Protein AF-0000000069712578 (afdb_homodimer)

Sequence (392 aa):
MFSSSALSYINGFCFSTAGYSPEFCHAVRFVLIEEGALNQDGTPKPNLGYVNDPKDKGGETKGGISKRAFPNIDIAALTLDGIVALYHRYFWKPAYCQDWPASVALYTFDAAVQHGVTNALLMLQEIAGTKADGKVGPATRNAVNSADKEYLCARYGLRRARFYARIIKKDTSQTRFIEGWHNRLVNLTNAAWELQMFSSSALSYINGFCFSTAGYSPEFCHAVRFVLIEEGALNQDGTPKPNLGYVNDPKDKGGETKGGISKRAFPNIDIAALTLDGIVALYHRYFWKPAYCQDWPASVALYTFDAAVQHGVTNALLMLQEIAGTKADGKVGPATRNAVNSADKEYLCARYGLRRARFYARIIKKDTSQTRFIEGWHNRLVNLTNAAWELQ

pLDDT: mean 93.03, std 14.81, range [24.59, 98.94]

Secondary structure (DSSP, 8-state):
---------BTTBSS--TT--HHHHHHHHHHHHHTTSB-TTSPBPGGGG-B--TTSTT-SEETTEETTT-TTS-GGG--HHHHHHHHIIIIITTTTGGGS-HHHHHHHHHHHHHH-HHHHHHHHHHHHTS--SS---HHHHHHHHHS-HHHHHHHHHHHHHHHHHHHHHH-GGGGGGHHHHHHHHHHHHHHHHHT-/---------BTTBSS--TT--HHHHHHHHHHHHHTTSB-TTSPBPGGGG-B--TTSTT-SEETTEETTT-TTS-GGG--HHHHHHHHIIIIITTTTGGGS-HHHHHHHHHHHHHH-HHHHHHHHHHHHTS--SS---HHHHHHHHHS-HHHHHHHHHHHHHHHHHHHHHH-GGGGGGHHHHHHHHHHHHHHHHHT-

Radius of gyration: 24.11 Å; Cα contacts (8 Å, |Δi|>4): 568; chains: 2; bounding box: 42×66×89 Å

Nearest PDB structures (foldseek):
  7dnp-assembly1_A  TM=8.538E-01  e=5.925E-08  Brucella abortus bv. 1 str. 9-941
  2ikb-assembly1_A  TM=7.799E-01  e=3.711E-07  Neisseria meningitidis MC58
  2ikb-assembly2_D  TM=7.852E-01  e=4.077E-07  Neisseria meningitidis MC58
  2ikb-assembly2_B  TM=8.093E-01  e=8.653E-07  Neisseria meningitidis MC58
  2is5-assembly1_B  TM=7.813E-01  e=3.720E-06  Neisseria meningitidis serogroup B

InterPro domains:
  IPR008565 TtsA-like, Glycoside hydrolase family 108 domain [PF05838] (49-116)
  IPR018537 Peptidoglycan binding domain [PF09374] (119-186)
  IPR023346 Lysozyme-like domain superfamily [SSF53955] (24-189)

Organism: Shewanella oneidensis (strain ATCC 700550 / JCM 31522 / CIP 106686 / LMG 19005 / NCIMB 14063 / MR-1) (NCBI:txid211586)

Structure (mmCIF, N/CA/C/O backbone):
data_AF-0000000069712578-model_v1
#
loop_
_entity.id
_entity.type
_entity.pdbx_description
1 polymer 'Mu phage endolysin Lys'
#
loop_
_atom_site.group_PDB
_atom_site.id
_atom_site.type_symbol
_atom_site.label_atom_id
_atom_site.label_alt_id
_atom_site.label_comp_id
_atom_site.label_asym_id
_atom_site.label_entity_id
_atom_site.label_seq_id
_atom_site.pdbx_PDB_ins_code
_atom_site.Cartn_x
_atom_site.Cartn_y
_atom_site.Cartn_z
_atom_site.occupancy
_atom_site.B_iso_or_equiv
_atom_site.auth_seq_id
_atom_site.auth_comp_id
_atom_site.auth_asym_id
_atom_site.auth_atom_id
_atom_site.pdbx_PDB_model_num
ATOM 1 N N . MET A 1 1 ? -0.636 16.641 45.438 1 25.08 1 MET A N 1
ATOM 2 C CA . MET A 1 1 ? -1.835 16.156 44.75 1 25.08 1 MET A CA 1
ATOM 3 C C . MET A 1 1 ? -2.088 16.969 43.469 1 25.08 1 MET A C 1
ATOM 5 O O . MET A 1 1 ? -2.576 18.094 43.531 1 25.08 1 MET A O 1
ATOM 9 N N . PHE A 1 2 ? -1.183 17.031 42.531 1 30.31 2 PHE A N 1
ATOM 10 C CA . PHE A 1 2 ? -1.208 17.875 41.344 1 30.31 2 PHE A CA 1
ATOM 11 C C . PHE A 1 2 ? -2.484 17.656 40.531 1 30.31 2 PHE A C 1
ATOM 13 O O . PHE A 1 2 ? -2.875 16.516 40.312 1 30.31 2 PHE A O 1
ATOM 20 N N . SER A 1 3 ? -3.551 18.484 40.844 1 30.05 3 SER A N 1
ATOM 21 C CA . SER A 1 3 ? -4.801 18.469 40.094 1 30.05 3 SER A CA 1
ATOM 22 C C . SER A 1 3 ? -4.547 18.328 38.594 1 30.05 3 SER A C 1
ATOM 24 O O . SER A 1 3 ? -3.82 19.125 38 1 30.05 3 SER A O 1
ATOM 26 N N . SER A 1 4 ? -4.371 17.141 38.125 1 31.73 4 SER A N 1
ATOM 27 C CA . SER A 1 4 ? -4.246 16.859 36.688 1 31.73 4 SER A CA 1
ATOM 28 C C . SER A 1 4 ? -5.293 17.625 35.875 1 31.73 4 SER A C 1
ATOM 30 O O . SER A 1 4 ? -6.496 17.422 36.062 1 31.73 4 SER A O 1
ATOM 32 N N . SER A 1 5 ? -5.195 19.016 35.812 1 29.34 5 SER A N 1
ATOM 33 C CA . SER A 1 5 ? -6.109 19.812 34.969 1 29.34 5 SER A CA 1
ATOM 34 C C . SER A 1 5 ? -6.605 19.031 33.781 1 29.34 5 SER A C 1
ATOM 36 O O . SER A 1 5 ? -5.805 18.531 32.969 1 29.34 5 SER A O 1
ATOM 38 N N . ALA A 1 6 ? -7.648 18.297 33.938 1 39.5 6 ALA A N 1
ATOM 39 C CA . ALA A 1 6 ? -8.477 17.672 32.906 1 39.5 6 ALA A CA 1
ATOM 40 C C . ALA A 1 6 ? -8.508 18.531 31.656 1 39.5 6 ALA A C 1
ATOM 42 O O . ALA A 1 6 ? -8.977 19.672 31.672 1 39.5 6 ALA A O 1
ATOM 43 N N . LEU A 1 7 ? -7.363 18.562 30.875 1 39.19 7 LEU A N 1
ATOM 44 C CA . LEU A 1 7 ? -7.477 19.188 29.562 1 39.19 7 LEU A CA 1
ATOM 45 C C . LEU A 1 7 ? -8.914 19.109 29.047 1 39.19 7 LEU A C 1
ATOM 47 O O . LEU A 1 7 ? -9.523 18.047 29.047 1 39.19 7 LEU A O 1
ATOM 51 N N . SER A 1 8 ? -9.625 20 29.234 1 39.81 8 SER A N 1
ATOM 52 C CA . SER A 1 8 ? -10.984 20.156 28.75 1 39.81 8 SER A CA 1
ATOM 53 C C . SER A 1 8 ? -11.102 19.781 27.266 1 39.81 8 SER A C 1
ATOM 55 O O . SER A 1 8 ? -10.445 20.375 26.422 1 39.81 8 SER A O 1
ATOM 57 N N . TYR A 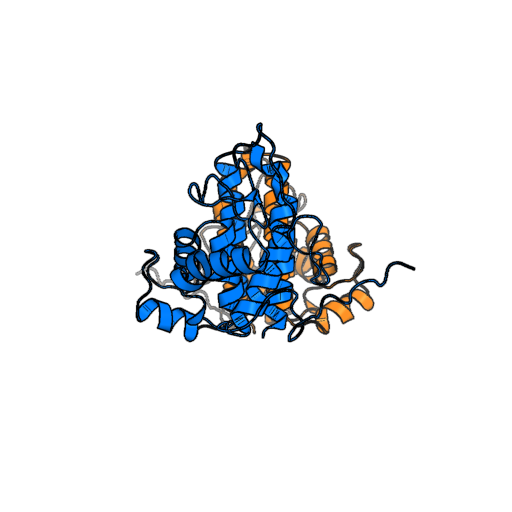1 9 ? -11.047 18.391 26.953 1 49.84 9 TYR A N 1
ATOM 58 C CA . TYR A 1 9 ? -11.391 17.906 25.625 1 49.84 9 TYR A CA 1
ATOM 59 C C . TYR A 1 9 ? -12.672 18.547 25.125 1 49.84 9 TYR A C 1
ATOM 61 O O . TYR A 1 9 ? -13.633 18.719 25.891 1 49.84 9 TYR A O 1
ATOM 69 N N . ILE A 1 10 ? -12.648 19.562 24.328 1 46.06 10 ILE A N 1
ATOM 70 C CA . ILE A 1 10 ? -13.82 20.094 23.641 1 46.06 10 ILE A CA 1
ATOM 71 C C . ILE A 1 10 ? -14.219 19.141 22.5 1 46.06 10 ILE A C 1
ATOM 73 O O . ILE A 1 10 ? -13.484 19.016 21.516 1 46.06 10 ILE A O 1
ATOM 77 N N . ASN A 1 11 ? -15.289 18.484 22.5 1 58.72 11 ASN A N 1
ATOM 78 C CA . ASN A 1 11 ? -15.812 17.516 21.531 1 58.72 11 ASN A CA 1
ATOM 79 C C . ASN A 1 11 ? -14.82 16.391 21.281 1 58.72 11 ASN A C 1
ATOM 81 O O . ASN A 1 11 ? -14.648 15.945 20.141 1 58.72 11 ASN A O 1
ATOM 85 N N . GLY A 1 12 ? -13.938 16.188 22.312 1 77.31 12 GLY A N 1
ATOM 86 C CA . GLY A 1 12 ? -13.039 15.039 22.25 1 77.31 12 GLY A CA 1
ATOM 87 C C . GLY A 1 12 ? -11.672 15.391 21.688 1 77.31 12 GLY A C 1
ATOM 88 O O . GLY A 1 12 ? -10.852 14.5 21.453 1 77.31 12 GLY A O 1
ATOM 89 N N . PHE A 1 13 ? -11.508 16.766 21.469 1 91.44 13 PHE A N 1
ATOM 90 C CA . PHE A 1 13 ? -10.227 17.219 20.938 1 91.44 13 PHE A CA 1
ATOM 91 C C . PHE A 1 13 ? -9.531 18.141 21.922 1 91.44 13 PHE A C 1
ATOM 93 O O . PHE A 1 13 ? -10.188 18.828 22.703 1 91.44 13 PHE A O 1
ATOM 100 N N . CYS A 1 14 ? -8.211 18.234 21.906 1 93.81 14 CYS A N 1
ATOM 101 C CA . CYS A 1 14 ? -7.426 19.078 22.812 1 93.81 14 CYS A CA 1
ATOM 102 C C . CYS A 1 14 ? -7.129 20.422 22.172 1 93.81 14 CYS A C 1
ATOM 104 O O . CYS A 1 14 ? -6.223 21.141 22.625 1 93.81 14 CYS A O 1
ATOM 106 N N . PHE A 1 15 ? -7.777 20.719 21.078 1 96.25 15 PHE A N 1
ATOM 107 C CA . PHE A 1 15 ? -7.688 22 20.375 1 96.25 15 PHE A CA 1
ATOM 108 C C . PHE A 1 15 ? -9.07 22.531 20.047 1 96.25 15 PHE A C 1
ATOM 110 O O . PHE A 1 15 ? -10.062 21.797 20.109 1 96.25 15 PHE A O 1
ATOM 117 N N . SER A 1 16 ? -9.102 23.891 19.734 1 94.88 16 SER A N 1
ATOM 118 C CA . SER A 1 16 ? -10.383 24.484 19.359 1 94.88 16 SER A CA 1
ATOM 119 C C . SER A 1 16 ? -10.891 23.906 18.031 1 94.88 16 SER A C 1
ATOM 121 O O . SER A 1 16 ? -10.148 23.797 17.062 1 94.88 16 SER A O 1
ATOM 123 N N . THR A 1 17 ? -12.141 23.516 17.953 1 95.56 17 THR A N 1
ATOM 124 C CA . THR A 1 17 ? -12.727 22.953 16.75 1 95.56 17 THR A CA 1
ATOM 125 C C . THR A 1 17 ? -13.602 23.984 16.031 1 95.56 17 THR A C 1
ATOM 127 O O . THR A 1 17 ? -14.227 23.672 15.016 1 95.56 17 THR A O 1
ATOM 130 N N . ALA A 1 18 ? -13.664 25.188 16.609 1 93.25 18 ALA A N 1
ATOM 131 C CA . ALA A 1 18 ? -14.523 26.234 16.047 1 93.25 18 ALA A CA 1
ATOM 132 C C . ALA A 1 18 ? -14.125 26.562 14.609 1 93.25 18 ALA A C 1
ATOM 134 O O . ALA A 1 18 ? -12.961 26.844 14.336 1 93.25 18 ALA A O 1
ATOM 135 N N . GLY A 1 19 ? -15.086 26.453 13.648 1 95.31 19 GLY A N 1
ATOM 136 C CA . GLY A 1 19 ? -14.844 26.828 12.258 1 95.31 19 GLY A CA 1
ATOM 137 C C . GLY A 1 19 ? -14.305 25.672 11.43 1 95.31 19 GLY A C 1
ATOM 138 O O . GLY A 1 19 ? -14.07 25.828 10.227 1 95.31 19 GLY A O 1
ATOM 139 N N . TYR A 1 20 ? -14.102 24.547 12.094 1 97.25 20 TYR A N 1
ATOM 140 C CA . TYR A 1 20 ? -13.539 23.406 11.375 1 97.25 20 TYR A CA 1
ATOM 141 C C . TYR A 1 20 ? -14.57 22.297 11.211 1 97.25 20 TYR A C 1
ATOM 143 O O . TYR A 1 20 ? -15.438 22.109 12.07 1 97.25 20 TYR A O 1
ATOM 151 N N . SER A 1 21 ? -14.555 21.609 10.062 1 96.88 21 SER A N 1
ATOM 152 C CA . SER A 1 21 ? -15.398 20.438 9.875 1 96.88 21 SER A CA 1
ATOM 153 C C . SER A 1 21 ? -14.938 19.281 10.766 1 96.88 21 SER A C 1
ATOM 155 O O . SER A 1 21 ? -13.773 19.219 11.148 1 96.88 21 SER A O 1
ATOM 157 N N . PRO A 1 22 ? -15.828 18.391 11.094 1 94.81 22 PRO A N 1
ATOM 158 C CA . PRO A 1 22 ? -15.414 17.203 11.844 1 94.81 22 PRO A CA 1
ATOM 159 C C . PRO A 1 22 ? -14.344 16.391 11.125 1 94.81 22 PRO A C 1
ATOM 161 O O . PRO A 1 22 ? -13.461 15.812 11.766 1 94.81 22 PRO A O 1
ATOM 164 N N . GLU A 1 23 ? -14.438 16.344 9.781 1 96.44 23 GLU A N 1
ATOM 165 C CA . GLU A 1 23 ? -13.445 15.617 8.992 1 96.44 23 GLU A CA 1
ATOM 166 C C . GLU A 1 23 ? -12.047 16.188 9.195 1 96.44 23 GLU A C 1
ATOM 168 O O . GLU A 1 23 ? -11.086 15.438 9.367 1 96.44 23 GLU A O 1
ATOM 173 N N . PHE A 1 24 ? -11.984 17.531 9.203 1 98.38 24 PHE A N 1
ATOM 174 C CA . PHE A 1 24 ? -10.68 18.141 9.438 1 98.38 24 PHE A CA 1
ATOM 175 C C . PHE A 1 24 ? -10.195 17.859 10.852 1 98.38 24 PHE A C 1
ATOM 177 O O . PHE A 1 24 ? -9.016 17.547 11.055 1 98.38 24 PHE A O 1
ATOM 184 N N . CYS A 1 25 ? -11.047 17.969 11.805 1 97.25 25 CYS A N 1
ATOM 185 C CA . CYS A 1 25 ? -10.656 17.766 13.195 1 97.25 25 CYS A CA 1
ATOM 186 C C . CYS A 1 25 ? -10.078 16.375 13.414 1 97.25 25 CYS A C 1
ATOM 188 O O . CYS A 1 25 ? -9.047 16.219 14.07 1 97.25 25 CYS A O 1
ATOM 190 N N . HIS A 1 26 ? -10.688 15.414 12.805 1 96.44 26 HIS A N 1
ATOM 191 C CA . HIS A 1 26 ? -10.188 14.047 12.914 1 96.44 26 HIS A CA 1
ATOM 192 C C . HIS A 1 26 ? -8.859 13.883 12.18 1 96.44 26 HIS A C 1
ATOM 194 O O . HIS A 1 26 ? -7.941 13.242 12.68 1 96.44 26 HIS A O 1
ATOM 200 N N . ALA A 1 27 ? -8.805 14.469 11.023 1 98.5 27 ALA A N 1
ATOM 201 C CA . ALA A 1 27 ? -7.605 14.328 10.203 1 98.5 27 ALA A CA 1
ATOM 202 C C . ALA A 1 27 ? -6.406 15.008 10.859 1 98.5 27 ALA A C 1
ATOM 204 O O . ALA A 1 27 ? -5.305 14.453 10.875 1 98.5 27 ALA A O 1
ATOM 205 N N . VAL A 1 28 ? -6.641 16.188 11.406 1 98.62 28 VAL A N 1
ATOM 206 C CA . VAL A 1 28 ? -5.5 16.906 11.969 1 98.62 28 VAL A CA 1
ATOM 207 C C . VAL A 1 28 ? -5.062 16.25 13.273 1 98.62 28 VAL A C 1
ATOM 209 O O . VAL A 1 28 ? -3.873 16.219 13.602 1 98.62 28 VAL A O 1
ATOM 212 N N . ARG A 1 29 ? -5.992 15.711 14.023 1 97.75 29 ARG A N 1
ATOM 213 C CA . ARG A 1 29 ? -5.602 14.938 15.195 1 97.75 29 ARG A CA 1
ATOM 214 C C . ARG A 1 29 ? -4.656 13.805 14.812 1 97.75 29 ARG A C 1
ATOM 216 O O . ARG A 1 29 ? -3.641 13.578 15.477 1 97.75 29 ARG A O 1
ATOM 223 N N . PHE A 1 30 ? -4.988 13.086 13.742 1 98.31 30 PHE A N 1
ATOM 224 C CA . PHE A 1 30 ? -4.137 12.008 13.258 1 98.31 30 PHE A CA 1
ATOM 225 C C . PHE A 1 30 ? -2.744 12.523 12.922 1 98.31 30 PHE A C 1
ATOM 227 O O . PHE A 1 30 ? -1.739 11.961 13.352 1 98.31 30 PHE A O 1
ATOM 234 N N . VAL A 1 31 ? -2.684 13.625 12.172 1 98.81 31 VAL A N 1
ATOM 235 C CA . VAL A 1 31 ? -1.413 14.18 11.703 1 98.81 31 VAL A CA 1
ATOM 236 C C . VAL A 1 31 ? -0.589 14.648 12.906 1 98.81 31 VAL A C 1
ATOM 238 O O . VAL A 1 31 ? 0.625 14.438 12.945 1 98.81 31 VAL A O 1
ATOM 241 N N . LEU A 1 32 ? -1.257 15.25 13.859 1 98.62 32 LEU A N 1
ATOM 242 C CA . LEU A 1 32 ? -0.558 15.75 15.039 1 98.62 32 LEU A CA 1
ATOM 243 C C . LEU A 1 32 ? 0.043 14.602 15.844 1 98.62 32 LEU A C 1
ATOM 245 O O . LEU A 1 32 ? 1.107 14.75 16.453 1 98.62 32 LEU A O 1
ATOM 249 N N . ILE A 1 33 ? -0.643 13.484 15.859 1 98.25 33 ILE A N 1
ATOM 250 C CA . ILE A 1 33 ? -0.098 12.305 16.516 1 98.25 33 ILE A CA 1
ATOM 251 C C . ILE A 1 33 ? 1.114 11.797 15.734 1 98.25 33 ILE A C 1
ATOM 253 O O . ILE A 1 33 ? 2.176 11.555 16.312 1 98.25 33 ILE A O 1
ATOM 257 N N . GLU A 1 34 ? 0.984 11.68 14.391 1 98.5 34 GLU A N 1
ATOM 258 C CA . GLU A 1 34 ? 2.064 11.18 13.547 1 98.5 34 GLU A CA 1
ATOM 259 C C . GLU A 1 34 ? 3.264 12.125 13.562 1 98.5 34 GLU A C 1
ATOM 261 O O . GLU A 1 34 ? 4.41 11.68 13.469 1 98.5 34 GLU A O 1
ATOM 266 N N . GLU A 1 35 ? 3.018 13.469 13.766 1 97.81 35 GLU A N 1
ATOM 267 C CA . GLU A 1 35 ? 4.09 14.453 13.758 1 97.81 35 GLU A CA 1
ATOM 268 C C . GLU A 1 35 ? 4.699 14.617 15.148 1 97.81 35 GLU A C 1
ATOM 270 O O . GLU A 1 35 ? 5.633 15.398 15.336 1 97.81 35 GLU A O 1
ATOM 275 N N . GLY A 1 36 ? 4.121 13.992 16.125 1 97 36 GLY A N 1
ATOM 276 C CA . GLY A 1 36 ? 4.73 13.922 17.438 1 97 36 GLY A CA 1
ATOM 277 C C . GLY A 1 36 ? 4.293 15.047 18.359 1 97 36 GLY A C 1
ATOM 278 O O . GLY A 1 36 ? 4.922 15.289 19.391 1 97 36 GLY A O 1
ATOM 279 N N . ALA A 1 37 ? 3.271 15.766 18.016 1 98.19 37 ALA A N 1
ATOM 280 C CA . ALA A 1 37 ? 2.74 16.828 18.875 1 98.19 37 ALA A CA 1
ATOM 281 C C . ALA A 1 37 ? 1.803 16.25 19.938 1 98.19 37 ALA A C 1
ATOM 283 O O . ALA A 1 37 ? 1.694 16.812 21.031 1 98.19 37 ALA A O 1
ATOM 284 N N . LEU A 1 38 ? 1.103 15.195 19.562 1 98.06 38 LEU A N 1
ATOM 285 C CA . LEU A 1 38 ? 0.148 14.555 20.469 1 98.06 38 LEU A CA 1
ATOM 286 C C . LEU A 1 38 ? 0.553 13.117 20.75 1 98.06 38 LEU A C 1
ATOM 288 O O . LEU A 1 38 ? 1.229 12.484 19.938 1 98.06 38 LEU A O 1
ATOM 292 N N . ASN A 1 39 ? 0.107 12.656 21.953 1 97 39 ASN A N 1
ATOM 293 C CA . ASN A 1 39 ? 0.164 11.227 22.25 1 97 39 ASN A CA 1
ATOM 294 C C . ASN A 1 39 ? -0.905 10.453 21.5 1 97 39 ASN A C 1
ATOM 296 O O . ASN A 1 39 ? -1.832 11.039 20.938 1 97 39 ASN A O 1
ATOM 300 N N . GLN A 1 40 ? -0.821 9.148 21.516 1 94.94 40 GLN A N 1
ATOM 301 C CA . GLN A 1 40 ? -1.781 8.305 20.812 1 94.94 40 GLN A CA 1
ATOM 302 C C . GLN A 1 40 ? -3.197 8.523 21.344 1 94.94 40 GLN A C 1
ATOM 304 O O . GLN A 1 40 ? -4.168 8.422 20.594 1 94.94 40 GLN A O 1
ATOM 309 N N . ASP A 1 41 ? -3.348 8.953 22.578 1 93.38 41 ASP A N 1
ATOM 310 C CA . ASP A 1 41 ? -4.672 9.141 23.172 1 93.38 41 ASP A CA 1
ATOM 311 C C . ASP A 1 41 ? -5.199 10.547 22.891 1 93.38 41 ASP A C 1
ATOM 313 O O . ASP A 1 41 ? -6.273 10.914 23.359 1 93.38 41 ASP A O 1
ATOM 317 N N . GLY A 1 42 ? -4.391 11.305 22.203 1 94.12 42 GLY A N 1
ATOM 318 C CA . GLY A 1 42 ? -4.859 12.609 21.766 1 94.12 42 GLY A CA 1
ATOM 319 C C . GLY A 1 42 ? -4.422 13.734 22.688 1 94.12 42 GLY A C 1
ATOM 320 O O . GLY A 1 42 ? -4.703 14.906 22.422 1 94.12 42 GLY A O 1
ATOM 321 N N . THR A 1 43 ? -3.619 13.422 23.688 1 95.44 43 THR A N 1
ATOM 322 C CA . THR A 1 43 ? -3.15 14.461 24.594 1 95.44 43 THR A CA 1
ATOM 323 C C . THR A 1 43 ? -1.831 15.055 24.109 1 95.44 43 THR A C 1
ATOM 325 O O . THR A 1 43 ? -1.032 14.359 23.469 1 95.44 43 THR A O 1
ATOM 328 N N . PRO A 1 44 ? -1.582 16.297 24.438 1 96.75 44 PRO A N 1
ATOM 329 C CA . PRO A 1 44 ? -0.369 16.953 23.938 1 96.75 44 PRO A CA 1
ATOM 330 C C . PRO A 1 44 ? 0.903 16.406 24.578 1 96.75 44 PRO A C 1
ATOM 332 O O . PRO A 1 44 ? 0.914 16.078 25.766 1 96.75 44 PRO A O 1
ATOM 335 N N . LYS A 1 45 ? 1.845 16.266 23.781 1 97.31 45 LYS A N 1
ATOM 336 C CA . LYS A 1 45 ? 3.189 16 24.297 1 97.31 45 LYS A CA 1
ATOM 337 C C . LYS A 1 45 ? 3.828 17.281 24.828 1 97.31 45 LYS A C 1
ATOM 339 O O . LYS A 1 45 ? 3.395 18.391 24.5 1 97.31 45 LYS A O 1
ATOM 344 N N . PRO A 1 46 ? 4.891 17.078 25.688 1 96.25 46 PRO A N 1
ATOM 345 C CA . PRO A 1 46 ? 5.582 18.281 26.172 1 96.25 46 PRO A CA 1
ATOM 346 C C . PRO A 1 46 ? 6.059 19.188 25.047 1 96.25 46 PRO A C 1
ATOM 348 O O . PRO A 1 46 ? 6.664 18.719 24.078 1 96.25 46 PRO A O 1
ATOM 351 N N . ASN A 1 47 ? 5.68 20.422 25.125 1 97.06 47 ASN A N 1
ATOM 352 C CA . ASN A 1 47 ? 6.047 21.453 24.172 1 97.06 47 ASN A CA 1
ATOM 353 C C . ASN A 1 47 ? 5.676 21.062 22.734 1 97.06 47 ASN A C 1
ATOM 355 O O . ASN A 1 47 ? 6.355 21.438 21.781 1 97.06 47 ASN A O 1
ATOM 359 N N . LEU A 1 48 ? 4.766 20.141 22.531 1 98.06 48 LEU A N 1
ATOM 360 C CA . LEU A 1 48 ? 4.199 19.734 21.25 1 98.06 48 LEU A CA 1
ATOM 361 C C . LEU A 1 48 ? 5.277 19.141 20.344 1 98.06 48 LEU A C 1
ATOM 363 O O . LEU A 1 48 ? 5.254 19.359 19.141 1 98.06 48 LEU A O 1
ATOM 367 N N . GLY A 1 49 ? 6.289 18.594 20.953 1 96.44 49 GLY A N 1
ATOM 368 C CA . GLY A 1 49 ? 7.344 17.906 20.203 1 96.44 49 GLY A CA 1
ATOM 369 C C . GLY A 1 49 ? 8.367 18.859 19.625 1 96.44 49 GLY A C 1
ATOM 370 O O . GLY A 1 49 ? 9.031 18.547 18.641 1 96.44 49 GLY A O 1
ATOM 371 N N . TYR A 1 50 ? 8.516 20 20.219 1 96.38 50 TYR A N 1
ATOM 372 C CA . TYR A 1 50 ? 9.469 21.016 19.766 1 96.38 50 TYR A CA 1
ATOM 373 C C . TYR A 1 50 ? 10.891 20.453 19.781 1 96.38 50 TYR A C 1
ATOM 375 O O . TYR A 1 50 ? 11.32 19.828 20.75 1 96.38 50 TYR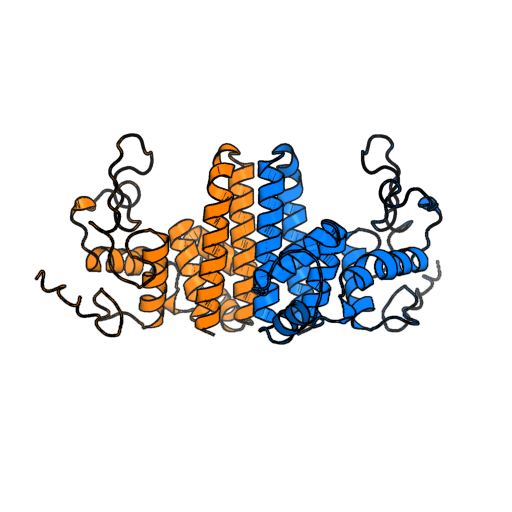 A O 1
ATOM 383 N N . VAL A 1 51 ? 11.523 20.625 18.609 1 93.19 51 VAL A N 1
ATOM 384 C CA . VAL A 1 51 ? 12.938 20.266 18.484 1 93.19 51 VAL A CA 1
ATOM 385 C C . VAL A 1 51 ? 13.703 21.406 17.812 1 93.19 51 VAL A C 1
ATOM 387 O O . VAL A 1 51 ? 13.172 22.062 16.906 1 93.19 51 VAL A O 1
ATOM 390 N N . ASN A 1 52 ? 14.852 21.766 18.328 1 91.06 52 ASN A N 1
ATOM 391 C CA . ASN A 1 52 ? 15.727 22.766 17.734 1 91.06 52 ASN A CA 1
ATOM 392 C C . ASN A 1 52 ? 17.172 22.281 17.688 1 91.06 52 ASN A C 1
ATOM 394 O O . ASN A 1 52 ? 17.984 22.641 18.547 1 91.06 52 ASN A O 1
ATOM 398 N N . ASP A 1 53 ? 17.344 21.281 16.828 1 76.75 53 ASP A N 1
ATOM 399 C CA . ASP A 1 53 ? 18.703 20.797 16.672 1 76.75 53 ASP A CA 1
ATOM 400 C C . ASP A 1 53 ? 19.422 21.516 15.531 1 76.75 53 ASP A C 1
ATOM 402 O O . ASP A 1 53 ? 19.031 21.391 14.367 1 76.75 53 ASP A O 1
ATOM 406 N N . PRO A 1 54 ? 20.375 22.297 15.914 1 67.25 54 PRO A N 1
ATOM 407 C CA . PRO A 1 54 ? 21.062 23.062 14.875 1 67.25 54 PRO A CA 1
ATOM 408 C C . PRO A 1 54 ? 21.656 22.172 13.781 1 67.25 54 PRO A C 1
ATOM 410 O O . PRO A 1 54 ? 21.953 22.656 12.688 1 67.25 54 PRO A O 1
ATOM 413 N N . LYS A 1 55 ? 21.875 20.953 13.969 1 67.69 55 LYS A N 1
ATOM 414 C CA . LYS A 1 55 ? 22.531 20.078 13 1 67.69 55 LYS A CA 1
ATOM 415 C C . LYS A 1 55 ? 21.516 19.469 12.039 1 67.69 55 LYS A C 1
ATOM 417 O O . LYS A 1 55 ? 21.891 18.859 11.031 1 67.69 55 LYS A O 1
ATOM 422 N N . ASP A 1 56 ? 20.266 19.75 12.273 1 68.69 56 ASP A N 1
ATOM 423 C CA . ASP A 1 56 ? 19.203 19.172 11.477 1 68.69 56 ASP A CA 1
ATOM 424 C C . ASP A 1 56 ? 18.766 20.094 10.352 1 68.69 56 ASP A C 1
ATOM 426 O O . ASP A 1 56 ? 18.516 21.281 10.586 1 68.69 56 ASP A O 1
ATOM 430 N N . LYS A 1 57 ? 18.938 19.594 9.32 1 62.56 57 LYS A N 1
ATOM 431 C CA . LYS A 1 57 ? 18.625 20.328 8.102 1 62.56 57 LYS A CA 1
ATOM 432 C C . LYS A 1 57 ? 17.25 20.984 8.188 1 62.56 57 LYS A C 1
ATOM 434 O O . LYS A 1 57 ? 17 22.016 7.559 1 62.56 57 LYS A O 1
ATOM 439 N N . GLY A 1 58 ? 16.281 20.391 8.914 1 63.94 58 GLY A N 1
ATOM 440 C CA . GLY A 1 58 ? 14.945 20.953 8.984 1 63.94 58 GLY A CA 1
ATOM 441 C C . GLY A 1 58 ? 14.852 22.172 9.875 1 63.94 58 GLY A C 1
ATOM 442 O O . GLY A 1 58 ? 13.906 22.953 9.766 1 63.94 58 GLY A O 1
ATOM 443 N N . GLY A 1 59 ? 15.844 22.328 10.625 1 80.12 59 GLY A N 1
ATOM 444 C CA . GLY A 1 59 ? 15.875 23.438 11.555 1 80.12 59 GLY A CA 1
ATOM 445 C C . GLY A 1 59 ? 14.852 23.312 12.664 1 80.12 59 GLY A C 1
ATOM 446 O O . GLY A 1 59 ? 14.445 22.219 13.023 1 80.12 59 GLY A O 1
ATOM 447 N N . GLU A 1 60 ? 14.516 24.359 13.258 1 93 60 GLU A N 1
ATOM 448 C CA . GLU A 1 60 ? 13.531 24.484 14.328 1 93 60 GLU A CA 1
ATOM 449 C C . GLU A 1 60 ? 12.164 23.984 13.891 1 93 60 GLU A C 1
ATOM 451 O O . GLU A 1 60 ? 11.672 24.359 12.828 1 93 60 GLU A O 1
ATOM 456 N N . THR A 1 61 ? 11.531 22.906 14.625 1 96.31 61 THR A N 1
ATOM 457 C CA . THR A 1 61 ? 10.266 22.281 14.266 1 96.31 61 THR A CA 1
ATOM 458 C C . THR A 1 61 ? 9.383 22.109 15.5 1 96.31 61 THR A C 1
ATOM 460 O O . THR A 1 61 ? 9.883 21.766 16.578 1 96.31 61 THR A O 1
ATOM 463 N N . LYS A 1 62 ? 8.109 22.438 15.422 1 97.38 62 LYS A N 1
ATOM 464 C CA . LYS A 1 62 ? 7.125 22.219 16.469 1 97.38 62 LYS A CA 1
ATOM 465 C C . LYS A 1 62 ? 5.805 21.719 15.883 1 97.38 62 LYS A C 1
ATOM 467 O O . LYS A 1 62 ? 5.223 22.375 15.016 1 97.38 62 LYS A O 1
ATOM 472 N N . GLY A 1 63 ? 5.363 20.516 16.359 1 97.44 63 GLY A N 1
ATOM 473 C CA . GLY A 1 63 ? 4.125 19.953 15.852 1 97.44 63 GLY A CA 1
ATOM 474 C C . GLY A 1 63 ? 4.145 19.719 14.352 1 97.44 63 GLY A C 1
ATOM 475 O O . GLY A 1 63 ? 3.125 19.891 13.68 1 97.44 63 GLY A O 1
ATOM 476 N N . GLY A 1 64 ? 5.281 19.516 13.789 1 96.25 64 GLY A N 1
ATOM 477 C CA . GLY A 1 64 ? 5.398 19.234 12.367 1 96.25 64 GLY A CA 1
ATOM 478 C C . GLY A 1 64 ? 5.559 20.5 11.531 1 96.25 64 GLY A C 1
ATOM 479 O O . GLY A 1 64 ? 5.715 20.422 10.305 1 96.25 64 GLY A O 1
ATOM 480 N N . ILE A 1 65 ? 5.5 21.625 12.156 1 97.38 65 ILE A N 1
ATOM 481 C CA . ILE A 1 65 ? 5.711 22.891 11.469 1 97.38 65 ILE A CA 1
ATOM 482 C C . ILE A 1 65 ? 7.172 23.312 11.602 1 97.38 65 ILE A C 1
ATOM 484 O O . ILE A 1 65 ? 7.66 23.547 12.719 1 97.38 65 ILE A O 1
ATOM 488 N N . SER A 1 66 ? 7.871 23.422 10.477 1 95.38 66 SER A N 1
ATOM 489 C CA . SER A 1 66 ? 9.297 23.719 10.539 1 95.38 66 SER A CA 1
ATOM 490 C C . SER A 1 66 ? 9.586 25.156 10.117 1 95.38 66 SER A C 1
ATOM 492 O O . SER A 1 66 ? 8.852 25.734 9.32 1 95.38 66 SER A O 1
ATOM 494 N N . LYS A 1 67 ? 10.703 25.672 10.633 1 94.12 67 LYS A N 1
ATOM 495 C CA . LYS A 1 67 ? 11.164 27 10.281 1 94.12 67 LYS A CA 1
ATOM 496 C C . LYS A 1 67 ? 11.5 27.094 8.797 1 94.12 67 LYS A C 1
ATOM 498 O O . LYS A 1 67 ? 11.273 28.141 8.164 1 94.12 67 LYS A O 1
ATOM 503 N N . ARG A 1 68 ? 11.977 26.125 8.242 1 92.19 68 ARG A N 1
ATOM 504 C CA . ARG A 1 68 ? 12.328 26.094 6.824 1 92.19 68 ARG A CA 1
ATOM 505 C C . ARG A 1 68 ? 11.094 26.281 5.953 1 92.19 68 ARG A C 1
ATOM 507 O O . ARG A 1 68 ? 11.117 27.062 4.996 1 92.19 68 ARG A O 1
ATOM 514 N N . ALA A 1 69 ? 10 25.641 6.32 1 93.5 69 ALA A N 1
ATOM 515 C CA . ALA A 1 69 ? 8.758 25.734 5.551 1 93.5 69 ALA A CA 1
ATOM 516 C C . ALA A 1 69 ? 8.031 27.047 5.832 1 93.5 69 ALA A C 1
ATOM 518 O O . ALA A 1 69 ? 7.367 27.594 4.953 1 93.5 69 ALA A O 1
ATOM 519 N N . PHE A 1 70 ? 8.203 27.469 7.094 1 95.88 70 PHE A N 1
ATOM 520 C CA . PHE A 1 70 ? 7.551 28.703 7.508 1 95.88 70 PHE A CA 1
ATOM 521 C C . PHE A 1 70 ? 8.547 29.672 8.133 1 95.88 70 PHE A C 1
ATOM 523 O O . PHE A 1 70 ? 8.523 29.891 9.344 1 95.88 70 PHE A O 1
ATOM 530 N N . PRO A 1 71 ? 9.273 30.297 7.293 1 94.31 71 PRO A N 1
ATOM 531 C CA . PRO A 1 71 ? 10.391 31.109 7.797 1 94.31 71 PRO A CA 1
ATOM 532 C C . PRO A 1 71 ? 9.922 32.344 8.578 1 94.31 71 PRO A C 1
ATOM 534 O O . PRO A 1 71 ? 10.664 32.844 9.414 1 94.31 71 PRO A O 1
ATOM 537 N N . ASN A 1 72 ? 8.711 32.781 8.398 1 95.81 72 ASN A N 1
ATOM 538 C CA . ASN A 1 72 ? 8.266 34 9.023 1 95.81 72 ASN A CA 1
ATOM 539 C C . ASN A 1 72 ? 7.484 33.719 10.305 1 95.81 72 ASN A C 1
ATOM 541 O O . ASN A 1 72 ? 6.988 34.656 10.945 1 95.81 72 ASN A O 1
ATOM 545 N N . ILE A 1 73 ? 7.414 32.531 10.641 1 96.19 73 ILE A N 1
ATOM 546 C CA . ILE A 1 73 ? 6.66 32.156 11.828 1 96.19 73 ILE A CA 1
ATOM 547 C C . ILE A 1 73 ? 7.617 31.906 12.992 1 96.19 73 ILE A C 1
ATOM 549 O O . ILE A 1 73 ? 8.68 31.297 12.812 1 96.19 73 ILE A O 1
ATOM 553 N N . ASP A 1 74 ? 7.285 32.438 14.172 1 96.62 74 ASP A N 1
ATOM 554 C CA . ASP A 1 74 ? 8 32.062 15.391 1 96.62 74 ASP A CA 1
ATOM 555 C C . ASP A 1 74 ? 7.617 30.672 15.859 1 96.62 74 ASP A C 1
ATOM 557 O O . ASP A 1 74 ? 6.641 30.5 16.594 1 96.62 74 ASP A O 1
ATOM 561 N N . ILE A 1 75 ? 8.375 29.688 15.484 1 97.12 75 ILE A N 1
ATOM 562 C CA . ILE A 1 75 ? 8.062 28.281 15.688 1 97.12 75 ILE A CA 1
ATOM 563 C C . ILE A 1 75 ? 7.953 27.984 17.172 1 97.12 75 ILE A C 1
ATOM 565 O O . ILE A 1 75 ? 7.027 27.297 17.609 1 97.12 75 ILE A O 1
ATOM 569 N N . ALA A 1 76 ? 8.836 28.484 17.953 1 95.81 76 ALA A N 1
ATOM 570 C CA . ALA A 1 76 ? 8.883 28.219 19.375 1 95.81 76 ALA A CA 1
ATOM 571 C C . ALA A 1 76 ? 7.617 28.703 20.078 1 95.81 76 ALA A C 1
ATOM 573 O O . ALA A 1 76 ? 7.16 28.109 21.047 1 95.81 76 ALA A O 1
ATOM 574 N N . ALA A 1 77 ? 7.02 29.688 19.562 1 97.12 77 ALA A N 1
ATOM 575 C CA . ALA A 1 77 ? 5.883 30.328 20.203 1 97.12 77 ALA A CA 1
ATOM 576 C C . ALA A 1 77 ? 4.566 29.719 19.734 1 97.12 77 ALA A C 1
ATOM 578 O O . ALA A 1 77 ? 3.498 30.062 20.25 1 97.12 77 ALA A O 1
ATOM 579 N N . LEU A 1 78 ? 4.59 28.797 18.797 1 97.88 78 LEU A N 1
ATOM 580 C CA . LEU A 1 78 ? 3.365 28.219 18.25 1 97.88 78 LEU A CA 1
ATOM 581 C C . LEU A 1 78 ? 2.566 27.531 19.344 1 97.88 78 LEU A C 1
ATOM 583 O O . LEU A 1 78 ? 3.133 26.797 20.172 1 97.88 78 LEU A O 1
ATOM 587 N N . THR A 1 79 ? 1.3 27.875 19.359 1 97.81 79 THR A N 1
ATOM 588 C CA . THR A 1 79 ? 0.349 27.125 20.172 1 97.81 79 THR A CA 1
ATOM 589 C C . THR A 1 79 ? -0.263 25.969 19.375 1 97.81 79 THR A C 1
ATOM 591 O O . THR A 1 79 ? -0.129 25.922 18.156 1 97.81 79 THR A O 1
ATOM 594 N N . LEU A 1 80 ? -0.862 25.078 20.109 1 97.88 80 LEU A N 1
ATOM 595 C CA . LEU A 1 80 ? -1.537 23.969 19.438 1 97.88 80 LEU A CA 1
ATOM 596 C C . LEU A 1 80 ? -2.596 24.5 18.469 1 97.88 80 LEU A C 1
ATOM 598 O O . LEU A 1 80 ? -2.672 24.047 17.328 1 97.88 80 LEU A O 1
ATOM 602 N N . ASP A 1 81 ? -3.391 25.453 18.922 1 98 81 ASP A N 1
ATOM 603 C CA . ASP A 1 81 ? -4.402 26.031 18.047 1 98 81 ASP A CA 1
ATOM 604 C C . ASP A 1 81 ? -3.758 26.703 16.828 1 98 81 ASP A C 1
ATOM 606 O O . ASP A 1 81 ? -4.301 26.656 15.727 1 98 81 ASP A O 1
ATOM 610 N N . GLY A 1 82 ? -2.627 27.375 17.047 1 98.06 82 GLY A N 1
ATOM 611 C CA . GLY A 1 82 ? -1.891 27.953 15.938 1 98.06 82 GLY A CA 1
ATOM 612 C C . GLY A 1 82 ? -1.414 26.938 14.922 1 98.06 82 GLY A C 1
ATOM 613 O O . GLY A 1 82 ? -1.517 27.156 13.711 1 98.06 82 GLY A O 1
ATOM 614 N N . ILE A 1 83 ? -0.912 25.812 15.398 1 98.62 83 ILE A N 1
ATOM 615 C CA . ILE A 1 83 ? -0.446 24.719 14.539 1 98.62 83 ILE A CA 1
ATOM 616 C C . ILE A 1 83 ? -1.617 24.172 13.734 1 98.62 83 ILE A C 1
ATOM 618 O O . ILE A 1 83 ? -1.512 23.984 12.523 1 98.62 83 ILE A O 1
ATOM 622 N N . VAL A 1 84 ? -2.727 23.969 14.375 1 98.62 84 VAL A N 1
ATOM 623 C CA . VAL A 1 84 ? -3.928 23.453 13.727 1 98.62 84 VAL A CA 1
ATOM 624 C C . VAL A 1 84 ? -4.371 24.406 12.625 1 98.62 84 VAL A C 1
ATOM 626 O O . VAL A 1 84 ? -4.723 23.984 11.523 1 98.62 84 VAL A O 1
ATOM 629 N N . ALA A 1 85 ? -4.316 25.688 12.953 1 98.62 85 ALA A N 1
ATOM 630 C CA . ALA A 1 85 ? -4.703 26.688 11.969 1 98.62 85 ALA A CA 1
ATOM 631 C C . ALA A 1 85 ? -3.785 26.641 10.75 1 98.62 85 ALA A C 1
ATOM 633 O O . ALA A 1 85 ? -4.242 26.797 9.617 1 98.62 85 ALA A O 1
ATOM 634 N N . LEU A 1 86 ? -2.498 26.453 10.969 1 98.69 86 LEU A N 1
ATOM 635 C CA . LEU A 1 86 ? -1.542 26.359 9.867 1 98.69 86 LEU A CA 1
ATOM 636 C C . LEU A 1 86 ? -1.819 25.141 9 1 98.69 86 LEU A C 1
ATOM 638 O O . LEU A 1 86 ? -1.794 25.234 7.77 1 98.69 86 LEU A O 1
ATOM 642 N N . TYR A 1 87 ? -2.098 23.984 9.617 1 98.88 87 TYR A N 1
ATOM 643 C CA . TYR A 1 87 ? -2.418 22.781 8.867 1 98.88 87 TYR A CA 1
ATOM 644 C C . TYR A 1 87 ? -3.668 22.984 8.023 1 98.88 87 TYR A C 1
ATOM 646 O O . TYR A 1 87 ? -3.732 22.516 6.879 1 98.88 87 TYR A O 1
ATOM 654 N N . HIS A 1 88 ? -4.664 23.688 8.586 1 98.88 88 HIS A N 1
ATOM 655 C CA . HIS A 1 88 ? -5.898 23.922 7.852 1 98.88 88 HIS A CA 1
ATOM 656 C C . HIS A 1 88 ? -5.66 24.828 6.641 1 98.88 88 HIS A C 1
ATOM 658 O O . HIS A 1 88 ? -6.082 24.5 5.527 1 98.88 88 HIS A O 1
ATOM 664 N N . ARG A 1 89 ? -4.945 25.875 6.855 1 98.62 89 ARG A N 1
ATOM 665 C CA . ARG A 1 89 ? -4.793 26.938 5.871 1 98.62 89 ARG A CA 1
ATOM 666 C C . ARG A 1 89 ? -3.832 26.531 4.762 1 98.62 89 ARG A C 1
ATOM 668 O O . ARG A 1 89 ? -4.059 26.828 3.59 1 98.62 89 ARG A O 1
ATOM 675 N N . TYR A 1 90 ? -2.803 25.781 5.098 1 98.69 90 TYR A N 1
ATOM 676 C CA . TYR A 1 90 ? -1.721 25.641 4.133 1 98.69 90 TYR A CA 1
ATOM 677 C C . TYR A 1 90 ? -1.659 24.219 3.59 1 98.69 90 TYR A C 1
ATOM 679 O O . TYR A 1 90 ? -0.936 23.938 2.629 1 98.69 90 TYR A O 1
ATOM 687 N N . PHE A 1 91 ? -2.482 23.281 4.152 1 98.88 91 PHE A N 1
ATOM 688 C CA . PHE A 1 91 ? -2.441 21.906 3.674 1 98.88 91 PHE A CA 1
ATOM 689 C C . PHE A 1 91 ? -3.848 21.391 3.379 1 98.88 91 PHE A C 1
ATOM 691 O O . PHE A 1 91 ? -4.137 20.969 2.258 1 98.88 91 PHE A O 1
ATOM 698 N N . TRP A 1 92 ? -4.785 21.531 4.305 1 98.94 92 TRP A N 1
ATOM 699 C CA . TRP A 1 92 ? -6.137 21.016 4.145 1 98.94 92 TRP A CA 1
ATOM 700 C C . TRP A 1 92 ? -6.863 21.719 3.008 1 98.94 92 TRP A C 1
ATOM 702 O O . TRP A 1 92 ? -7.359 21.078 2.08 1 98.94 92 TRP A O 1
ATOM 712 N N . LYS A 1 93 ? -6.859 23.016 3.066 1 98.88 93 LYS A N 1
ATOM 713 C CA . LYS A 1 93 ? -7.613 23.812 2.092 1 98.88 93 LYS A CA 1
ATOM 714 C C . LYS A 1 93 ? -6.965 23.734 0.711 1 98.88 93 LYS A C 1
ATOM 716 O O . LYS A 1 93 ? -7.633 23.422 -0.276 1 98.88 93 LYS A O 1
ATOM 721 N N . PRO A 1 94 ? -5.645 23.922 0.613 1 98.81 94 PRO A N 1
ATOM 722 C CA . PRO A 1 94 ? -5.07 23.906 -0.733 1 98.81 94 PRO A CA 1
ATOM 723 C C . PRO A 1 94 ? -5.031 22.516 -1.342 1 98.81 94 PRO A C 1
ATOM 725 O O . PRO A 1 94 ? -4.902 22.359 -2.561 1 98.81 94 PRO A O 1
ATOM 728 N N . ALA A 1 95 ? -5.141 21.469 -0.552 1 98.88 95 ALA A N 1
ATOM 729 C CA . ALA A 1 95 ? -5.215 20.109 -1.09 1 98.88 95 ALA A CA 1
ATOM 730 C C . ALA A 1 95 ? -6.66 19.703 -1.367 1 98.88 95 ALA A C 1
ATOM 732 O O . ALA A 1 95 ? -6.938 18.562 -1.702 1 98.88 95 ALA A O 1
ATOM 733 N N . TYR A 1 96 ? -7.605 20.609 -1.133 1 98.88 96 TYR A N 1
ATOM 734 C CA . TYR A 1 96 ? -9.023 20.453 -1.44 1 98.88 96 TYR A CA 1
ATOM 735 C C . TYR A 1 96 ? -9.633 19.312 -0.62 1 98.88 96 TYR A C 1
ATOM 737 O O . TYR A 1 96 ? -10.539 18.625 -1.088 1 98.88 96 TYR A O 1
ATOM 745 N N . CYS A 1 97 ? -9.141 19.125 0.554 1 98.88 97 CYS A N 1
ATOM 746 C CA . CYS A 1 97 ? -9.57 17.984 1.352 1 98.88 97 CYS A CA 1
ATOM 747 C C . CYS A 1 97 ? -11.055 18.094 1.691 1 98.88 97 CYS A C 1
ATOM 749 O O . CYS A 1 97 ? -11.734 17.062 1.827 1 98.88 97 CYS A O 1
ATOM 751 N N . GLN A 1 98 ? -11.609 19.281 1.764 1 98.38 98 GLN A N 1
ATOM 752 C CA . GLN A 1 98 ? -13.016 19.516 2.068 1 98.38 98 GLN A CA 1
ATOM 753 C C . GLN A 1 98 ? -13.914 18.969 0.96 1 98.38 98 GLN A C 1
ATOM 755 O O . GLN A 1 98 ? -15.117 18.797 1.153 1 98.38 98 GLN A O 1
ATOM 760 N N . ASP A 1 99 ? -13.336 18.688 -0.192 1 98.44 99 ASP A N 1
ATOM 761 C CA . ASP A 1 99 ? -14.117 18.266 -1.352 1 98.44 99 ASP A CA 1
ATOM 762 C C . ASP A 1 99 ? -14.148 16.75 -1.472 1 98.44 99 ASP A C 1
ATOM 764 O O . ASP A 1 99 ? -14.859 16.203 -2.316 1 98.44 99 ASP A O 1
ATOM 768 N N . TRP A 1 100 ? -13.367 16 -0.69 1 98.69 100 TRP A N 1
ATOM 769 C CA . TRP A 1 100 ? -13.211 14.555 -0.829 1 98.69 100 TRP A CA 1
ATOM 770 C C . TRP A 1 100 ? -14 13.82 0.248 1 98.69 100 TRP A C 1
ATOM 772 O O . TRP A 1 100 ? -14.281 14.375 1.311 1 98.69 100 TRP A O 1
ATOM 782 N N . PRO A 1 101 ? -14.352 12.547 -0.068 1 98.19 101 PRO A N 1
ATOM 783 C CA . PRO A 1 101 ? -14.844 11.727 1.041 1 98.19 101 PRO A CA 1
ATOM 784 C C . PRO A 1 101 ? -13.867 11.688 2.219 1 98.19 101 PRO A C 1
ATOM 786 O O . PRO A 1 101 ? -12.656 11.75 2.023 1 98.19 101 PRO A O 1
ATOM 789 N N . ALA A 1 102 ? -14.328 11.539 3.418 1 97.94 102 ALA A N 1
ATOM 790 C CA . ALA A 1 102 ? -13.586 11.719 4.66 1 97.94 102 ALA A CA 1
ATOM 791 C C . ALA A 1 102 ? -12.305 10.891 4.652 1 97.94 102 ALA A C 1
ATOM 793 O O . ALA A 1 102 ? -11.227 11.383 4.996 1 97.94 102 ALA A O 1
ATOM 794 N N . SER A 1 103 ? -12.398 9.586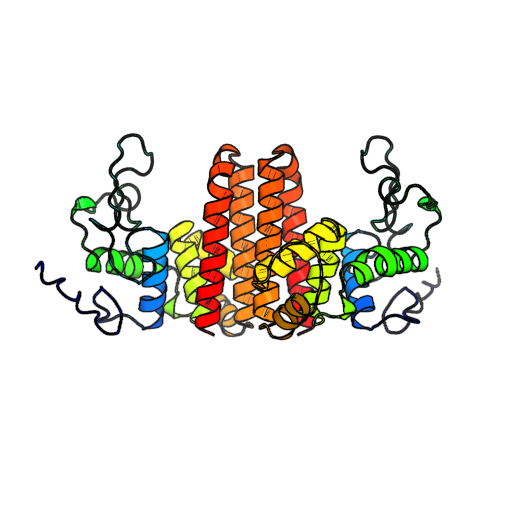 4.219 1 98.5 103 SER A N 1
ATOM 795 C CA . SER A 1 103 ? -11.234 8.703 4.234 1 98.5 103 SER A CA 1
ATOM 796 C C . SER A 1 103 ? -10.203 9.141 3.197 1 98.5 103 SER A C 1
ATOM 798 O O . SER A 1 103 ? -9 9.125 3.465 1 98.5 103 SER A O 1
ATOM 800 N N . VAL A 1 104 ? -10.68 9.578 2.053 1 98.88 104 VAL A N 1
ATOM 801 C CA . VAL A 1 104 ? -9.797 10.039 0.988 1 98.88 104 VAL A CA 1
ATOM 802 C C . VAL A 1 104 ? -9.18 11.383 1.38 1 98.88 104 VAL A C 1
ATOM 804 O O . VAL A 1 104 ? -7.996 11.625 1.12 1 98.88 104 VAL A O 1
ATOM 807 N N . ALA A 1 105 ? -9.984 12.203 2.062 1 98.88 105 ALA A N 1
ATOM 808 C CA . ALA A 1 105 ? -9.484 13.477 2.572 1 98.88 105 ALA A CA 1
ATOM 809 C C . ALA A 1 105 ? -8.359 13.258 3.576 1 98.88 105 ALA A C 1
ATOM 811 O O . ALA A 1 105 ? -7.344 13.961 3.539 1 98.88 105 ALA A O 1
ATOM 812 N N . LEU A 1 106 ? -8.523 12.312 4.445 1 98.88 106 LEU A N 1
ATOM 813 C CA . LEU A 1 106 ? -7.488 12 5.43 1 98.88 106 LEU A CA 1
ATOM 814 C C . LEU A 1 106 ? -6.191 11.578 4.742 1 98.88 106 LEU A C 1
ATOM 816 O O . LEU A 1 106 ? -5.117 12.078 5.078 1 98.88 106 LEU A O 1
ATOM 820 N N . TYR A 1 107 ? -6.312 10.648 3.723 1 98.94 107 TYR A N 1
ATOM 821 C CA . TYR A 1 107 ? -5.141 10.219 2.973 1 98.94 107 TYR A CA 1
ATOM 822 C C . TYR A 1 107 ? -4.461 11.398 2.287 1 98.94 107 TYR A C 1
ATOM 824 O O . TYR A 1 107 ? -3.24 11.539 2.35 1 98.94 107 TYR A O 1
ATOM 832 N N . THR A 1 108 ? -5.25 12.242 1.637 1 98.94 108 THR A N 1
ATOM 833 C CA . THR A 1 108 ? -4.727 13.367 0.875 1 98.94 108 THR A CA 1
ATOM 834 C C . THR A 1 108 ? -4.043 14.375 1.797 1 98.94 108 THR A C 1
ATOM 836 O O . THR A 1 108 ? -2.951 14.852 1.497 1 98.94 108 THR A O 1
ATOM 839 N N . PHE A 1 109 ? -4.68 14.641 2.936 1 98.94 109 PHE A N 1
ATOM 840 C CA . PHE A 1 109 ? -4.148 15.586 3.916 1 98.94 109 PHE A CA 1
ATOM 841 C C . PHE A 1 109 ? -2.814 15.094 4.465 1 98.94 109 PHE A C 1
ATOM 843 O O . PHE A 1 109 ? -1.838 15.844 4.5 1 98.94 109 PHE A O 1
ATOM 850 N N . ASP A 1 110 ? -2.777 13.82 4.828 1 98.94 110 ASP A N 1
ATOM 851 C CA . ASP A 1 110 ? -1.54 13.25 5.352 1 98.94 110 ASP A CA 1
ATOM 852 C C . ASP A 1 110 ? -0.432 13.289 4.301 1 98.94 110 ASP A C 1
ATOM 854 O O . ASP A 1 110 ? 0.723 13.578 4.621 1 98.94 110 ASP A O 1
ATOM 858 N N . ALA A 1 111 ? -0.803 13 3.051 1 98.94 111 ALA A N 1
ATOM 859 C CA . ALA A 1 111 ? 0.166 13.078 1.96 1 98.94 111 ALA A CA 1
ATOM 860 C C . ALA A 1 111 ? 0.665 14.508 1.768 1 98.94 111 ALA A C 1
ATOM 862 O O . ALA A 1 111 ? 1.858 14.734 1.55 1 98.94 111 ALA A O 1
ATOM 863 N N . ALA A 1 112 ? -0.24 15.438 1.828 1 98.88 112 ALA A N 1
ATOM 864 C CA . ALA A 1 112 ? 0.135 16.844 1.662 1 98.88 112 ALA A CA 1
ATOM 865 C C . ALA A 1 112 ? 1.124 17.281 2.738 1 98.88 112 ALA A C 1
ATOM 867 O O . ALA A 1 112 ? 2.09 17.984 2.453 1 98.88 112 ALA A O 1
ATOM 868 N N . VAL A 1 113 ? 0.873 16.844 3.934 1 98.69 113 VAL A N 1
ATOM 869 C CA . VAL A 1 113 ? 1.717 17.203 5.066 1 98.69 113 VAL A CA 1
ATOM 870 C C . VAL A 1 113 ? 3.092 16.562 4.918 1 98.69 113 VAL A C 1
ATOM 872 O O . VAL A 1 113 ? 4.117 17.203 5.148 1 98.69 113 VAL A O 1
ATOM 875 N N . GLN A 1 114 ? 3.096 15.312 4.465 1 98.06 114 GLN A N 1
ATOM 876 C CA . GLN A 1 114 ? 4.348 14.562 4.441 1 98.06 114 GLN A CA 1
ATOM 877 C C . GLN A 1 114 ? 5.145 14.867 3.176 1 98.06 114 GLN A C 1
ATOM 879 O O . GLN A 1 114 ? 6.375 14.938 3.211 1 98.06 114 GLN A O 1
ATOM 884 N N . HIS A 1 115 ? 4.438 15.078 2.037 1 97.94 115 HIS A N 1
ATOM 885 C CA . HIS A 1 115 ? 5.129 15.094 0.753 1 97.94 115 HIS A CA 1
ATOM 886 C C . HIS A 1 115 ? 4.906 16.406 0.023 1 97.94 115 HIS A C 1
ATOM 888 O O . HIS A 1 115 ? 5.473 16.641 -1.047 1 97.94 115 HIS A O 1
ATOM 894 N N . GLY A 1 116 ? 4.074 17.312 0.542 1 98.19 116 GLY A N 1
ATOM 895 C CA . GLY A 1 116 ? 3.689 18.547 -0.134 1 98.19 116 GLY A CA 1
ATOM 896 C C . GLY A 1 116 ? 2.357 18.438 -0.852 1 98.19 116 GLY A C 1
ATOM 897 O O . GLY A 1 116 ? 2.018 17.375 -1.388 1 98.19 116 GLY A O 1
ATOM 898 N N . VAL A 1 117 ? 1.671 19.547 -0.923 1 98.69 117 VAL A N 1
ATOM 899 C CA . VAL A 1 117 ? 0.318 19.625 -1.464 1 98.69 117 VAL A CA 1
ATOM 900 C C . VAL A 1 117 ? 0.318 19.172 -2.922 1 98.69 117 VAL A C 1
ATOM 902 O O . VAL A 1 117 ? -0.527 18.375 -3.33 1 98.69 117 VAL A O 1
ATOM 905 N N . THR A 1 118 ? 1.255 19.609 -3.67 1 98.69 118 THR A N 1
ATOM 906 C CA . THR A 1 118 ? 1.304 19.281 -5.09 1 98.69 118 THR A CA 1
ATOM 907 C C . THR A 1 118 ? 1.444 17.781 -5.297 1 98.69 118 THR A C 1
ATOM 909 O O . THR A 1 118 ? 0.688 17.188 -6.062 1 98.69 118 THR A O 1
ATOM 912 N N . ASN A 1 119 ? 2.355 17.141 -4.605 1 98.81 119 ASN A N 1
ATOM 913 C CA . ASN A 1 119 ? 2.535 15.703 -4.719 1 98.81 119 ASN A CA 1
ATOM 914 C C . ASN A 1 119 ? 1.271 14.945 -4.312 1 98.81 119 ASN A C 1
ATOM 916 O O . ASN A 1 119 ? 0.9 13.961 -4.957 1 98.81 119 ASN A O 1
ATOM 920 N N . ALA A 1 120 ? 0.671 15.422 -3.229 1 98.94 120 ALA A N 1
ATOM 921 C CA . ALA A 1 120 ? -0.554 14.781 -2.76 1 98.94 120 ALA A CA 1
ATOM 922 C C . ALA A 1 120 ? -1.627 14.781 -3.844 1 98.94 120 ALA A C 1
ATOM 924 O O . ALA A 1 120 ? -2.283 13.766 -4.082 1 98.94 120 ALA A O 1
ATOM 925 N N . LEU A 1 121 ? -1.776 15.898 -4.488 1 98.94 121 LEU A N 1
ATOM 926 C CA . LEU A 1 121 ? -2.814 16.047 -5.504 1 98.94 121 LEU A CA 1
ATOM 927 C C . LEU A 1 121 ? -2.465 15.242 -6.754 1 98.94 121 LEU A C 1
ATOM 929 O O . LEU A 1 121 ? -3.342 14.641 -7.375 1 98.94 121 LEU A O 1
ATOM 933 N N . LEU A 1 122 ? -1.188 15.25 -7.156 1 98.88 122 LEU A N 1
ATOM 934 C CA . LEU A 1 122 ? -0.755 14.445 -8.289 1 98.88 122 LEU A CA 1
ATOM 935 C C . LEU A 1 122 ? -1.044 12.969 -8.055 1 98.88 122 LEU A C 1
ATOM 937 O O . LEU A 1 122 ? -1.56 12.281 -8.938 1 98.88 122 LEU A O 1
ATOM 941 N N . MET A 1 123 ? -0.714 12.484 -6.906 1 98.88 123 MET A N 1
ATOM 942 C CA . MET A 1 123 ? -0.954 11.086 -6.57 1 98.88 123 MET A CA 1
ATOM 943 C C . MET A 1 123 ? -2.447 10.773 -6.574 1 98.88 123 MET A C 1
ATOM 945 O O . MET A 1 123 ? -2.871 9.742 -7.105 1 98.88 123 MET A O 1
ATOM 949 N N . LEU A 1 124 ? -3.254 11.68 -5.984 1 98.94 124 LEU A N 1
ATOM 950 C CA . LEU A 1 124 ? -4.699 11.48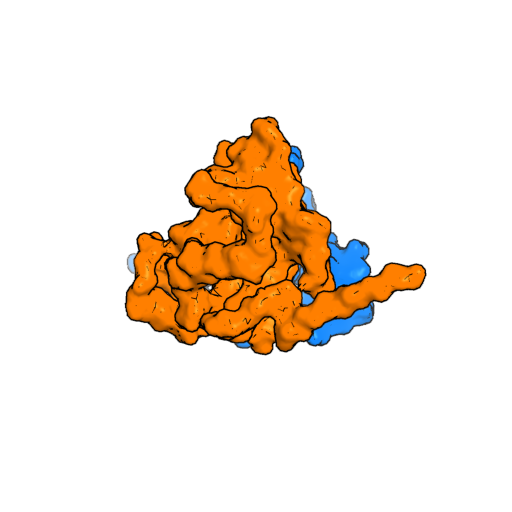4 -5.945 1 98.94 124 LEU A CA 1
ATOM 951 C C . LEU A 1 124 ? -5.273 11.406 -7.355 1 98.94 124 LEU A C 1
ATOM 953 O O . LEU A 1 124 ? -6.074 10.523 -7.66 1 98.94 124 LEU A O 1
ATOM 957 N N . GLN A 1 125 ? -4.855 12.336 -8.172 1 98.94 125 GLN A N 1
ATOM 958 C CA . GLN A 1 125 ? -5.332 12.367 -9.547 1 98.94 125 GLN A CA 1
ATOM 959 C C . GLN A 1 125 ? -4.922 11.109 -10.305 1 98.94 125 GLN A C 1
ATOM 961 O O . GLN A 1 125 ? -5.727 10.523 -11.031 1 98.94 125 GLN A O 1
ATOM 966 N N . GLU A 1 126 ? -3.736 10.672 -10.148 1 98.81 126 GLU A N 1
ATOM 967 C CA . GLU A 1 126 ? -3.248 9.461 -10.797 1 98.81 126 GLU A CA 1
ATOM 968 C C . GLU A 1 126 ? -4.109 8.25 -10.43 1 98.81 126 GLU A C 1
ATOM 970 O O . GLU A 1 126 ? -4.578 7.527 -11.312 1 98.81 126 GLU A O 1
ATOM 975 N N . ILE A 1 127 ? -4.379 8.07 -9.172 1 98.75 127 ILE A N 1
ATOM 976 C CA . ILE A 1 127 ? -5.078 6.859 -8.75 1 98.75 127 ILE A CA 1
ATOM 977 C C . ILE A 1 127 ? -6.562 6.977 -9.086 1 98.75 127 ILE A C 1
ATOM 979 O O . ILE A 1 127 ? -7.273 5.969 -9.164 1 98.75 127 ILE A O 1
ATOM 983 N N . ALA A 1 128 ? -7.047 8.219 -9.25 1 98.62 128 ALA A N 1
ATOM 984 C CA . ALA A 1 128 ? -8.438 8.438 -9.617 1 98.62 128 ALA A CA 1
ATOM 985 C C . ALA A 1 128 ? -8.633 8.328 -11.125 1 98.62 128 ALA A C 1
ATOM 987 O O . ALA A 1 128 ? -9.758 8.344 -11.617 1 98.62 128 ALA A O 1
ATOM 988 N N . GLY A 1 129 ? -7.59 8.227 -11.883 1 98 129 GLY A N 1
ATOM 989 C CA . GLY A 1 129 ? -7.66 8.023 -13.328 1 98 129 GLY A CA 1
ATOM 990 C C . GLY A 1 129 ? -7.891 9.305 -14.094 1 98 129 GLY A C 1
ATOM 991 O O . GLY A 1 129 ? -8.484 9.289 -15.172 1 98 129 GLY A O 1
ATOM 992 N N . THR A 1 130 ? -7.539 10.492 -13.484 1 98.12 130 THR A N 1
ATOM 993 C CA . THR A 1 130 ? -7.621 11.773 -14.188 1 98.12 130 THR A CA 1
ATOM 994 C C . THR A 1 130 ? -6.227 12.297 -14.516 1 98.12 130 THR A C 1
ATOM 996 O O . THR A 1 130 ? -5.223 11.75 -14.055 1 98.12 130 THR A O 1
ATOM 999 N N . LYS A 1 131 ? -6.18 13.281 -15.398 1 97.88 131 LYS A N 1
ATOM 1000 C CA . LYS A 1 131 ? -4.891 13.898 -15.695 1 97.88 131 LYS A CA 1
ATOM 1001 C C . LYS A 1 131 ? -4.211 14.398 -14.422 1 97.88 131 LYS A C 1
ATOM 1003 O O . LYS A 1 131 ? -4.793 15.172 -13.664 1 97.88 131 LYS A O 1
ATOM 1008 N N . ALA A 1 132 ? -3.016 13.938 -14.195 1 98.31 132 ALA A N 1
ATOM 1009 C CA . ALA A 1 132 ? -2.287 14.297 -12.984 1 98.31 132 ALA A CA 1
ATOM 1010 C C . ALA A 1 132 ? -1.433 15.547 -13.211 1 98.31 132 ALA A C 1
ATOM 1012 O O . ALA A 1 132 ? -0.223 15.445 -13.422 1 98.31 132 ALA A O 1
ATOM 1013 N N . ASP A 1 133 ? -2.045 16.734 -13.047 1 98.31 133 ASP A N 1
ATOM 1014 C CA . ASP A 1 133 ? -1.326 17.984 -13.258 1 98.31 133 ASP A CA 1
ATOM 1015 C C . ASP A 1 133 ? -1.381 18.875 -12.016 1 98.31 133 ASP A C 1
ATOM 1017 O O . ASP A 1 133 ? -0.906 20 -12.039 1 98.31 133 ASP A O 1
ATOM 1021 N N . GLY A 1 134 ? -1.982 18.375 -10.969 1 98.19 134 GLY A N 1
ATOM 1022 C CA . GLY A 1 134 ? -2.023 19.078 -9.695 1 98.19 134 GLY A CA 1
ATOM 1023 C C . GLY A 1 134 ? -3.082 20.156 -9.648 1 98.19 134 GLY A C 1
ATOM 1024 O O . GLY A 1 134 ? -3.246 20.828 -8.625 1 98.19 134 GLY A O 1
ATOM 1025 N N . LYS A 1 135 ? -3.838 20.328 -10.742 1 98.19 135 LYS A N 1
ATOM 1026 C CA . LYS A 1 135 ? -4.914 21.312 -10.797 1 98.19 135 LYS A CA 1
ATOM 1027 C C . LYS A 1 135 ? -6.273 20.656 -10.602 1 98.19 135 LYS A C 1
ATOM 1029 O O . LYS A 1 135 ? -6.715 19.875 -11.445 1 98.19 135 LYS A O 1
ATOM 1034 N N . VAL A 1 136 ? -6.949 21.062 -9.555 1 98.5 136 VAL A N 1
ATOM 1035 C CA . VAL A 1 136 ? -8.211 20.422 -9.203 1 98.5 136 VAL A CA 1
ATOM 1036 C C . VAL A 1 136 ? -9.367 21.156 -9.883 1 98.5 136 VAL A C 1
ATOM 1038 O O . VAL A 1 136 ? -9.609 22.328 -9.602 1 98.5 136 VAL A O 1
ATOM 1041 N N . GLY A 1 137 ? -10.016 20.562 -10.844 1 98.25 137 GLY A N 1
ATOM 1042 C CA . GLY A 1 137 ? -11.219 21.031 -11.508 1 98.25 137 GLY A CA 1
ATOM 1043 C C . GLY A 1 137 ? -12.367 20.031 -11.43 1 98.25 137 GLY A C 1
ATOM 1044 O O . GLY A 1 137 ? -12.344 19.109 -10.617 1 98.25 137 GLY A O 1
ATOM 1045 N N . PRO A 1 138 ? -13.391 20.266 -12.203 1 98.31 138 PRO A N 1
ATOM 1046 C CA . PRO A 1 138 ? -14.57 19.391 -12.172 1 98.31 138 PRO A CA 1
ATOM 1047 C C . PRO A 1 138 ? -14.227 17.938 -12.492 1 98.31 138 PRO A C 1
ATOM 1049 O O . PRO A 1 138 ? -14.805 17.031 -11.898 1 98.31 138 PRO A O 1
ATOM 1052 N N . ALA A 1 139 ? -13.32 17.734 -13.383 1 98.38 139 ALA A N 1
ATOM 1053 C CA . ALA A 1 139 ? -12.945 16.375 -13.766 1 98.38 139 ALA A CA 1
ATOM 1054 C C . ALA A 1 139 ? -12.352 15.609 -12.578 1 98.38 139 ALA A C 1
ATOM 1056 O O . ALA A 1 139 ? -12.727 14.469 -12.32 1 98.38 139 ALA A O 1
ATOM 1057 N N . THR A 1 140 ? -11.438 16.25 -11.875 1 98.69 140 THR A N 1
ATOM 1058 C CA . THR A 1 140 ? -10.844 15.633 -10.688 1 98.69 140 THR A CA 1
ATOM 1059 C C . THR A 1 140 ? -11.898 15.383 -9.617 1 98.69 140 THR A C 1
ATOM 1061 O O . THR A 1 140 ? -11.984 14.281 -9.07 1 98.69 140 THR A O 1
ATOM 1064 N N . ARG A 1 141 ? -12.664 16.391 -9.336 1 98.69 141 ARG A N 1
ATOM 1065 C CA . ARG A 1 141 ? -13.695 16.281 -8.312 1 98.69 141 ARG A CA 1
ATOM 1066 C C . ARG A 1 141 ? -14.664 15.148 -8.625 1 98.69 141 ARG A C 1
ATOM 1068 O O . ARG A 1 141 ? -15 14.352 -7.742 1 98.69 141 ARG A O 1
ATOM 1075 N N . ASN A 1 142 ? -15.102 15.047 -9.883 1 98.62 142 ASN A N 1
ATOM 1076 C CA . ASN A 1 142 ? -16.031 14 -10.281 1 98.62 142 ASN A CA 1
ATOM 1077 C C . ASN A 1 142 ? -15.398 12.617 -10.156 1 98.62 142 ASN A C 1
ATOM 1079 O O . ASN A 1 142 ? -16.031 11.68 -9.648 1 98.62 142 ASN A O 1
ATOM 1083 N N . ALA A 1 143 ? -14.195 12.469 -10.602 1 98.69 143 ALA A N 1
ATOM 1084 C CA . ALA A 1 143 ? -13.5 11.18 -10.578 1 98.69 143 ALA A CA 1
ATOM 1085 C C . ALA A 1 143 ? -13.312 10.688 -9.141 1 98.69 143 ALA A C 1
ATOM 1087 O O . ALA A 1 143 ? -13.586 9.523 -8.844 1 98.69 143 ALA A O 1
ATOM 1088 N N . VAL A 1 144 ? -12.883 11.547 -8.25 1 98.75 144 VAL A N 1
ATOM 1089 C CA . VAL A 1 144 ? -12.586 11.172 -6.875 1 98.75 144 VAL A CA 1
ATOM 1090 C C . VAL A 1 144 ? -13.883 10.859 -6.133 1 98.75 144 VAL A C 1
ATOM 1092 O O . VAL A 1 144 ? -13.984 9.844 -5.441 1 98.75 144 VAL A O 1
ATOM 1095 N N . ASN A 1 145 ? -14.891 11.703 -6.379 1 98.5 145 ASN A N 1
ATOM 1096 C CA . ASN A 1 145 ? -16.109 11.578 -5.59 1 98.5 145 ASN A CA 1
ATOM 1097 C C . ASN A 1 145 ? -17.016 10.469 -6.129 1 98.5 145 ASN A C 1
ATOM 1099 O O . ASN A 1 145 ? -17.906 10 -5.426 1 98.5 145 ASN A O 1
ATOM 1103 N N . SER A 1 146 ? -16.781 9.992 -7.371 1 98.25 146 SER A N 1
ATOM 1104 C CA . SER A 1 146 ? -17.594 8.922 -7.945 1 98.25 146 SER A CA 1
ATOM 1105 C C . SER A 1 146 ? -16.922 7.562 -7.766 1 98.25 146 SER A C 1
ATOM 1107 O O . SER A 1 146 ? -17.547 6.523 -7.98 1 98.25 146 SER A O 1
ATOM 1109 N N . ALA A 1 147 ? -15.703 7.539 -7.328 1 97.62 147 ALA A N 1
ATOM 1110 C CA . ALA A 1 147 ? -14.945 6.297 -7.188 1 97.62 147 ALA A CA 1
ATOM 1111 C C . ALA A 1 147 ? -15.336 5.559 -5.91 1 97.62 147 ALA A C 1
ATOM 1113 O O . ALA A 1 147 ? -15.891 6.156 -4.984 1 97.62 147 ALA A O 1
ATOM 1114 N N . ASP A 1 148 ? -15.109 4.203 -5.918 1 97.44 148 ASP A N 1
ATOM 1115 C CA . ASP A 1 148 ? -15.156 3.451 -4.668 1 97.44 148 ASP A CA 1
ATOM 1116 C C . ASP A 1 148 ? -14.125 3.982 -3.672 1 97.44 148 ASP A C 1
ATOM 1118 O O . ASP A 1 148 ? -12.922 3.916 -3.922 1 97.44 148 ASP A O 1
ATOM 1122 N N . LYS A 1 149 ? -14.555 4.496 -2.541 1 97.19 149 LYS A N 1
ATOM 1123 C CA . LYS A 1 149 ? -13.68 5.211 -1.617 1 97.19 149 LYS A CA 1
ATOM 1124 C C . LYS A 1 149 ? -12.641 4.273 -1.011 1 97.19 149 LYS A C 1
ATOM 1126 O O . LYS A 1 149 ? -11.492 4.668 -0.789 1 97.19 149 LYS A O 1
ATOM 1131 N N . GLU A 1 150 ? -13.047 3.021 -0.729 1 97.62 150 GLU A N 1
ATOM 1132 C CA . GLU A 1 150 ? -12.094 2.08 -0.148 1 97.62 150 GLU A CA 1
ATOM 1133 C C . GLU A 1 150 ? -11.039 1.657 -1.17 1 97.62 150 GLU A C 1
ATOM 1135 O O . GLU A 1 150 ? -9.867 1.483 -0.827 1 97.62 150 GLU A O 1
ATOM 1140 N N . TYR A 1 151 ? -11.445 1.507 -2.441 1 98.38 151 TYR A N 1
ATOM 1141 C CA . TYR A 1 151 ? -10.5 1.247 -3.518 1 98.38 151 TYR A CA 1
ATOM 1142 C C . TYR A 1 151 ? -9.492 2.383 -3.639 1 98.38 151 TYR A C 1
ATOM 1144 O O . TYR A 1 151 ? -8.281 2.141 -3.74 1 98.38 151 TYR A O 1
ATOM 1152 N N . LEU A 1 152 ? -10.008 3.582 -3.582 1 98.69 152 LEU A N 1
ATOM 1153 C CA . LEU A 1 152 ? -9.141 4.746 -3.73 1 98.69 152 LEU A CA 1
ATOM 1154 C C . LEU A 1 152 ? -8.156 4.84 -2.572 1 98.69 152 LEU A C 1
ATOM 1156 O O . LEU A 1 152 ? -6.988 5.184 -2.773 1 98.69 152 LEU A O 1
ATOM 1160 N N . CYS A 1 153 ? -8.617 4.531 -1.358 1 98.75 153 CYS A N 1
ATOM 1161 C CA . CYS A 1 153 ? -7.723 4.535 -0.204 1 98.75 153 CYS A CA 1
ATOM 1162 C C . CYS A 1 153 ? -6.645 3.473 -0.345 1 98.75 153 CYS A C 1
ATOM 1164 O O . CYS A 1 153 ? -5.469 3.736 -0.087 1 98.75 153 CYS A O 1
ATOM 1166 N N . ALA A 1 154 ? -7.055 2.246 -0.809 1 98.81 154 ALA A N 1
ATOM 1167 C CA . ALA A 1 154 ? -6.078 1.18 -1.015 1 98.81 154 ALA A CA 1
ATOM 1168 C C . ALA A 1 154 ? -5.027 1.586 -2.045 1 98.81 154 ALA A C 1
ATOM 1170 O O . ALA A 1 154 ? -3.828 1.409 -1.823 1 98.81 154 ALA A O 1
ATOM 1171 N N . ARG A 1 155 ? -5.516 2.203 -3.098 1 98.88 155 ARG A N 1
ATOM 1172 C CA . ARG A 1 155 ? -4.609 2.641 -4.156 1 98.88 155 ARG A CA 1
ATOM 1173 C C . ARG A 1 155 ? -3.723 3.787 -3.68 1 98.88 155 ARG A C 1
ATOM 1175 O O . ARG A 1 155 ? -2.555 3.875 -4.062 1 98.88 155 ARG A O 1
ATOM 1182 N N . TYR A 1 156 ? -4.293 4.656 -2.873 1 98.94 156 TYR A N 1
ATOM 1183 C CA . TYR A 1 156 ? -3.508 5.766 -2.342 1 98.94 156 TYR A CA 1
ATOM 1184 C C . TYR A 1 156 ? -2.381 5.258 -1.449 1 98.94 156 TYR A C 1
ATOM 1186 O O . TYR A 1 156 ? -1.249 5.742 -1.533 1 98.94 156 TYR A O 1
ATOM 1194 N N . GLY A 1 157 ? -2.678 4.27 -0.573 1 98.88 157 GLY A N 1
ATOM 1195 C CA . GLY A 1 157 ? -1.641 3.658 0.243 1 98.88 157 GLY A CA 1
ATOM 1196 C C . GLY A 1 157 ? -0.511 3.062 -0.576 1 98.88 157 GLY A C 1
ATOM 1197 O O . GLY A 1 157 ? 0.664 3.291 -0.282 1 98.88 157 GLY A O 1
ATOM 1198 N N . LEU A 1 158 ? -0.89 2.393 -1.637 1 98.94 158 LEU A N 1
ATOM 1199 C CA . LEU A 1 158 ? 0.11 1.784 -2.508 1 98.94 158 LEU A CA 1
ATOM 1200 C C . LEU A 1 158 ? 0.936 2.854 -3.217 1 98.94 158 LEU A C 1
ATOM 1202 O O . LEU A 1 158 ? 2.15 2.703 -3.373 1 98.94 158 LEU A O 1
ATOM 1206 N N . ARG A 1 159 ? 0.269 3.895 -3.65 1 98.94 159 ARG A N 1
ATOM 1207 C CA . ARG A 1 159 ? 0.983 4.945 -4.371 1 98.94 159 ARG A CA 1
ATOM 1208 C C . ARG A 1 159 ? 1.964 5.668 -3.453 1 98.94 159 ARG A C 1
ATOM 1210 O O . ARG A 1 159 ? 3.051 6.059 -3.883 1 98.94 159 ARG A O 1
ATOM 1217 N N . ARG A 1 160 ? 1.558 5.902 -2.174 1 98.94 160 ARG A N 1
ATOM 1218 C CA . ARG A 1 160 ? 2.453 6.488 -1.183 1 98.94 160 ARG A CA 1
ATOM 1219 C C . ARG A 1 160 ? 3.641 5.574 -0.907 1 98.94 160 ARG A C 1
ATOM 1221 O O . ARG A 1 160 ? 4.773 6.043 -0.758 1 98.94 160 ARG A O 1
ATOM 1228 N N . ALA A 1 161 ? 3.42 4.262 -0.858 1 98.94 161 ALA A N 1
ATOM 1229 C CA . ALA A 1 161 ? 4.52 3.32 -0.667 1 98.94 161 ALA A CA 1
ATOM 1230 C C . ALA A 1 161 ? 5.504 3.383 -1.83 1 98.94 161 ALA A C 1
ATOM 1232 O O . ALA A 1 161 ? 6.723 3.336 -1.626 1 98.94 161 ALA A O 1
ATOM 1233 N N . ARG A 1 162 ? 4.977 3.484 -3.047 1 98.81 162 ARG A N 1
ATOM 1234 C CA . ARG A 1 162 ? 5.836 3.648 -4.215 1 98.81 162 ARG A CA 1
ATOM 1235 C C . ARG A 1 162 ? 6.656 4.93 -4.117 1 98.81 162 ARG A C 1
ATOM 1237 O O . ARG A 1 162 ? 7.828 4.953 -4.504 1 98.81 162 ARG A O 1
ATOM 1244 N N . PHE A 1 163 ? 6.039 6.004 -3.652 1 98.88 163 PHE A N 1
ATOM 1245 C CA . PHE A 1 163 ? 6.734 7.27 -3.447 1 98.88 163 PHE A CA 1
ATOM 1246 C C . PHE A 1 163 ? 7.93 7.086 -2.521 1 98.88 163 PHE A C 1
ATOM 1248 O O . PHE A 1 163 ? 9.031 7.559 -2.816 1 98.88 163 PHE A O 1
ATOM 1255 N N . TYR A 1 164 ? 7.727 6.344 -1.407 1 98.75 164 TYR A N 1
ATOM 1256 C CA . TYR A 1 164 ? 8.812 6.047 -0.481 1 98.75 164 TYR A CA 1
ATOM 1257 C C . TYR A 1 164 ? 9.938 5.289 -1.182 1 98.75 164 TYR A C 1
ATOM 1259 O O . TYR A 1 164 ? 11.109 5.613 -1.009 1 98.75 164 TYR A O 1
ATOM 1267 N N . ALA A 1 165 ? 9.547 4.309 -1.966 1 98.56 165 ALA A N 1
ATOM 1268 C CA . ALA A 1 165 ? 10.547 3.506 -2.662 1 98.56 165 ALA A CA 1
ATOM 1269 C C . ALA A 1 165 ? 11.375 4.363 -3.619 1 98.56 165 ALA A C 1
ATOM 1271 O O . ALA A 1 165 ? 12.586 4.176 -3.744 1 98.56 165 ALA A O 1
ATOM 1272 N N . ARG A 1 166 ? 10.742 5.293 -4.246 1 98.44 166 ARG A N 1
ATOM 1273 C CA . ARG A 1 166 ? 11.43 6.172 -5.184 1 98.44 166 ARG A CA 1
ATOM 1274 C C . ARG A 1 166 ? 12.383 7.117 -4.453 1 98.44 166 ARG A C 1
ATOM 1276 O O . ARG A 1 166 ? 13.43 7.484 -4.984 1 98.44 166 ARG A O 1
ATOM 1283 N N . ILE A 1 167 ? 11.992 7.523 -3.238 1 98.25 167 ILE A N 1
ATOM 1284 C CA . ILE A 1 167 ? 12.898 8.32 -2.422 1 98.25 167 ILE A CA 1
ATOM 1285 C C . ILE A 1 167 ? 14.18 7.531 -2.15 1 98.25 167 ILE A C 1
ATOM 1287 O O . ILE A 1 167 ? 15.281 8.07 -2.256 1 98.25 167 ILE A O 1
ATOM 1291 N N . ILE A 1 168 ? 14.078 6.254 -1.868 1 97.56 168 ILE A N 1
ATOM 1292 C CA . ILE A 1 168 ? 15.219 5.391 -1.585 1 97.56 168 ILE A CA 1
ATOM 1293 C C . ILE A 1 168 ? 16.078 5.23 -2.842 1 97.56 168 ILE A C 1
ATOM 1295 O O . ILE A 1 168 ? 17.297 5.234 -2.77 1 97.56 168 ILE A O 1
ATOM 1299 N N . LYS A 1 169 ? 15.367 5.066 -3.996 1 97 169 LYS A N 1
ATOM 1300 C CA . LYS A 1 169 ? 16.078 4.938 -5.262 1 97 169 LYS A CA 1
ATOM 1301 C C . LYS A 1 169 ? 16.969 6.152 -5.523 1 97 169 LYS A C 1
ATOM 1303 O O . LYS A 1 169 ? 18.078 6.02 -6.027 1 97 169 LYS A O 1
ATOM 1308 N N . LYS A 1 170 ? 16.531 7.281 -5.086 1 97.44 170 LYS A N 1
ATOM 1309 C CA . LYS A 1 170 ? 17.266 8.523 -5.285 1 97.44 170 LYS A CA 1
ATOM 1310 C C . LYS A 1 170 ? 18.375 8.672 -4.25 1 97.44 170 LYS A C 1
ATOM 1312 O O . LYS A 1 170 ? 19.453 9.188 -4.559 1 97.44 170 LYS A O 1
ATOM 1317 N N . ASP A 1 171 ? 18.125 8.25 -3.045 1 97.19 171 ASP A N 1
ATOM 1318 C CA . ASP A 1 171 ? 19.062 8.367 -1.932 1 97.19 171 ASP A CA 1
ATOM 1319 C C . ASP A 1 171 ? 18.953 7.172 -0.99 1 97.19 171 ASP A C 1
ATOM 1321 O O . ASP A 1 171 ? 18.094 7.16 -0.093 1 97.19 171 ASP A O 1
ATOM 1325 N N . THR A 1 172 ? 19.828 6.258 -1.047 1 94.5 172 THR A N 1
ATOM 1326 C CA . THR A 1 172 ? 19.75 4.973 -0.36 1 94.5 172 THR A CA 1
ATOM 1327 C C . THR A 1 172 ? 19.922 5.152 1.146 1 94.5 172 THR A C 1
ATOM 1329 O O . THR A 1 172 ? 19.562 4.266 1.927 1 94.5 172 THR A O 1
ATOM 1332 N N . SER A 1 173 ? 20.484 6.258 1.571 1 95.56 173 SER A N 1
ATOM 1333 C CA . SER A 1 173 ? 20.609 6.488 3.006 1 95.56 173 SER A CA 1
ATOM 1334 C C . SER A 1 173 ? 19.25 6.617 3.668 1 95.56 173 SER A C 1
ATOM 1336 O O . SER A 1 173 ? 19.125 6.496 4.887 1 95.56 173 SER A O 1
ATOM 1338 N N . GLN A 1 174 ? 18.25 6.793 2.924 1 96.81 174 GLN A N 1
ATOM 1339 C CA . GLN A 1 174 ? 16.891 6.992 3.432 1 96.81 174 GLN A CA 1
ATOM 1340 C C . GLN A 1 174 ? 16.266 5.664 3.852 1 96.81 174 GLN A C 1
ATOM 1342 O O . GLN A 1 174 ? 15.172 5.645 4.426 1 96.81 174 GLN A O 1
ATOM 1347 N N . THR A 1 175 ? 16.938 4.539 3.695 1 96.75 175 THR A N 1
ATOM 1348 C CA . THR A 1 175 ? 16.438 3.229 4.094 1 96.75 175 THR A CA 1
ATOM 1349 C C . THR A 1 175 ? 16.156 3.188 5.594 1 96.75 175 THR A C 1
ATOM 1351 O O . THR A 1 175 ? 15.367 2.371 6.066 1 96.75 175 THR A O 1
ATOM 1354 N N . ARG A 1 176 ? 16.812 4.09 6.316 1 96.5 176 ARG A N 1
ATOM 1355 C CA . ARG A 1 176 ? 16.641 4.113 7.762 1 96.5 176 ARG A CA 1
ATOM 1356 C C . ARG A 1 176 ? 15.203 4.5 8.125 1 96.5 176 ARG A C 1
ATOM 1358 O O . ARG A 1 176 ? 14.758 4.258 9.25 1 96.5 176 ARG A O 1
ATOM 1365 N N . PHE A 1 177 ? 14.414 5.039 7.23 1 97.88 177 PHE A N 1
ATOM 1366 C CA . PHE A 1 177 ? 13.078 5.551 7.531 1 97.88 177 PHE A CA 1
ATOM 1367 C C . PHE A 1 177 ? 12.008 4.555 7.109 1 97.88 177 PHE A C 1
ATOM 1369 O O . PHE A 1 177 ? 10.82 4.781 7.34 1 97.88 177 PHE A O 1
ATOM 1376 N N . ILE A 1 178 ? 12.328 3.406 6.602 1 98.31 178 ILE A N 1
ATOM 1377 C CA . ILE A 1 178 ? 11.398 2.459 5.996 1 98.31 178 ILE A CA 1
ATOM 1378 C C . ILE A 1 178 ? 10.344 2.051 7.016 1 98.31 178 ILE A C 1
ATOM 1380 O O . ILE A 1 178 ? 9.141 2.143 6.746 1 98.31 178 ILE A O 1
ATOM 1384 N N . GLU A 1 179 ? 10.82 1.71 8.125 1 98.44 179 GLU A N 1
ATOM 1385 C CA . GLU A 1 179 ? 9.875 1.176 9.102 1 98.44 179 GLU A CA 1
ATOM 1386 C C . GLU A 1 179 ? 8.898 2.254 9.57 1 98.44 179 GLU A C 1
ATOM 1388 O O . GLU A 1 179 ? 7.695 2.01 9.672 1 98.44 179 GLU A O 1
ATOM 1393 N N . GLY A 1 180 ? 9.422 3.525 9.82 1 98.56 180 GLY A N 1
ATOM 1394 C CA . GLY A 1 180 ? 8.555 4.621 10.227 1 98.56 180 GLY A CA 1
ATOM 1395 C C . GLY A 1 180 ? 7.555 5.012 9.156 1 98.56 180 GLY A C 1
ATOM 1396 O O . GLY A 1 180 ? 6.383 5.25 9.453 1 98.56 180 GLY A O 1
ATOM 1397 N N . TRP A 1 181 ? 8.008 5.016 7.883 1 98.75 181 TRP A N 1
ATOM 1398 C CA . TRP A 1 181 ? 7.141 5.363 6.766 1 98.75 181 TRP A CA 1
ATOM 1399 C C . TRP A 1 181 ? 5.996 4.367 6.629 1 98.75 181 TRP A C 1
ATOM 1401 O O . TRP A 1 181 ? 4.832 4.758 6.523 1 98.75 181 TRP A O 1
ATOM 1411 N N . HIS A 1 182 ? 6.277 3.145 6.73 1 98.81 182 HIS A N 1
ATOM 1412 C CA . HIS A 1 182 ? 5.266 2.121 6.492 1 98.81 182 HIS A CA 1
ATOM 1413 C C . HIS A 1 182 ? 4.363 1.948 7.711 1 98.81 182 HIS A C 1
ATOM 1415 O O . HIS A 1 182 ? 3.176 1.648 7.57 1 98.81 182 HIS A O 1
ATOM 1421 N N . ASN A 1 183 ? 4.898 2.18 8.953 1 98.75 183 ASN A N 1
ATOM 1422 C CA . ASN A 1 183 ? 4.02 2.229 10.117 1 98.75 183 ASN A CA 1
ATOM 1423 C C . ASN A 1 183 ? 2.979 3.334 9.984 1 98.75 183 ASN A C 1
ATOM 1425 O O . ASN A 1 183 ? 1.809 3.133 10.32 1 98.75 183 ASN A O 1
ATOM 1429 N N . ARG A 1 184 ? 3.445 4.449 9.516 1 98.81 184 ARG A N 1
ATOM 1430 C CA . ARG A 1 184 ? 2.527 5.57 9.328 1 98.81 184 ARG A CA 1
ATOM 1431 C C . ARG A 1 184 ? 1.426 5.215 8.336 1 98.81 184 ARG A C 1
ATOM 1433 O O . ARG A 1 184 ? 0.259 5.551 8.547 1 98.81 184 ARG A O 1
ATOM 1440 N N . LEU A 1 185 ? 1.723 4.508 7.23 1 98.88 185 LEU A N 1
ATOM 1441 C CA . LEU A 1 185 ? 0.721 4.098 6.25 1 98.88 185 LEU A CA 1
ATOM 1442 C C . LEU A 1 185 ? -0.273 3.119 6.867 1 98.88 185 LEU A C 1
ATOM 1444 O O . LEU A 1 185 ? -1.464 3.154 6.551 1 98.88 185 LEU A O 1
ATOM 1448 N N . VAL A 1 186 ? 0.209 2.238 7.727 1 98.81 186 VAL A N 1
ATOM 1449 C CA . VAL A 1 186 ? -0.678 1.298 8.406 1 98.81 186 VAL A CA 1
ATOM 1450 C C . VAL A 1 186 ? -1.628 2.057 9.328 1 98.81 186 VAL A C 1
ATOM 1452 O O . VAL A 1 186 ? -2.842 1.84 9.297 1 98.81 186 VAL A O 1
ATOM 1455 N N . ASN A 1 187 ? -1.062 2.992 10.148 1 98.69 187 ASN A N 1
ATOM 1456 C CA . ASN A 1 187 ? -1.896 3.805 11.031 1 98.69 187 ASN A CA 1
ATOM 1457 C C . ASN A 1 187 ? -2.93 4.605 10.242 1 98.69 187 ASN A C 1
ATOM 1459 O O . ASN A 1 187 ? -4.078 4.727 10.672 1 98.69 187 ASN A O 1
ATOM 1463 N N . LEU A 1 188 ? -2.482 5.141 9.141 1 98.88 188 LEU A N 1
ATOM 1464 C CA . LEU A 1 188 ? -3.35 5.934 8.281 1 98.88 188 LEU A CA 1
ATOM 1465 C C . LEU A 1 188 ? -4.5 5.09 7.742 1 98.88 188 LEU A C 1
ATOM 1467 O O . LEU A 1 188 ? -5.656 5.527 7.754 1 98.88 188 LEU A O 1
ATOM 1471 N N . THR A 1 189 ? -4.172 3.902 7.246 1 98.75 189 THR A N 1
ATOM 1472 C CA . THR A 1 189 ? -5.184 3.002 6.707 1 98.75 189 THR A CA 1
ATOM 1473 C C . THR A 1 189 ? -6.184 2.605 7.785 1 98.75 189 THR A C 1
ATOM 1475 O O . THR A 1 189 ? -7.395 2.592 7.543 1 98.75 189 THR A O 1
ATOM 1478 N N . ASN A 1 190 ? -5.691 2.324 8.992 1 98.19 190 ASN A N 1
ATOM 1479 C CA . ASN A 1 190 ? -6.582 2.027 10.109 1 98.19 190 ASN A CA 1
ATOM 1480 C C . ASN A 1 190 ? -7.547 3.182 10.375 1 98.19 190 ASN A C 1
ATOM 1482 O O . ASN A 1 190 ? -8.75 2.973 10.5 1 98.19 190 ASN A O 1
ATOM 1486 N N . ALA A 1 191 ? -7 4.379 10.422 1 97.88 191 ALA A N 1
ATOM 1487 C CA . ALA A 1 191 ? -7.809 5.562 10.703 1 97.88 191 ALA A CA 1
ATOM 1488 C C . ALA A 1 191 ? -8.82 5.812 9.594 1 97.88 191 ALA A C 1
ATOM 1490 O 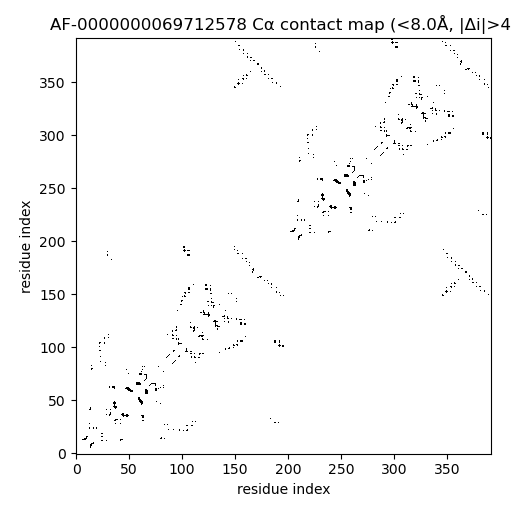O . ALA A 1 191 ? -9.969 6.168 9.859 1 97.88 191 ALA A O 1
ATOM 1491 N N . ALA A 1 192 ? -8.391 5.625 8.367 1 98.12 192 ALA A N 1
ATOM 1492 C CA . ALA A 1 192 ? -9.266 5.859 7.223 1 98.12 192 ALA A CA 1
ATOM 1493 C C . ALA A 1 192 ? -10.445 4.895 7.227 1 98.12 192 ALA A C 1
ATOM 1495 O O . ALA A 1 192 ? -11.57 5.277 6.898 1 98.12 192 ALA A O 1
ATOM 1496 N N . TRP A 1 193 ? -10.203 3.619 7.531 1 96.88 193 TRP A N 1
ATOM 1497 C CA . TRP A 1 193 ? -11.266 2.619 7.5 1 96.88 193 TRP A CA 1
ATOM 1498 C C . TRP A 1 193 ? -12.266 2.857 8.625 1 96.88 193 TRP A C 1
ATOM 1500 O O . TRP A 1 193 ? -13.43 2.471 8.523 1 96.88 193 TRP A O 1
ATOM 1510 N N . GLU A 1 194 ? -11.836 3.561 9.719 1 93.31 194 GLU A N 1
ATOM 1511 C CA . GLU A 1 194 ? -12.758 3.912 10.797 1 93.31 194 GLU A CA 1
ATOM 1512 C C . GLU A 1 194 ? -13.711 5.02 10.367 1 93.31 194 GLU A C 1
ATOM 1514 O O . GLU A 1 194 ? -14.742 5.242 11.016 1 93.31 194 GLU A O 1
ATOM 1519 N N . LEU A 1 195 ? -13.312 5.707 9.328 1 89.5 195 LEU A N 1
ATOM 1520 C CA . LEU A 1 195 ? -14.125 6.82 8.844 1 89.5 195 LEU A CA 1
ATO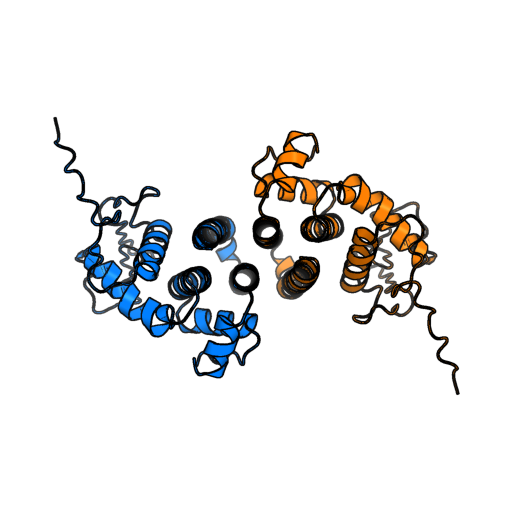M 1521 C C . LEU A 1 195 ? -15.148 6.344 7.824 1 89.5 195 LEU A C 1
ATOM 1523 O O . LEU A 1 195 ? -15.93 7.145 7.297 1 89.5 195 LEU A O 1
ATOM 1527 N N . GLN A 1 196 ? -15.055 5.004 7.449 1 81.19 196 GLN A N 1
ATOM 1528 C CA . GLN A 1 196 ? -15.945 4.496 6.41 1 81.19 196 GLN A CA 1
ATOM 1529 C C . GLN A 1 196 ? -17.344 4.262 6.961 1 81.19 196 GLN A C 1
ATOM 1531 O O . GLN A 1 196 ? -17.516 4.023 8.156 1 81.19 196 GLN A O 1
ATOM 1536 N N . MET B 1 1 ? -3.785 -17.469 -45.406 1 24.59 1 MET B N 1
ATOM 1537 C CA . MET B 1 1 ? -4.949 -17.25 -44.531 1 24.59 1 MET B CA 1
ATOM 1538 C C . MET B 1 1 ? -4.824 -18.062 -43.25 1 24.59 1 MET B C 1
ATOM 1540 O O . MET B 1 1 ? -5.016 -19.281 -43.25 1 24.59 1 MET B O 1
ATOM 1544 N N . PHE B 1 2 ? -3.82 -17.875 -42.438 1 30.06 2 PHE B N 1
ATOM 1545 C CA . PHE B 1 2 ? -3.484 -18.672 -41.25 1 30.06 2 PHE B CA 1
ATOM 1546 C C . PHE B 1 2 ? -4.656 -18.719 -40.281 1 30.06 2 PHE B C 1
ATOM 1548 O O . PHE B 1 2 ? -5.254 -17.688 -39.969 1 30.06 2 PHE B O 1
ATOM 1555 N N . SER B 1 3 ? -5.555 -19.75 -40.469 1 30 3 SER B N 1
ATOM 1556 C CA . SER B 1 3 ? -6.664 -20.016 -39.562 1 30 3 SER B CA 1
ATOM 1557 C C . SER B 1 3 ? -6.246 -19.797 -38.094 1 30 3 SER B C 1
ATOM 1559 O O . SER B 1 3 ? -5.297 -20.422 -37.625 1 30 3 SER B O 1
ATOM 1561 N N . SER B 1 4 ? -6.242 -18.609 -37.625 1 31.69 4 SER B N 1
ATOM 1562 C CA . SER B 1 4 ? -5.973 -18.297 -36.219 1 31.69 4 SER B CA 1
ATOM 1563 C C . SER B 1 4 ? -6.73 -19.25 -35.312 1 31.69 4 SER B C 1
ATOM 1565 O O . SER B 1 4 ? -7.965 -19.297 -35.312 1 31.69 4 SER B O 1
ATOM 1567 N N . SER B 1 5 ? -6.363 -20.609 -35.25 1 29.33 5 SER B N 1
ATOM 1568 C CA . SER B 1 5 ? -6.988 -21.547 -34.312 1 29.33 5 SER B CA 1
ATOM 1569 C C . SER B 1 5 ? -7.461 -20.859 -33.062 1 29.33 5 SER B C 1
ATOM 1571 O O . SER B 1 5 ? -6.668 -20.219 -32.344 1 29.33 5 SER B O 1
ATOM 1573 N N . ALA B 1 6 ? -8.633 -20.328 -33.062 1 39.28 6 ALA B N 1
ATOM 1574 C CA . ALA B 1 6 ? -9.414 -19.875 -31.922 1 39.28 6 ALA B CA 1
ATOM 1575 C C . ALA B 1 6 ? -9.117 -20.719 -30.688 1 39.28 6 ALA B C 1
ATOM 1577 O O . ALA B 1 6 ? -9.367 -21.922 -30.672 1 39.28 6 ALA B O 1
ATOM 1578 N N . LEU B 1 7 ? -7.887 -20.547 -30.078 1 39 7 LEU B N 1
ATOM 1579 C CA . LEU B 1 7 ? -7.699 -21.172 -28.766 1 39 7 LEU B CA 1
ATOM 1580 C C . LEU B 1 7 ? -9.039 -21.359 -28.062 1 39 7 LEU B C 1
ATOM 1582 O O . LEU B 1 7 ? -9.828 -20.406 -27.953 1 39 7 LEU B O 1
ATOM 1586 N N . SER B 1 8 ? -9.586 -22.359 -28.172 1 39.84 8 SER B N 1
ATOM 1587 C CA . SER B 1 8 ? -10.812 -22.766 -27.5 1 39.84 8 SER B CA 1
ATOM 1588 C C . SER B 1 8 ? -10.781 -22.391 -26.016 1 39.84 8 SER B C 1
ATOM 1590 O O . SER B 1 8 ? -9.922 -22.875 -25.281 1 39.84 8 SER B O 1
ATOM 1592 N N . TYR B 1 9 ? -10.93 -21.031 -25.688 1 49.72 9 TYR B N 1
ATOM 1593 C CA . TYR B 1 9 ? -11.164 -20.594 -24.312 1 49.72 9 TYR B CA 1
ATOM 1594 C C . TYR B 1 9 ? -12.227 -21.453 -23.641 1 49.72 9 TYR B C 1
ATOM 1596 O O . TYR B 1 9 ? -13.242 -21.797 -24.25 1 49.72 9 TYR B O 1
ATOM 1604 N N . ILE B 1 10 ? -11.906 -22.438 -22.891 1 45.69 10 ILE B N 1
ATOM 1605 C CA . ILE B 1 10 ? -12.852 -23.172 -22.047 1 45.69 10 ILE B CA 1
ATOM 1606 C C . ILE B 1 10 ? -13.25 -22.297 -20.859 1 45.69 10 ILE B C 1
ATOM 1608 O O . ILE B 1 10 ? -12.422 -22 -19.984 1 45.69 10 ILE B O 1
ATOM 1612 N N . ASN B 1 11 ? -14.414 -21.844 -20.688 1 58.22 11 ASN B N 1
ATOM 1613 C CA . ASN B 1 11 ? -14.977 -20.984 -19.641 1 58.22 11 ASN B CA 1
ATOM 1614 C C . ASN B 1 11 ? -14.195 -19.688 -19.516 1 58.22 11 ASN B C 1
ATOM 1616 O O . ASN B 1 11 ? -13.953 -19.203 -18.406 1 58.22 11 ASN B O 1
ATOM 1620 N N . GLY B 1 12 ? -13.516 -19.344 -20.672 1 77.25 12 GLY B N 1
ATOM 1621 C CA . GLY B 1 12 ? -12.852 -18.047 -20.719 1 77.25 12 GLY B CA 1
ATOM 1622 C C . GLY B 1 12 ? -11.383 -18.125 -20.359 1 77.25 12 GLY B C 1
ATOM 1623 O O . GLY B 1 12 ? -10.719 -17.094 -20.219 1 77.25 12 GLY B O 1
ATOM 1624 N N . PHE B 1 13 ? -10.93 -19.438 -20.172 1 91.38 13 PHE B N 1
ATOM 1625 C CA . PHE B 1 13 ? -9.523 -19.641 -19.828 1 91.38 13 PHE B CA 1
ATOM 1626 C C . PHE B 1 13 ? -8.812 -20.422 -20.922 1 91.38 13 PHE B C 1
ATOM 1628 O O . PHE B 1 13 ? -9.43 -21.234 -21.609 1 91.38 13 PHE B O 1
ATOM 1635 N N . CYS B 1 14 ? -7.512 -20.266 -21.078 1 93.81 14 CYS B N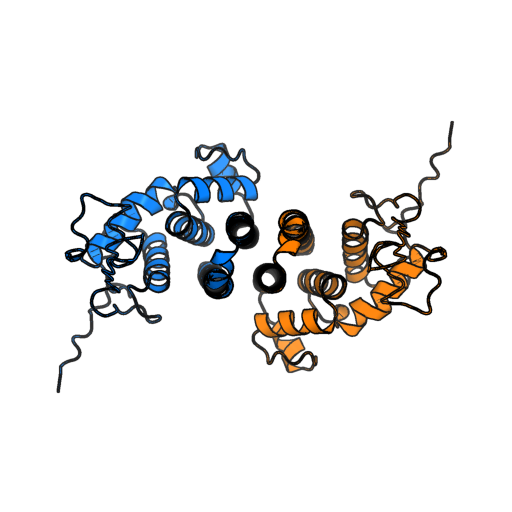 1
ATOM 1636 C CA . CYS B 1 14 ? -6.715 -20.953 -22.094 1 93.81 14 CYS B CA 1
ATOM 1637 C C . CYS B 1 14 ? -6.078 -22.203 -21.531 1 93.81 14 CYS B C 1
ATOM 1639 O O . CYS B 1 14 ? -5.133 -22.75 -22.109 1 93.81 14 CYS B O 1
ATOM 1641 N N . PHE B 1 15 ? -6.496 -22.609 -20.359 1 96.19 15 PHE B N 1
ATOM 1642 C CA . PHE B 1 15 ? -6.07 -23.844 -19.703 1 96.19 15 PHE B CA 1
ATOM 1643 C C . PHE B 1 15 ? -7.27 -24.625 -19.172 1 96.19 15 PHE B C 1
ATOM 1645 O O . PHE B 1 15 ? -8.375 -24.094 -19.109 1 96.19 15 PHE B O 1
ATOM 1652 N N . SER B 1 16 ? -6.996 -25.953 -18.891 1 94.88 16 SER B N 1
ATOM 1653 C CA . SER B 1 16 ? -8.07 -26.766 -18.344 1 94.88 16 SER B CA 1
ATOM 1654 C C . SER B 1 16 ? -8.492 -26.281 -16.953 1 94.88 16 SER B C 1
ATOM 1656 O O . SER B 1 16 ? -7.645 -26.047 -16.094 1 94.88 16 SER B O 1
ATOM 1658 N N . THR B 1 17 ? -9.758 -26.156 -16.688 1 95.5 17 THR B N 1
ATOM 1659 C CA . THR B 1 17 ? -10.258 -25.688 -15.398 1 95.5 17 THR B CA 1
ATOM 1660 C C . THR B 1 17 ? -10.82 -26.859 -14.586 1 95.5 17 THR B C 1
ATOM 1662 O O . THR B 1 17 ? -11.344 -26.656 -13.492 1 95.5 17 THR B O 1
ATOM 1665 N N . ALA B 1 18 ? -10.734 -28.062 -15.164 1 93.25 18 ALA B N 1
ATOM 1666 C CA . ALA B 1 18 ? -11.297 -29.234 -14.492 1 93.25 18 ALA B CA 1
ATOM 1667 C C . ALA B 1 18 ? -10.641 -29.453 -13.133 1 93.25 18 ALA B C 1
ATOM 1669 O O . ALA B 1 18 ? -9.414 -29.5 -13.031 1 93.25 18 ALA B O 1
ATOM 1670 N N . GLY B 1 19 ? -11.453 -29.531 -12.039 1 95.25 19 GLY B N 1
ATOM 1671 C CA . GLY B 1 19 ? -10.961 -29.812 -10.703 1 95.25 19 GLY B CA 1
ATOM 1672 C C . GLY B 1 19 ? -10.539 -28.578 -9.945 1 95.25 19 GLY B C 1
ATOM 1673 O O . GLY B 1 19 ? -10.125 -28.656 -8.789 1 95.25 19 GLY B O 1
ATOM 1674 N N . TYR B 1 20 ? -10.656 -27.438 -10.625 1 97.25 20 TYR B N 1
ATOM 1675 C CA . TYR B 1 20 ? -10.227 -26.203 -9.984 1 97.25 20 TYR B CA 1
ATOM 1676 C C . TYR B 1 20 ? -11.422 -25.312 -9.664 1 97.25 20 TYR B C 1
ATOM 1678 O O . TYR B 1 20 ? -12.414 -25.312 -10.391 1 97.25 20 TYR B O 1
ATOM 1686 N N . SER B 1 21 ? -11.375 -24.625 -8.516 1 96.88 21 SER B N 1
ATOM 1687 C CA . SER B 1 21 ? -12.391 -23.625 -8.203 1 96.88 21 SER B CA 1
ATOM 1688 C C . SER B 1 21 ? -12.289 -22.422 -9.125 1 96.88 21 SER B C 1
ATOM 1690 O O . SER B 1 21 ? -11.227 -22.141 -9.672 1 96.88 21 SER B O 1
ATOM 1692 N N . PRO B 1 22 ? -13.367 -21.719 -9.328 1 94.81 22 PRO B N 1
ATOM 1693 C CA . PRO B 1 22 ? -13.297 -20.484 -10.117 1 94.81 22 PRO B CA 1
ATOM 1694 C C . PRO B 1 22 ? -12.312 -19.469 -9.539 1 94.81 22 PRO B C 1
ATOM 1696 O O . PRO B 1 22 ? -11.664 -18.734 -10.289 1 94.81 22 PRO B O 1
ATOM 1699 N N . GLU B 1 23 ? -12.234 -19.422 -8.188 1 96.44 23 GLU B N 1
ATOM 1700 C CA . GLU B 1 23 ? -11.297 -18.516 -7.535 1 96.44 23 GLU B CA 1
ATOM 1701 C C . GLU B 1 23 ? -9.859 -18.812 -7.941 1 96.44 23 GLU B C 1
ATOM 1703 O O . GLU B 1 23 ? -9.086 -17.891 -8.227 1 96.44 23 GLU B O 1
ATOM 1708 N N . PHE B 1 24 ? -9.547 -20.109 -7.984 1 98.31 24 PHE B N 1
ATOM 1709 C CA . PHE B 1 24 ? -8.195 -20.469 -8.406 1 98.31 24 PHE B CA 1
ATOM 1710 C C . PHE B 1 24 ? -7.977 -20.109 -9.867 1 98.31 24 PHE B C 1
ATOM 1712 O O . PHE B 1 24 ? -6.926 -19.578 -10.234 1 98.31 24 PHE B O 1
ATOM 1719 N N . CYS B 1 25 ? -8.914 -20.406 -10.703 1 97.25 25 CYS B N 1
ATOM 1720 C CA . CYS B 1 25 ? -8.766 -20.156 -12.133 1 97.25 25 CYS B CA 1
ATOM 1721 C C . CYS B 1 25 ? -8.5 -18.688 -12.406 1 97.25 25 CYS B C 1
ATOM 1723 O O . CYS B 1 25 ? -7.617 -18.344 -13.203 1 97.25 25 CYS B O 1
ATOM 1725 N N . HIS B 1 26 ? -9.195 -17.844 -11.703 1 96.44 26 HIS B N 1
ATOM 1726 C CA . HIS B 1 26 ? -8.984 -16.406 -11.867 1 96.44 26 HIS B CA 1
ATOM 1727 C C . HIS B 1 26 ? -7.621 -15.984 -11.32 1 96.44 26 HIS B C 1
ATOM 1729 O O . HIS B 1 26 ? -6.918 -15.18 -11.938 1 96.44 26 HIS B O 1
ATOM 1735 N N . ALA B 1 27 ? -7.305 -16.531 -10.188 1 98.44 27 ALA B N 1
ATOM 1736 C CA . ALA B 1 27 ? -6.051 -16.156 -9.539 1 98.44 27 ALA B CA 1
ATOM 1737 C C . ALA B 1 27 ? -4.848 -16.594 -10.359 1 98.44 27 ALA B C 1
ATOM 1739 O O . ALA B 1 27 ? -3.889 -15.836 -10.531 1 98.44 27 ALA B O 1
ATOM 1740 N N . VAL B 1 28 ? -4.922 -17.812 -10.891 1 98.62 28 VAL B N 1
ATOM 1741 C CA . VAL B 1 28 ? -3.756 -18.297 -11.617 1 98.62 28 VAL B CA 1
ATOM 1742 C C . VAL B 1 28 ? -3.639 -17.594 -12.961 1 98.62 28 VAL B C 1
ATOM 1744 O O . VAL B 1 28 ? -2.533 -17.344 -13.445 1 98.62 28 VAL B O 1
ATOM 1747 N N . ARG B 1 29 ? -4.75 -17.266 -13.562 1 97.69 29 ARG B N 1
ATOM 1748 C CA . ARG B 1 29 ? -4.68 -16.438 -14.766 1 97.69 29 ARG B CA 1
ATOM 1749 C C . ARG B 1 29 ? -3.926 -15.141 -14.5 1 97.69 29 ARG B C 1
ATOM 1751 O O . ARG B 1 29 ? -3.074 -14.742 -15.297 1 97.69 29 ARG B O 1
ATOM 1758 N N . PHE B 1 30 ? -4.242 -14.477 -13.391 1 98.31 30 PHE B N 1
ATOM 1759 C CA . PHE B 1 30 ? -3.551 -13.25 -13.016 1 98.31 30 PHE B CA 1
ATOM 1760 C C . PHE B 1 30 ? -2.051 -13.492 -12.883 1 98.31 30 PHE B C 1
ATOM 1762 O O . PHE B 1 30 ? -1.246 -12.75 -13.445 1 98.31 30 PHE B O 1
ATOM 1769 N N . VAL B 1 31 ? -1.68 -14.539 -12.156 1 98.81 31 VAL B N 1
ATOM 1770 C CA . VAL B 1 31 ? -0.276 -14.836 -11.891 1 98.81 31 VAL B CA 1
ATOM 1771 C C . VAL B 1 31 ? 0.447 -15.156 -13.195 1 98.81 31 VAL B C 1
ATOM 1773 O O . VAL B 1 31 ? 1.581 -14.719 -13.406 1 98.81 31 VAL B O 1
ATOM 1776 N N . LEU B 1 32 ? -0.217 -15.891 -14.055 1 98.62 32 LEU B N 1
ATOM 1777 C CA . LEU B 1 32 ? 0.392 -16.266 -15.328 1 98.62 32 LEU B CA 1
ATOM 1778 C C . LEU B 1 32 ? 0.647 -15.031 -16.188 1 98.62 32 LEU B C 1
ATOM 1780 O O . LEU B 1 32 ? 1.625 -14.992 -16.938 1 98.62 32 LEU B O 1
ATOM 1784 N N . ILE B 1 33 ? -0.231 -14.078 -16.094 1 98.25 33 ILE B N 1
ATOM 1785 C CA . ILE B 1 33 ? -0.02 -12.82 -16.812 1 98.25 33 ILE B CA 1
ATOM 1786 C C . ILE B 1 33 ? 1.169 -12.078 -16.203 1 98.25 33 ILE B C 1
ATOM 1788 O O . ILE B 1 33 ? 2.072 -11.648 -16.922 1 98.25 33 ILE B O 1
ATOM 1792 N N . GLU B 1 34 ? 1.213 -11.969 -14.852 1 98.44 34 GLU B N 1
ATOM 1793 C CA . GLU B 1 34 ? 2.285 -11.258 -14.164 1 98.44 34 GLU B CA 1
ATOM 1794 C C . GLU B 1 34 ? 3.627 -11.961 -14.359 1 98.44 34 GLU B C 1
ATOM 1796 O O . GLU B 1 34 ? 4.672 -11.305 -14.422 1 98.44 34 GLU B O 1
ATOM 1801 N N . GLU B 1 35 ? 3.613 -13.32 -14.531 1 97.81 35 GLU B N 1
ATOM 1802 C CA . GLU B 1 35 ? 4.844 -14.086 -14.688 1 97.81 35 GLU B CA 1
ATOM 1803 C C . GLU B 1 35 ? 5.27 -14.156 -16.156 1 97.81 35 GLU B C 1
ATOM 1805 O O . GLU B 1 35 ? 6.297 -14.75 -16.484 1 97.81 35 GLU B O 1
ATOM 1810 N N . GLY B 1 36 ? 4.457 -13.656 -17.031 1 96.94 36 GLY B N 1
ATOM 1811 C CA . GLY B 1 36 ? 4.848 -13.492 -18.422 1 96.94 36 GLY B CA 1
ATOM 1812 C C . GLY B 1 36 ? 4.508 -14.688 -19.281 1 96.94 36 GLY B C 1
ATOM 1813 O O . GLY B 1 36 ? 5.02 -14.828 -20.391 1 96.94 36 GLY B O 1
ATOM 1814 N N . ALA B 1 37 ? 3.711 -15.602 -18.797 1 98.19 37 ALA B N 1
ATOM 1815 C CA . ALA B 1 37 ? 3.275 -16.75 -19.594 1 98.19 37 ALA B CA 1
ATOM 1816 C C . ALA B 1 37 ? 2.111 -16.391 -20.5 1 98.19 37 ALA B C 1
ATOM 1818 O O . ALA B 1 37 ? 1.958 -16.969 -21.578 1 98.19 37 ALA B O 1
ATOM 1819 N N . LEU B 1 38 ? 1.281 -15.469 -20.031 1 98.06 38 LEU B N 1
ATOM 1820 C CA . LEU B 1 38 ? 0.107 -15.039 -20.781 1 98.06 38 LEU B CA 1
ATOM 1821 C C . LEU B 1 38 ? 0.184 -13.555 -21.109 1 98.06 38 LEU B C 1
ATOM 1823 O O . LEU B 1 38 ? 0.836 -12.789 -20.391 1 98.06 38 LEU B O 1
ATOM 1827 N N . ASN B 1 39 ? -0.509 -13.203 -22.219 1 97 39 ASN B N 1
ATOM 1828 C CA . ASN B 1 39 ? -0.771 -11.797 -22.516 1 97 39 ASN B CA 1
ATOM 1829 C C . ASN B 1 39 ? -1.853 -11.227 -21.609 1 97 39 ASN B C 1
ATOM 1831 O O . ASN B 1 39 ? -2.559 -11.977 -20.922 1 97 39 ASN B O 1
ATOM 1835 N N . GLN B 1 40 ? -2.025 -9.938 -21.609 1 94.94 40 GLN B N 1
ATOM 1836 C CA . GLN B 1 40 ? -3.023 -9.281 -20.781 1 94.94 40 GLN B CA 1
ATOM 1837 C C . GLN B 1 40 ? -4.43 -9.781 -21.109 1 94.94 40 GLN B C 1
ATOM 1839 O O . GLN B 1 40 ? -5.285 -9.852 -20.219 1 94.94 40 GLN B O 1
ATOM 1844 N N . ASP B 1 41 ? -4.672 -10.234 -22.297 1 93.19 41 ASP B N 1
ATOM 1845 C CA . ASP B 1 41 ? -6.004 -10.68 -22.703 1 93.19 41 ASP B CA 1
ATOM 1846 C C . ASP B 1 41 ? -6.207 -12.156 -22.375 1 93.19 41 ASP B C 1
ATOM 1848 O O . ASP B 1 41 ? -7.25 -12.727 -22.688 1 93.19 41 ASP B O 1
ATOM 1852 N N . GLY B 1 42 ? -5.172 -12.742 -21.812 1 94.19 42 GLY B N 1
ATOM 1853 C CA . GLY B 1 42 ? -5.312 -14.102 -21.344 1 94.19 42 GLY B CA 1
ATOM 1854 C C . GLY B 1 42 ? -4.801 -15.141 -22.328 1 94.19 42 GLY B C 1
ATOM 1855 O O . GLY B 1 42 ? -4.816 -16.344 -22.047 1 94.19 42 GLY B O 1
ATOM 1856 N N . THR B 1 43 ? -4.23 -14.68 -23.422 1 95.44 43 THR B N 1
ATOM 1857 C CA . THR B 1 43 ? -3.701 -15.617 -24.406 1 95.44 43 THR B CA 1
ATOM 1858 C C . THR B 1 43 ? -2.24 -15.945 -24.125 1 95.44 43 THR B C 1
ATOM 1860 O O . THR B 1 43 ? -1.504 -15.102 -23.594 1 95.44 43 THR B O 1
ATOM 1863 N N . PRO B 1 44 ? -1.801 -17.141 -24.484 1 96.69 44 PRO B N 1
ATOM 1864 C CA . PRO B 1 44 ? -0.428 -17.547 -24.172 1 96.69 44 PRO B CA 1
ATOM 1865 C C . PRO B 1 44 ? 0.613 -16.766 -24.984 1 96.69 44 PRO B C 1
ATOM 1867 O O . PRO B 1 44 ? 0.398 -16.469 -26.156 1 96.69 44 PRO B O 1
ATOM 1870 N N . LYS B 1 45 ? 1.612 -16.438 -24.328 1 97.25 45 LYS B N 1
ATOM 1871 C CA . LYS B 1 45 ? 2.797 -15.93 -25.016 1 97.25 45 LYS B CA 1
ATOM 1872 C C . LYS B 1 45 ? 3.592 -17.062 -25.641 1 97.25 45 LYS B C 1
ATOM 1874 O O . LYS B 1 45 ? 3.428 -18.234 -25.266 1 97.25 45 LYS B O 1
ATOM 1879 N N . PRO B 1 46 ? 4.477 -16.688 -26.625 1 96.12 46 PRO B N 1
ATOM 1880 C CA . PRO B 1 46 ? 5.312 -17.734 -27.234 1 96.12 46 PRO B CA 1
ATOM 1881 C C . PRO B 1 46 ? 6.105 -18.516 -26.188 1 96.12 46 PRO B C 1
ATOM 1883 O O . PRO B 1 46 ? 6.738 -17.922 -25.312 1 96.12 46 PRO B O 1
ATOM 1886 N N . ASN B 1 47 ? 5.965 -19.812 -26.234 1 97 47 ASN B N 1
ATOM 1887 C CA . ASN B 1 47 ? 6.652 -20.734 -25.344 1 97 47 ASN B CA 1
ATOM 1888 C C . ASN B 1 47 ? 6.406 -20.406 -23.875 1 97 47 ASN B C 1
ATOM 1890 O O . ASN B 1 47 ? 7.27 -20.641 -23.031 1 97 47 ASN B O 1
ATOM 1894 N N . LEU B 1 48 ? 5.367 -19.656 -23.531 1 98.06 48 LEU B N 1
ATOM 1895 C CA . LEU B 1 48 ? 4.918 -19.344 -22.188 1 98.06 48 LEU B CA 1
ATOM 1896 C C . LEU B 1 48 ? 5.98 -18.562 -21.422 1 98.06 48 LEU B C 1
ATOM 1898 O O . LEU B 1 48 ? 6.168 -18.766 -20.219 1 98.06 48 LEU B O 1
ATOM 1902 N N . GLY B 1 49 ? 6.773 -17.812 -22.156 1 96.38 49 GLY B N 1
ATOM 1903 C CA . GLY B 1 49 ? 7.773 -16.953 -21.562 1 96.38 49 GLY B CA 1
ATOM 1904 C C . GLY B 1 49 ? 9.031 -17.688 -21.141 1 96.38 49 GLY B C 1
ATOM 1905 O O . GLY B 1 49 ? 9.758 -17.234 -20.25 1 96.38 49 GLY B O 1
ATOM 1906 N N . TYR B 1 50 ? 9.32 -18.766 -21.766 1 96.31 50 TYR B N 1
ATOM 1907 C CA . TYR B 1 50 ? 10.5 -19.562 -21.469 1 96.31 50 TYR B CA 1
ATOM 1908 C C . TYR B 1 50 ? 11.773 -18.75 -21.656 1 96.31 50 TYR B C 1
ATOM 1910 O O . TYR B 1 50 ? 11.93 -18.062 -22.672 1 96.31 50 TYR B O 1
ATOM 1918 N N . VAL B 1 51 ? 12.57 -18.766 -20.594 1 93.06 51 VAL B N 1
ATOM 1919 C CA . VAL B 1 51 ? 13.898 -18.156 -20.672 1 93.06 51 VAL B CA 1
ATOM 1920 C C . VAL B 1 51 ? 14.945 -19.109 -20.109 1 93.06 51 VAL B C 1
ATOM 1922 O O . VAL B 1 51 ? 14.688 -19.844 -19.156 1 93.06 51 VAL B O 1
ATOM 1925 N N . ASN B 1 52 ? 16.062 -19.234 -20.797 1 90.94 52 ASN B N 1
ATOM 1926 C CA . ASN B 1 52 ? 17.188 -20.047 -20.344 1 90.94 52 ASN B CA 1
ATOM 1927 C C . ASN B 1 52 ? 18.5 -19.297 -20.484 1 90.94 52 ASN B C 1
ATOM 1929 O O . ASN B 1 52 ? 19.25 -19.5 -21.453 1 90.94 52 ASN B O 1
ATOM 1933 N N . ASP B 1 53 ? 18.594 -18.281 -19.625 1 76.56 53 ASP B N 1
ATOM 1934 C CA . ASP B 1 53 ? 19.844 -17.531 -19.672 1 76.56 53 ASP B CA 1
ATOM 1935 C C . ASP B 1 53 ? 20.844 -18.094 -18.656 1 76.56 53 ASP B C 1
ATOM 1937 O O . ASP B 1 53 ? 20.609 -18.047 -17.438 1 76.56 53 ASP B O 1
ATOM 1941 N N . PRO B 1 54 ? 21.859 -18.688 -19.172 1 67 54 PRO B N 1
ATOM 1942 C CA . PRO B 1 54 ? 22.828 -19.297 -18.266 1 67 54 PRO B CA 1
ATOM 1943 C C . PRO B 1 54 ? 23.391 -18.297 -17.25 1 67 54 PRO B C 1
ATOM 1945 O O . PRO B 1 54 ? 23.938 -18.703 -16.219 1 67 54 PRO B O 1
ATOM 1948 N N . LYS B 1 55 ? 23.344 -17.047 -17.438 1 67.56 55 LYS B N 1
ATOM 1949 C CA . LYS B 1 55 ? 23.938 -16.047 -16.562 1 67.56 55 LYS B CA 1
ATOM 1950 C C . LYS B 1 55 ? 22.969 -15.641 -15.461 1 67.56 55 LYS B C 1
ATOM 1952 O O . LYS B 1 55 ? 23.359 -14.961 -14.508 1 67.56 55 LYS B O 1
ATOM 1957 N N . ASP B 1 56 ? 21.781 -16.156 -15.516 1 68.44 56 ASP B N 1
ATOM 1958 C CA . ASP B 1 56 ? 20.734 -15.766 -14.57 1 68.44 56 ASP B CA 1
ATOM 1959 C C . ASP B 1 56 ? 20.641 -16.766 -13.414 1 68.44 56 ASP B C 1
ATOM 1961 O O . ASP B 1 56 ? 20.562 -17.969 -13.633 1 68.44 56 ASP B O 1
ATOM 1965 N N . LYS B 1 57 ? 20.875 -16.219 -12.414 1 62.38 57 LYS B N 1
ATOM 1966 C CA . LYS B 1 57 ? 20.875 -16.984 -11.172 1 62.38 57 LYS B CA 1
ATOM 1967 C C . LYS B 1 57 ? 19.641 -17.891 -11.086 1 62.38 57 LYS B C 1
ATOM 1969 O O . LYS B 1 57 ? 19.688 -18.938 -10.445 1 62.38 57 LYS B O 1
ATOM 1974 N N . GLY B 1 58 ? 18.5 -17.469 -11.664 1 63.88 58 GLY B N 1
ATOM 1975 C CA . GLY B 1 58 ? 17.281 -18.266 -11.562 1 63.88 58 GLY B CA 1
ATOM 1976 C C . GLY B 1 58 ? 17.312 -19.5 -12.438 1 63.88 58 GLY B C 1
ATOM 1977 O O . GLY B 1 58 ? 16.547 -20.453 -12.211 1 63.88 58 GLY B O 1
ATOM 1978 N N . GLY B 1 59 ? 18.203 -19.469 -13.32 1 79.81 59 GLY B N 1
ATOM 1979 C CA . GLY B 1 59 ? 18.328 -20.578 -14.258 1 79.81 59 GLY B CA 1
ATOM 1980 C C . GLY B 1 59 ? 17.156 -20.672 -15.219 1 79.81 59 GLY B C 1
ATOM 1981 O O . GLY B 1 59 ? 16.5 -19.672 -15.508 1 79.81 59 GLY B O 1
ATOM 1982 N N . GLU B 1 60 ? 16.938 -21.781 -15.758 1 92.94 60 GLU B N 1
ATOM 1983 C CA . GLU B 1 60 ? 15.859 -22.109 -16.688 1 92.94 60 GLU B CA 1
ATOM 1984 C C . GLU B 1 60 ? 14.492 -21.875 -16.047 1 92.94 60 GLU B C 1
ATOM 1986 O O . GLU B 1 60 ? 14.227 -22.328 -14.938 1 92.94 60 GLU B O 1
ATOM 1991 N N . THR B 1 61 ? 13.57 -20.969 -16.672 1 96.25 61 THR B N 1
ATOM 1992 C CA . THR B 1 61 ? 12.273 -20.578 -16.141 1 96.25 61 THR B CA 1
ATOM 1993 C C . THR B 1 61 ? 11.211 -20.594 -17.234 1 96.25 61 THR B C 1
ATOM 1995 O O . THR B 1 61 ? 11.477 -20.172 -18.359 1 96.25 61 THR B O 1
ATOM 1998 N N . LYS B 1 62 ? 10.047 -21.156 -17 1 97.38 62 LYS B N 1
ATOM 1999 C CA . LYS B 1 62 ? 8.898 -21.141 -17.891 1 97.38 62 LYS B CA 1
ATOM 2000 C C . LYS B 1 62 ? 7.602 -20.906 -17.125 1 97.38 62 LYS B C 1
ATOM 2002 O O . LYS B 1 62 ? 7.281 -21.641 -16.188 1 97.38 62 LYS B O 1
ATOM 2007 N N . GLY B 1 63 ? 6.883 -19.812 -17.516 1 97.38 63 GLY B N 1
ATOM 2008 C CA . GLY B 1 63 ? 5.645 -19.484 -16.828 1 97.38 63 GLY B CA 1
ATOM 2009 C C . GLY B 1 63 ? 5.828 -19.234 -15.344 1 97.38 63 GLY B C 1
ATOM 2010 O O . GLY B 1 63 ? 4.965 -19.594 -14.539 1 97.38 63 GLY B O 1
ATOM 2011 N N . GLY B 1 64 ? 6.961 -18.797 -14.945 1 96.19 64 GLY B N 1
ATOM 2012 C CA . GLY B 1 64 ? 7.223 -18.5 -13.547 1 96.19 64 GLY B CA 1
ATOM 2013 C C . GLY B 1 64 ? 7.734 -19.688 -12.758 1 96.19 64 GLY B C 1
ATOM 2014 O O . GLY B 1 64 ? 8.039 -19.562 -11.57 1 96.19 64 GLY B O 1
ATOM 2015 N N . ILE B 1 65 ? 7.809 -20.812 -13.398 1 97.31 65 ILE B N 1
ATOM 2016 C CA . ILE B 1 65 ? 8.352 -22 -12.758 1 97.31 65 ILE B CA 1
ATOM 2017 C C . ILE B 1 65 ? 9.836 -22.141 -13.102 1 97.31 65 ILE B C 1
ATOM 2019 O O . ILE B 1 65 ? 10.195 -22.281 -14.273 1 97.31 65 ILE B O 1
ATOM 2023 N N . SER B 1 66 ? 10.688 -22.094 -12.078 1 95.31 66 SER B N 1
ATOM 2024 C CA . SER B 1 66 ? 12.125 -22.109 -12.344 1 95.31 66 SER B CA 1
ATOM 2025 C C . SER B 1 66 ? 12.742 -23.453 -11.984 1 95.31 66 SER B C 1
ATOM 2027 O O . SER B 1 66 ? 12.242 -24.156 -11.102 1 95.31 66 SER B O 1
ATOM 2029 N N . LYS B 1 67 ? 13.836 -23.75 -12.648 1 94 67 LYS B N 1
ATOM 2030 C CA . LYS B 1 67 ? 14.594 -24.984 -12.383 1 94 67 LYS B CA 1
ATOM 2031 C C . LYS B 1 67 ? 15.148 -24.984 -10.961 1 94 67 LYS B C 1
ATOM 2033 O O . LYS B 1 67 ? 15.211 -26.031 -10.32 1 94 67 LYS B O 1
ATOM 2038 N N . ARG B 1 68 ? 15.508 -23.922 -10.469 1 92.06 68 ARG B N 1
ATOM 2039 C CA . ARG B 1 68 ? 16.031 -23.797 -9.117 1 92.06 68 ARG B CA 1
ATOM 2040 C C . ARG B 1 68 ? 15 -24.219 -8.078 1 92.06 68 ARG B C 1
ATOM 2042 O O . ARG B 1 68 ? 15.305 -24.953 -7.145 1 92.06 68 ARG B O 1
ATOM 2049 N N . ALA B 1 69 ? 13.758 -23.797 -8.289 1 93.44 69 ALA B N 1
ATOM 2050 C CA . ALA B 1 69 ? 12.68 -24.109 -7.355 1 93.44 69 ALA B CA 1
ATOM 2051 C C . ALA B 1 69 ? 12.188 -25.547 -7.547 1 93.44 69 ALA B C 1
ATOM 2053 O O . ALA B 1 69 ? 11.773 -26.203 -6.59 1 93.44 69 ALA B O 1
ATOM 2054 N N . PHE B 1 70 ? 12.258 -25.938 -8.828 1 95.75 70 PHE B N 1
ATOM 2055 C CA . PHE B 1 70 ? 11.797 -27.281 -9.164 1 95.75 70 PHE B CA 1
ATOM 2056 C C . PHE B 1 70 ? 12.867 -28.047 -9.938 1 95.75 70 PHE B C 1
ATOM 2058 O O . PHE B 1 70 ? 12.719 -28.297 -11.133 1 95.75 70 PHE B O 1
ATOM 2065 N N . PRO B 1 71 ? 13.812 -28.531 -9.203 1 94.31 71 PRO B N 1
ATOM 2066 C CA . PRO B 1 71 ? 14.977 -29.109 -9.875 1 94.31 71 PRO B CA 1
ATOM 2067 C C . PRO B 1 71 ? 14.648 -30.406 -10.594 1 94.31 71 PRO B C 1
ATOM 2069 O O . PRO B 1 71 ? 15.352 -30.797 -11.539 1 94.31 71 PRO B O 1
ATOM 2072 N N . ASN B 1 72 ? 13.578 -31.078 -10.242 1 95.81 72 ASN B N 1
ATOM 2073 C CA . ASN B 1 72 ? 13.297 -32.375 -10.82 1 95.81 72 ASN B CA 1
ATOM 2074 C C . ASN B 1 72 ? 12.312 -32.281 -11.984 1 95.81 72 ASN B C 1
ATOM 2076 O O . ASN B 1 72 ? 11.922 -33.281 -12.562 1 95.81 72 ASN B O 1
ATOM 2080 N N . ILE B 1 73 ? 11.969 -31.109 -12.281 1 96.12 73 ILE B N 1
ATOM 2081 C CA . ILE B 1 73 ? 10.992 -30.891 -13.352 1 96.12 73 ILE B CA 1
ATOM 2082 C C . ILE B 1 73 ? 11.719 -30.484 -14.633 1 96.12 73 ILE B C 1
ATOM 2084 O O . ILE B 1 73 ? 12.664 -29.703 -14.602 1 96.12 73 ILE B O 1
ATOM 2088 N N . ASP B 1 74 ? 11.328 -31.094 -15.758 1 96.62 74 ASP B N 1
ATOM 2089 C CA . ASP B 1 74 ? 11.789 -30.625 -17.062 1 96.62 74 ASP B CA 1
ATOM 2090 C C . ASP B 1 74 ? 11.078 -29.344 -17.453 1 96.62 74 ASP B C 1
ATOM 2092 O O . ASP B 1 74 ? 9.992 -29.375 -18.047 1 96.62 74 ASP B O 1
ATOM 2096 N N . ILE B 1 75 ? 11.688 -28.234 -17.172 1 97.06 75 ILE B N 1
ATOM 2097 C CA . ILE B 1 75 ? 11.086 -26.906 -17.312 1 97.06 75 ILE B CA 1
ATOM 2098 C C . ILE B 1 75 ? 10.711 -26.656 -18.781 1 97.06 75 ILE B C 1
ATOM 2100 O O . ILE B 1 75 ? 9.617 -26.172 -19.062 1 97.06 75 ILE B O 1
ATOM 2104 N N . ALA B 1 76 ? 11.555 -26.984 -19.656 1 95.75 76 ALA B N 1
ATOM 2105 C CA . ALA B 1 76 ? 11.359 -26.734 -21.094 1 95.75 76 ALA B CA 1
ATOM 2106 C C . ALA B 1 76 ? 10.125 -27.469 -21.609 1 95.75 76 ALA B C 1
ATOM 2108 O O . ALA B 1 76 ? 9.43 -26.984 -22.5 1 95.75 76 ALA B O 1
ATOM 2109 N N . ALA B 1 77 ? 9.805 -28.531 -21.031 1 97.12 77 ALA B N 1
ATOM 2110 C CA . ALA B 1 77 ? 8.734 -29.406 -21.516 1 97.12 77 ALA B CA 1
ATOM 2111 C C . ALA B 1 77 ? 7.402 -29.047 -20.875 1 97.12 77 ALA B C 1
ATOM 2113 O O . ALA B 1 77 ? 6.359 -29.594 -21.234 1 97.12 77 ALA B O 1
ATOM 2114 N N . LEU B 1 78 ? 7.379 -28.125 -19.922 1 97.81 78 LEU B N 1
ATOM 2115 C CA . LEU B 1 78 ? 6.152 -27.797 -19.203 1 97.81 78 LEU B CA 1
ATOM 2116 C C . LEU B 1 78 ? 5.09 -27.266 -20.172 1 97.81 78 LEU B C 1
ATOM 2118 O O . LEU B 1 78 ? 5.387 -26.453 -21.047 1 97.81 78 LEU B O 1
ATOM 2122 N N . THR B 1 79 ? 3.916 -27.859 -20.016 1 97.75 79 THR B N 1
ATOM 2123 C CA . THR B 1 79 ? 2.736 -27.312 -20.672 1 97.75 79 THR B CA 1
ATOM 2124 C C . THR B 1 79 ? 2.029 -26.297 -19.797 1 97.75 79 THR B C 1
ATOM 2126 O O . THR B 1 79 ? 2.32 -26.188 -18.594 1 97.75 79 THR B O 1
ATOM 2129 N N . LEU B 1 80 ? 1.181 -25.531 -20.422 1 97.88 80 LEU B N 1
ATOM 2130 C CA . LEU B 1 80 ? 0.408 -24.562 -19.641 1 97.88 80 LEU B CA 1
ATOM 2131 C C . LEU B 1 80 ? -0.385 -25.266 -18.547 1 97.88 80 LEU B C 1
ATOM 2133 O O . LEU B 1 80 ? -0.388 -24.828 -17.391 1 97.88 80 LEU B O 1
ATOM 2137 N N . ASP B 1 81 ? -1.037 -26.359 -18.891 1 98.06 81 ASP B N 1
ATOM 2138 C CA . ASP B 1 81 ? -1.786 -27.125 -17.891 1 98.06 81 ASP B CA 1
ATOM 2139 C C . ASP B 1 81 ? -0.865 -27.641 -16.797 1 98.06 81 ASP B C 1
ATOM 2141 O O . ASP B 1 81 ? -1.25 -27.672 -15.625 1 98.06 81 ASP B O 1
ATOM 2145 N N . GLY B 1 82 ? 0.329 -28.078 -17.172 1 98.06 82 GLY B N 1
ATOM 2146 C CA . GLY B 1 82 ? 1.312 -28.5 -16.188 1 98.06 82 GLY B CA 1
ATOM 2147 C C . GLY B 1 82 ? 1.72 -27.391 -15.234 1 98.06 82 GLY B C 1
ATOM 2148 O O . GLY B 1 82 ? 1.831 -27.609 -14.023 1 98.06 82 GLY B O 1
ATOM 2149 N N . ILE B 1 83 ? 1.927 -26.203 -15.773 1 98.62 83 ILE B N 1
ATOM 2150 C CA . ILE B 1 83 ? 2.289 -25.031 -14.969 1 98.62 83 ILE B CA 1
ATOM 2151 C C . ILE B 1 83 ? 1.158 -24.703 -14 1 98.62 83 ILE B C 1
ATOM 2153 O O . ILE B 1 83 ? 1.395 -24.484 -12.812 1 98.62 83 ILE B O 1
ATOM 2157 N N . VAL B 1 84 ? -0.052 -24.734 -14.469 1 98.62 84 VAL B N 1
ATOM 2158 C CA . VAL B 1 84 ? -1.227 -24.438 -13.656 1 98.62 84 VAL B CA 1
ATOM 2159 C C . VAL B 1 84 ? -1.32 -25.453 -12.516 1 98.62 84 VAL B C 1
ATOM 2161 O O . VAL B 1 84 ? -1.591 -25.094 -11.367 1 98.62 84 VAL B O 1
ATOM 2164 N N . ALA B 1 85 ? -1.062 -26.688 -12.867 1 98.62 85 ALA B N 1
ATOM 2165 C CA . ALA B 1 85 ? -1.106 -27.75 -11.852 1 98.62 85 ALA B CA 1
ATOM 2166 C C . ALA B 1 85 ? -0.056 -27.5 -10.773 1 98.62 85 ALA B C 1
ATOM 2168 O O . ALA B 1 85 ? -0.313 -27.734 -9.586 1 98.62 85 ALA B O 1
ATOM 2169 N N . LEU B 1 86 ? 1.131 -27.078 -11.164 1 98.69 86 LEU B N 1
ATOM 2170 C CA . LEU B 1 86 ? 2.195 -26.781 -10.211 1 98.69 86 LEU B CA 1
ATOM 2171 C C . LEU B 1 86 ? 1.812 -25.625 -9.297 1 98.69 86 LEU B C 1
ATOM 2173 O O . LEU B 1 86 ? 2.023 -25.688 -8.078 1 98.69 86 LEU B O 1
ATOM 2177 N N . TYR B 1 87 ? 1.233 -24.562 -9.852 1 98.88 87 TYR B N 1
ATOM 2178 C CA . TYR B 1 87 ? 0.792 -23.422 -9.047 1 98.88 87 TYR B CA 1
ATOM 2179 C C . TYR B 1 87 ? -0.266 -23.844 -8.039 1 98.88 87 TYR B C 1
ATOM 2181 O O . TYR B 1 87 ? -0.261 -23.391 -6.895 1 98.88 87 TYR B O 1
ATOM 2189 N N . HIS B 1 88 ? -1.173 -24.75 -8.469 1 98.88 88 HIS B N 1
ATOM 2190 C CA . HIS B 1 88 ? -2.229 -25.203 -7.57 1 98.88 88 HIS B CA 1
ATOM 2191 C C . HIS B 1 88 ? -1.655 -26.031 -6.418 1 98.88 88 HIS B C 1
ATOM 2193 O O . HIS B 1 88 ? -1.972 -25.766 -5.254 1 98.88 88 HIS B O 1
ATOM 2199 N N . ARG B 1 89 ? -0.795 -26.922 -6.754 1 98.62 89 ARG B N 1
ATOM 2200 C CA . ARG B 1 89 ? -0.307 -27.922 -5.812 1 98.62 89 ARG B CA 1
ATOM 2201 C C . ARG B 1 89 ? 0.705 -27.312 -4.844 1 98.62 89 ARG B C 1
ATOM 2203 O O . ARG B 1 89 ? 0.703 -27.625 -3.654 1 98.62 89 ARG B O 1
ATOM 2210 N N . TYR B 1 90 ? 1.529 -26.391 -5.309 1 98.69 90 TYR B N 1
ATOM 2211 C CA . TYR B 1 90 ? 2.689 -26.031 -4.504 1 98.69 90 TYR B CA 1
ATOM 2212 C C . TYR B 1 90 ? 2.555 -24.609 -3.959 1 98.69 90 TYR B C 1
ATOM 2214 O O . TYR B 1 90 ? 3.344 -24.188 -3.109 1 98.69 90 TYR B O 1
ATOM 2222 N N . PHE B 1 91 ? 1.487 -23.859 -4.387 1 98.88 91 PHE B N 1
ATOM 2223 C CA . PHE B 1 91 ? 1.33 -22.5 -3.898 1 98.88 91 PHE B CA 1
ATOM 2224 C C . PHE B 1 91 ? -0.092 -22.266 -3.404 1 98.88 91 PHE B C 1
ATOM 2226 O O . PHE B 1 91 ? -0.298 -21.891 -2.246 1 98.88 91 PHE B O 1
ATOM 2233 N N . TRP B 1 92 ? -1.102 -22.594 -4.191 1 98.94 92 TRP B N 1
ATOM 2234 C CA . TRP B 1 92 ? -2.494 -22.344 -3.838 1 98.94 92 TRP B CA 1
ATOM 2235 C C . TRP B 1 92 ? -2.904 -23.156 -2.619 1 98.94 92 TRP B C 1
ATOM 2237 O O . TRP B 1 92 ? -3.381 -22.609 -1.624 1 98.94 92 TRP B O 1
ATOM 2247 N N . LYS B 1 93 ? -2.654 -24.438 -2.697 1 98.88 93 LYS B N 1
ATOM 2248 C CA . LYS B 1 93 ? -3.096 -25.344 -1.638 1 98.88 93 LYS B CA 1
ATOM 2249 C C . LYS B 1 93 ? -2.289 -25.125 -0.36 1 98.88 93 LYS B C 1
ATOM 2251 O O . LYS B 1 93 ? -2.859 -24.938 0.715 1 98.88 93 LYS B O 1
ATOM 2256 N N . PRO B 1 94 ? -0.958 -25.062 -0.452 1 98.81 94 PRO B N 1
ATOM 2257 C CA . PRO B 1 94 ? -0.213 -24.922 0.801 1 98.81 94 PRO B CA 1
ATOM 2258 C C . PRO B 1 94 ? -0.36 -23.531 1.416 1 98.81 94 PRO B C 1
ATOM 2260 O O . PRO B 1 94 ? -0.091 -23.344 2.605 1 98.81 94 PRO B O 1
ATOM 2263 N N . ALA B 1 95 ? -0.77 -22.547 0.66 1 98.88 95 ALA B N 1
ATOM 2264 C CA . ALA B 1 95 ? -1.023 -21.219 1.222 1 98.88 95 ALA B CA 1
ATOM 2265 C C . ALA B 1 95 ? -2.467 -21.094 1.703 1 98.88 95 ALA B C 1
ATOM 2267 O O . ALA B 1 95 ? -2.908 -20.016 2.09 1 98.88 95 ALA B O 1
ATOM 2268 N N . TYR B 1 96 ? -3.246 -22.172 1.601 1 98.88 96 TYR B N 1
ATOM 2269 C CA . TYR B 1 96 ? -4.609 -22.281 2.107 1 98.88 96 TYR B CA 1
ATOM 2270 C C . TYR B 1 96 ? -5.535 -21.297 1.396 1 98.88 96 TYR B C 1
ATOM 2272 O O . TYR B 1 96 ? -6.48 -20.781 1.994 1 98.88 96 TYR B O 1
ATOM 2280 N N . CYS B 1 97 ? -5.262 -21.031 0.163 1 98.88 97 CYS B N 1
ATOM 2281 C CA . CYS B 1 97 ? -6.012 -20 -0.55 1 98.88 97 CYS B CA 1
ATOM 2282 C C . CYS B 1 97 ? -7.477 -20.391 -0.685 1 98.88 97 CYS B C 1
ATOM 2284 O O . CYS B 1 97 ? -8.352 -19.531 -0.718 1 98.88 97 CYS B O 1
ATOM 2286 N N . GLN B 1 98 ? -7.801 -21.672 -0.686 1 98.38 98 GLN B N 1
ATOM 2287 C CA . GLN B 1 98 ? -9.172 -22.156 -0.793 1 98.38 98 GLN B CA 1
ATOM 2288 C C . GLN B 1 98 ? -9.992 -21.781 0.436 1 98.38 98 GLN B C 1
ATOM 2290 O O . GLN B 1 98 ? -11.219 -21.859 0.416 1 98.38 98 GLN B O 1
ATOM 2295 N N . ASP B 1 99 ? -9.32 -21.391 1.49 1 98.44 99 ASP B N 1
ATOM 2296 C CA . ASP B 1 99 ? -9.992 -21.109 2.752 1 98.44 99 ASP B CA 1
ATOM 2297 C C . ASP B 1 99 ? -10.297 -19.609 2.893 1 98.44 99 ASP B C 1
ATOM 2299 O O . ASP B 1 99 ? -10.984 -19.203 3.832 1 98.44 99 ASP B O 1
ATOM 2303 N N . TRP B 1 100 ? -9.789 -18.75 2.029 1 98.69 100 TRP B N 1
ATOM 2304 C CA . TRP B 1 100 ? -9.898 -17.297 2.16 1 98.69 100 TRP B CA 1
ATOM 2305 C C . TRP B 1 100 ? -10.961 -16.734 1.214 1 98.69 100 TRP B C 1
ATOM 2307 O O . TRP B 1 100 ? -11.273 -17.359 0.193 1 98.69 100 TRP B O 1
ATOM 2317 N N . PRO B 1 101 ? -11.508 -15.562 1.59 1 98.19 101 PRO B N 1
ATOM 2318 C CA . PRO B 1 101 ? -12.297 -14.867 0.569 1 98.19 101 PRO B CA 1
ATOM 2319 C C . PRO B 1 101 ? -11.523 -14.656 -0.731 1 98.19 101 PRO B C 1
ATOM 2321 O O . PRO B 1 101 ? -10.305 -14.484 -0.707 1 98.19 101 PRO B O 1
ATOM 2324 N N . ALA B 1 102 ? -12.172 -14.609 -1.851 1 98 102 ALA B N 1
ATOM 2325 C CA . ALA B 1 102 ? -11.578 -14.656 -3.186 1 98 102 ALA B CA 1
ATOM 2326 C C . ALA B 1 102 ? -10.5 -13.594 -3.348 1 98 102 ALA B C 1
ATOM 2328 O O . ALA B 1 102 ? -9.406 -13.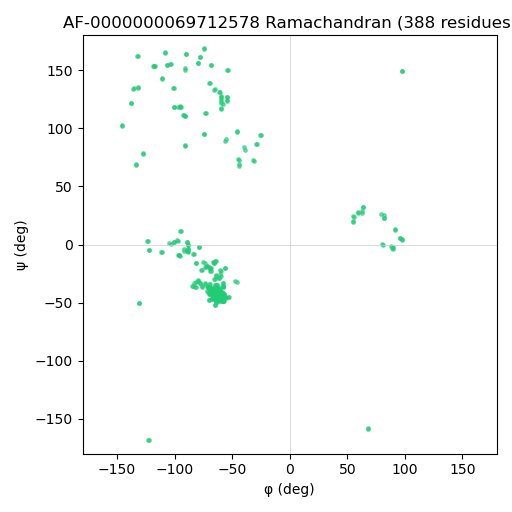883 -3.84 1 98 102 ALA B O 1
ATOM 2329 N N . SER B 1 103 ? -10.781 -12.328 -2.891 1 98.5 103 SER B N 1
ATOM 2330 C CA . SER B 1 103 ? -9.812 -11.242 -3.053 1 98.5 103 SER B CA 1
ATOM 2331 C C . SER B 1 103 ? -8.586 -11.453 -2.176 1 98.5 103 SER B C 1
ATOM 2333 O O . SER B 1 103 ? -7.457 -11.219 -2.609 1 98.5 103 SER B O 1
ATOM 2335 N N . VAL B 1 104 ? -8.805 -11.961 -0.978 1 98.88 104 VAL B N 1
ATOM 2336 C CA . VAL B 1 104 ? -7.711 -12.234 -0.052 1 98.88 104 VAL B CA 1
ATOM 2337 C C . VAL B 1 104 ? -6.906 -13.43 -0.543 1 98.88 104 VAL B C 1
ATOM 2339 O O . VAL B 1 104 ? -5.676 -13.445 -0.45 1 98.88 104 VAL B O 1
ATOM 2342 N N . ALA B 1 105 ? -7.629 -14.391 -1.124 1 98.88 105 ALA B N 1
ATOM 2343 C CA . ALA B 1 105 ? -6.969 -15.555 -1.713 1 98.88 105 ALA B CA 1
ATOM 2344 C C . ALA B 1 105 ? -6.051 -15.141 -2.859 1 98.88 105 ALA B C 1
ATOM 2346 O O . ALA B 1 105 ? -4.926 -15.633 -2.971 1 98.88 105 ALA B O 1
ATOM 2347 N N . LEU B 1 106 ? -6.512 -14.266 -3.691 1 98.88 106 LEU B N 1
ATOM 2348 C CA . LEU B 1 106 ? -5.703 -13.781 -4.805 1 98.88 106 LEU B CA 1
ATOM 2349 C C . LEU B 1 106 ? -4.434 -13.102 -4.297 1 98.88 106 LEU B C 1
ATOM 2351 O O . LEU B 1 106 ? -3.338 -13.391 -4.785 1 98.88 106 LEU B O 1
ATOM 2355 N N . TYR B 1 107 ? -4.59 -12.203 -3.262 1 98.94 107 TYR B N 1
ATOM 2356 C CA . TYR B 1 107 ? -3.432 -11.539 -2.676 1 98.94 107 TYR B CA 1
ATOM 2357 C C . TYR B 1 107 ? -2.451 -12.555 -2.105 1 98.94 107 TYR B C 1
ATOM 2359 O O . TYR B 1 107 ? -1.244 -12.469 -2.342 1 98.94 107 TYR B O 1
ATOM 2367 N N . THR B 1 108 ? -2.963 -13.523 -1.365 1 98.94 108 THR B N 1
ATOM 2368 C CA . THR B 1 108 ? -2.131 -14.523 -0.699 1 98.94 108 THR B CA 1
ATOM 2369 C C . THR B 1 108 ? -1.403 -15.391 -1.721 1 98.94 108 THR B C 1
ATOM 2371 O O . THR B 1 108 ? -0.206 -15.648 -1.583 1 98.94 108 THR B O 1
ATOM 2374 N N . PHE B 1 109 ? -2.127 -15.789 -2.762 1 98.94 109 PHE B N 1
ATOM 2375 C CA . PHE B 1 109 ? -1.566 -16.625 -3.818 1 98.94 109 PHE B CA 1
ATOM 2376 C C . PHE B 1 109 ? -0.44 -15.898 -4.543 1 98.94 109 PHE B C 1
ATOM 2378 O O . PHE B 1 109 ? 0.649 -16.453 -4.719 1 98.94 109 PHE B O 1
ATOM 2385 N N . ASP B 1 110 ? -0.7 -14.648 -4.891 1 98.94 110 ASP B N 1
ATOM 2386 C CA . ASP B 1 110 ? 0.321 -13.859 -5.574 1 98.94 110 ASP B CA 1
ATOM 2387 C C . ASP B 1 110 ? 1.552 -13.672 -4.691 1 98.94 110 ASP B C 1
ATOM 2389 O O . ASP B 1 110 ? 2.684 -13.75 -5.168 1 98.94 110 ASP B O 1
ATOM 2393 N N . ALA B 1 111 ? 1.305 -13.438 -3.391 1 98.94 111 ALA B N 1
ATOM 2394 C CA . ALA B 1 111 ? 2.414 -13.312 -2.447 1 98.94 111 ALA B CA 1
ATOM 2395 C C . ALA B 1 111 ? 3.197 -14.617 -2.348 1 98.94 111 ALA B C 1
ATOM 2397 O O . ALA B 1 111 ? 4.43 -14.609 -2.303 1 98.94 111 ALA B O 1
ATOM 2398 N N . ALA B 1 112 ? 2.49 -15.703 -2.297 1 98.88 112 ALA B N 1
ATOM 2399 C CA . ALA B 1 112 ? 3.146 -17 -2.203 1 98.88 112 ALA B CA 1
ATOM 2400 C C . ALA B 1 112 ? 4.043 -17.25 -3.414 1 98.88 112 ALA B C 1
ATOM 2402 O O . ALA B 1 112 ? 5.156 -17.766 -3.273 1 98.88 112 ALA B O 1
ATOM 2403 N N . VAL B 1 113 ? 3.551 -16.891 -4.555 1 98.69 113 VAL B N 1
ATOM 2404 C CA . VAL B 1 113 ? 4.281 -17.109 -5.801 1 98.69 113 VAL B CA 1
ATOM 2405 C C . VAL B 1 113 ? 5.516 -16.203 -5.836 1 98.69 113 VAL B C 1
ATOM 2407 O O . VAL B 1 113 ? 6.602 -16.656 -6.215 1 98.69 113 VAL B O 1
ATOM 2410 N N . GLN B 1 114 ? 5.344 -14.984 -5.367 1 98.06 114 GLN B N 1
ATOM 2411 C CA . GLN B 1 114 ? 6.422 -14.008 -5.508 1 98.06 114 GLN B CA 1
ATOM 2412 C C . GLN B 1 114 ? 7.43 -14.141 -4.371 1 98.06 114 GLN B C 1
ATOM 2414 O O . GLN B 1 114 ? 8.633 -13.977 -4.578 1 98.06 114 GLN B O 1
ATOM 2419 N N . HIS B 1 115 ? 6.945 -14.461 -3.143 1 98 115 HIS B N 1
ATOM 2420 C CA . HIS B 1 115 ? 7.801 -14.328 -1.969 1 98 115 HIS B CA 1
ATOM 2421 C C . HIS B 1 115 ? 7.938 -15.656 -1.233 1 98 115 HIS B C 1
ATOM 2423 O O . HIS B 1 115 ? 8.688 -15.758 -0.257 1 98 115 HIS B O 1
ATOM 2429 N N . GLY B 1 116 ? 7.227 -16.703 -1.656 1 98.19 116 GLY B N 1
ATOM 2430 C CA . GLY B 1 116 ? 7.184 -17.969 -0.953 1 98.19 116 GLY B CA 1
ATOM 2431 C C . GLY B 1 116 ? 5.969 -18.109 -0.052 1 98.19 116 GLY B C 1
ATOM 2432 O O . GLY B 1 116 ? 5.516 -17.141 0.542 1 98.19 116 GLY B O 1
ATOM 2433 N N . VAL B 1 117 ? 5.523 -19.344 0.106 1 98.75 117 VAL B N 1
ATOM 2434 C CA . VAL B 1 117 ? 4.301 -19.672 0.831 1 98.75 117 VAL B CA 1
ATOM 2435 C C . VAL B 1 117 ? 4.418 -19.203 2.281 1 98.75 117 VAL B C 1
ATOM 2437 O O . VAL B 1 117 ? 3.502 -18.578 2.816 1 98.75 117 VAL B O 1
ATOM 2440 N N . THR B 1 118 ? 5.527 -19.453 2.883 1 98.69 118 THR B N 1
ATOM 2441 C CA . THR B 1 118 ? 5.711 -19.094 4.285 1 98.69 118 THR B CA 1
ATOM 2442 C C . THR B 1 118 ? 5.586 -17.594 4.492 1 98.69 118 THR B C 1
ATOM 2444 O O . THR B 1 118 ? 4.84 -17.141 5.363 1 98.69 118 THR B O 1
ATOM 2447 N N . ASN B 1 119 ? 6.258 -16.812 3.688 1 98.81 119 ASN B N 1
ATOM 2448 C CA . ASN B 1 119 ? 6.172 -15.352 3.797 1 98.81 119 ASN B CA 1
ATOM 2449 C C . ASN B 1 119 ? 4.742 -14.859 3.582 1 98.81 119 ASN B C 1
ATOM 2451 O O . ASN B 1 119 ? 4.285 -13.953 4.281 1 98.81 119 ASN B O 1
ATOM 2455 N N . ALA B 1 120 ? 4.09 -15.453 2.584 1 98.94 120 ALA B N 1
ATOM 2456 C CA . ALA B 1 120 ? 2.711 -15.07 2.299 1 98.94 120 ALA B CA 1
ATOM 2457 C C . ALA B 1 120 ? 1.821 -15.266 3.521 1 98.94 120 ALA B C 1
ATOM 2459 O O . ALA B 1 120 ? 1.02 -14.391 3.859 1 98.94 120 ALA B O 1
ATOM 2460 N N . LEU B 1 121 ? 1.979 -16.375 4.168 1 98.94 121 LEU B N 1
ATOM 2461 C CA . LEU B 1 121 ? 1.142 -16.688 5.316 1 98.94 121 LEU B CA 1
ATOM 2462 C C . LEU B 1 121 ? 1.502 -15.82 6.516 1 98.94 121 LEU B C 1
ATOM 2464 O O . LEU B 1 121 ? 0.62 -15.391 7.262 1 98.94 121 LEU B O 1
ATOM 2468 N N . LEU B 1 122 ? 2.805 -15.578 6.734 1 98.88 122 LEU B N 1
ATOM 2469 C CA . LEU B 1 122 ? 3.229 -14.688 7.809 1 98.88 122 LEU B CA 1
ATOM 2470 C C . LEU B 1 122 ? 2.631 -13.297 7.633 1 98.88 122 LEU B C 1
ATOM 2472 O O . LEU B 1 122 ? 2.121 -12.711 8.586 1 98.88 122 LEU B O 1
ATOM 2476 N N . MET B 1 123 ? 2.699 -12.781 6.449 1 98.88 123 MET B N 1
ATOM 2477 C CA . MET B 1 123 ? 2.15 -11.461 6.168 1 98.88 123 MET B CA 1
ATOM 2478 C C . MET B 1 123 ? 0.641 -11.438 6.383 1 98.88 123 MET B C 1
ATOM 2480 O O . MET B 1 123 ? 0.107 -10.5 6.98 1 98.88 123 MET B O 1
ATOM 2484 N N . LEU B 1 124 ? -0.052 -12.492 5.91 1 98.94 124 LEU B N 1
ATOM 2485 C CA . LEU B 1 124 ? -1.498 -12.578 6.078 1 98.94 124 LEU B CA 1
ATOM 2486 C C . LEU B 1 124 ? -1.873 -12.594 7.559 1 98.94 124 LEU B C 1
ATOM 2488 O O . LEU B 1 124 ? -2.779 -11.875 7.98 1 98.94 124 LEU B O 1
ATOM 2492 N N . GLN B 1 125 ? -1.18 -13.414 8.289 1 98.94 125 GLN B N 1
ATOM 2493 C CA . GLN B 1 125 ? -1.439 -13.516 9.719 1 98.94 125 GLN B CA 1
ATOM 2494 C C . GLN B 1 125 ? -1.178 -12.188 10.43 1 98.94 125 GLN B C 1
ATOM 2496 O O . GLN B 1 125 ? -1.972 -11.758 11.266 1 98.94 125 GLN B O 1
ATOM 2501 N N . GLU B 1 126 ? -0.13 -11.539 10.109 1 98.81 126 GLU B N 1
ATOM 2502 C CA . GLU B 1 126 ? 0.204 -10.242 10.695 1 98.81 126 GLU B CA 1
ATOM 2503 C C . GLU B 1 126 ? -0.915 -9.234 10.477 1 98.81 126 GLU B C 1
ATOM 2505 O O . GLU B 1 126 ? -1.381 -8.594 11.422 1 98.81 126 GLU B O 1
ATOM 2510 N N . ILE B 1 127 ? -1.395 -9.117 9.266 1 98.75 127 ILE B N 1
ATOM 2511 C CA . ILE B 1 127 ? -2.365 -8.078 8.961 1 98.75 127 ILE B CA 1
ATOM 2512 C C . ILE B 1 127 ? -3.736 -8.469 9.5 1 98.75 127 ILE B C 1
ATOM 2514 O O . ILE B 1 127 ? -4.609 -7.617 9.688 1 98.75 127 ILE B O 1
ATOM 2518 N N . ALA B 1 128 ? -3.938 -9.773 9.711 1 98.62 128 ALA B N 1
ATOM 2519 C CA . ALA B 1 128 ? -5.199 -10.25 10.273 1 98.62 128 ALA B CA 1
ATOM 2520 C C . ALA B 1 128 ? -5.191 -10.148 11.797 1 98.62 128 ALA B C 1
ATOM 2522 O O . ALA B 1 128 ? -6.215 -10.375 12.445 1 98.62 128 ALA B O 1
ATOM 2523 N N . GLY B 1 129 ? -4.098 -9.844 12.406 1 98 129 GLY B N 1
ATOM 2524 C CA . GLY B 1 129 ? -4 -9.641 13.844 1 98 129 GLY B CA 1
ATOM 2525 C C . GLY B 1 129 ? -3.869 -10.93 14.625 1 98 129 GLY B C 1
ATOM 2526 O O . GLY B 1 129 ? -4.305 -11.016 15.773 1 98 129 GLY B O 1
ATOM 2527 N N . THR B 1 130 ? -3.377 -12.031 13.961 1 98.12 130 THR B N 1
ATOM 2528 C CA . THR B 1 130 ? -3.113 -13.297 14.641 1 98.12 130 THR B CA 1
ATOM 2529 C C . THR B 1 130 ? -1.611 -13.539 14.766 1 98.12 130 THR B C 1
ATOM 2531 O O . THR B 1 130 ? -0.809 -12.812 14.172 1 98.12 130 THR B O 1
ATOM 2534 N N . LYS B 1 131 ? -1.252 -14.477 15.617 1 97.88 131 LYS B N 1
ATOM 2535 C CA . LYS B 1 131 ? 0.16 -14.836 15.727 1 97.88 131 LYS B CA 1
ATOM 2536 C C . LYS B 1 131 ? 0.737 -15.211 14.367 1 97.88 131 LYS B C 1
ATOM 2538 O O . LYS B 1 131 ? 0.215 -16.109 13.688 1 97.88 131 LYS B O 1
ATOM 2543 N N . ALA B 1 132 ? 1.768 -14.539 13.969 1 98.31 132 ALA B N 1
ATOM 2544 C CA . ALA B 1 132 ? 2.371 -14.773 12.656 1 98.31 132 ALA B CA 1
ATOM 2545 C C . ALA B 1 132 ? 3.471 -15.828 12.742 1 98.31 132 ALA B C 1
ATOM 2547 O O . ALA B 1 132 ? 4.66 -15.492 12.766 1 98.31 132 ALA B O 1
ATOM 2548 N N . ASP B 1 133 ? 3.08 -17.109 12.664 1 98.31 133 ASP B N 1
ATOM 2549 C CA . ASP B 1 133 ? 4.047 -18.188 12.758 1 98.31 133 ASP B CA 1
ATOM 2550 C C . ASP B 1 133 ? 3.986 -19.094 11.523 1 98.31 133 ASP B C 1
ATOM 2552 O O . ASP B 1 133 ? 4.668 -20.109 11.461 1 98.31 133 ASP B O 1
ATOM 2556 N N . GLY B 1 134 ? 3.158 -18.75 10.586 1 98.25 134 GLY B N 1
ATOM 2557 C CA . GLY B 1 134 ? 3.072 -19.469 9.32 1 98.25 134 GLY B CA 1
ATOM 2558 C C . GLY B 1 134 ? 2.244 -20.734 9.406 1 98.25 134 GLY B C 1
ATOM 2559 O O . GLY B 1 134 ? 2.062 -21.438 8.406 1 98.25 134 GLY B O 1
ATOM 2560 N N . LYS B 1 135 ? 1.707 -21.031 10.602 1 98.19 135 LYS B N 1
ATOM 2561 C CA . LYS B 1 135 ? 0.855 -22.203 10.797 1 98.19 135 LYS B CA 1
ATOM 2562 C C . LYS B 1 135 ? -0.621 -21.812 10.805 1 98.19 135 LYS B C 1
ATOM 2564 O O . LYS B 1 135 ? -1.08 -21.109 11.703 1 98.19 135 LYS B O 1
ATOM 2569 N N . VAL B 1 136 ? -1.352 -22.359 9.844 1 98.5 136 VAL B N 1
ATOM 2570 C CA . VAL B 1 136 ? -2.75 -21.984 9.688 1 98.5 136 VAL B CA 1
ATOM 2571 C C . VAL B 1 136 ? -3.639 -22.922 10.508 1 98.5 136 VAL B C 1
ATOM 2573 O O . VAL B 1 136 ? -3.693 -24.125 10.242 1 98.5 136 VAL B O 1
ATOM 2576 N N . GLY B 1 137 ? -4.234 -22.438 11.562 1 98.31 137 GLY B N 1
ATOM 2577 C CA . GLY B 1 137 ? -5.227 -23.109 12.375 1 98.31 137 GLY B CA 1
ATOM 2578 C C . GLY B 1 137 ? -6.539 -22.359 12.477 1 98.31 137 GLY B C 1
ATOM 2579 O O . GLY B 1 137 ? -6.805 -21.453 11.672 1 98.31 137 GLY B O 1
ATOM 2580 N N . PRO B 1 138 ? -7.391 -22.781 13.383 1 98.31 138 PRO B N 1
ATOM 2581 C CA . PRO B 1 138 ? -8.703 -22.141 13.523 1 98.31 138 PRO B CA 1
ATOM 2582 C C . PRO B 1 138 ? -8.609 -20.641 13.805 1 98.31 138 PRO B C 1
ATOM 2584 O O . PRO B 1 138 ? -9.43 -19.859 13.312 1 98.31 138 PRO B O 1
ATOM 2587 N N . ALA B 1 139 ? -7.637 -20.234 14.57 1 98.38 139 ALA B N 1
ATOM 2588 C CA . ALA B 1 139 ? -7.484 -18.828 14.914 1 98.38 139 ALA B CA 1
ATOM 2589 C C . ALA B 1 139 ? -7.215 -17.984 13.672 1 98.38 139 ALA B C 1
ATOM 2591 O O . ALA B 1 139 ? -7.836 -16.938 13.477 1 98.38 139 ALA B O 1
ATOM 2592 N N . THR B 1 140 ? -6.305 -18.453 12.828 1 98.75 140 THR B N 1
ATOM 2593 C CA . THR B 1 140 ? -6.008 -17.75 11.586 1 98.75 140 THR B CA 1
ATOM 2594 C C . THR B 1 140 ? -7.234 -17.734 10.68 1 98.75 140 THR B C 1
ATOM 2596 O O . THR B 1 140 ? -7.605 -16.672 10.156 1 98.75 140 THR B O 1
ATOM 2599 N N . ARG B 1 141 ? -7.824 -18.875 10.5 1 98.69 141 ARG B N 1
ATOM 2600 C CA . ARG B 1 141 ? -8.984 -18.969 9.625 1 98.69 141 ARG B CA 1
ATOM 2601 C C . ARG B 1 141 ? -10.102 -18.047 10.086 1 98.69 141 ARG B C 1
ATOM 2603 O O . ARG B 1 141 ? -10.711 -17.344 9.273 1 98.69 141 ARG B O 1
ATOM 2610 N N . ASN B 1 142 ? -10.375 -18.016 11.398 1 98.62 142 ASN B N 1
ATOM 2611 C CA . ASN B 1 142 ? -11.422 -17.156 11.93 1 98.62 142 ASN B CA 1
ATOM 2612 C C . ASN B 1 142 ? -11.086 -15.672 11.734 1 98.62 142 ASN B C 1
ATOM 2614 O O . ASN B 1 142 ? -11.945 -14.883 11.336 1 98.62 142 ASN B O 1
ATOM 2618 N N . ALA B 1 143 ? -9.875 -15.289 12.008 1 98.69 143 ALA B N 1
ATOM 2619 C CA . ALA B 1 143 ? -9.453 -13.898 11.906 1 98.69 143 ALA B CA 1
ATOM 2620 C C . ALA B 1 143 ? -9.57 -13.398 10.469 1 98.69 143 ALA B C 1
ATOM 2622 O O . ALA B 1 143 ? -10.102 -12.312 10.227 1 98.69 143 ALA B O 1
ATOM 2623 N N . VAL B 1 144 ? -9.102 -14.172 9.516 1 98.75 144 VAL B N 1
ATOM 2624 C CA . VAL B 1 144 ? -9.086 -13.766 8.117 1 98.75 144 VAL B CA 1
ATOM 2625 C C . VAL B 1 144 ? -10.508 -13.727 7.566 1 98.75 144 VAL B C 1
ATOM 2627 O O . VAL B 1 144 ? -10.898 -12.758 6.91 1 98.75 144 VAL B O 1
ATOM 2630 N N . ASN B 1 145 ? -11.289 -14.742 7.934 1 98.56 145 ASN B N 1
ATOM 2631 C CA . ASN B 1 145 ? -12.609 -14.859 7.324 1 98.56 145 ASN B CA 1
ATOM 2632 C C . ASN B 1 145 ? -13.625 -13.938 7.996 1 98.56 145 ASN B C 1
ATOM 2634 O O . ASN B 1 145 ? -14.68 -13.656 7.434 1 98.56 145 ASN B O 1
ATOM 2638 N N . SER B 1 146 ? -13.32 -13.414 9.203 1 98.25 146 SER B N 1
ATOM 2639 C CA . SER B 1 146 ? -14.234 -12.516 9.898 1 98.25 146 SER B CA 1
ATOM 2640 C C . SER B 1 146 ? -13.867 -11.055 9.648 1 98.25 146 SER B C 1
ATOM 2642 O O . SER B 1 146 ? -14.648 -10.148 9.961 1 98.25 146 SER B O 1
ATOM 2644 N N . ALA B 1 147 ? -12.742 -10.805 9.047 1 97.62 147 ALA B N 1
ATOM 2645 C CA . ALA B 1 147 ? -12.273 -9.438 8.82 1 97.62 147 ALA B CA 1
ATOM 2646 C C . ALA B 1 147 ? -12.969 -8.805 7.617 1 97.62 147 ALA B C 1
ATOM 2648 O O . ALA B 1 147 ? -13.523 -9.516 6.77 1 97.62 147 ALA B O 1
ATOM 2649 N N . ASP B 1 148 ? -13 -7.434 7.605 1 97.44 148 ASP B N 1
ATOM 2650 C CA . ASP B 1 148 ? -13.367 -6.723 6.387 1 97.44 148 ASP B CA 1
ATOM 2651 C C . ASP B 1 148 ? -12.406 -7.059 5.246 1 97.44 148 ASP B C 1
ATOM 2653 O O . ASP B 1 148 ? -11.211 -6.75 5.32 1 97.44 148 ASP B O 1
ATOM 2657 N N . LYS B 1 149 ? -12.891 -7.668 4.184 1 97.12 149 LYS B N 1
ATOM 2658 C CA . LYS B 1 149 ? -12.039 -8.211 3.133 1 97.12 149 LYS B CA 1
ATOM 2659 C C . LYS B 1 149 ? -11.289 -7.102 2.4 1 97.12 149 LYS B C 1
ATOM 2661 O O . LYS B 1 149 ? -10.133 -7.273 2.016 1 97.12 149 LYS B O 1
ATOM 2666 N N . GLU B 1 150 ? -11.969 -5.953 2.189 1 97.62 150 GLU B N 1
ATOM 2667 C CA . GLU B 1 150 ? -11.305 -4.855 1.495 1 97.62 150 GLU B CA 1
ATOM 2668 C C . GLU B 1 150 ? -10.219 -4.223 2.365 1 97.62 150 GLU B C 1
ATOM 2670 O O . GLU B 1 150 ? -9.164 -3.828 1.865 1 97.62 150 GLU B O 1
ATOM 2675 N N . TYR B 1 151 ? -10.477 -4.141 3.688 1 98.38 151 TYR B N 1
ATOM 2676 C CA . TYR B 1 151 ? -9.453 -3.688 4.625 1 98.38 151 TYR B CA 1
ATOM 2677 C C . TYR B 1 151 ? -8.234 -4.605 4.586 1 98.38 151 TYR B C 1
ATOM 2679 O O . TYR B 1 151 ? -7.094 -4.133 4.523 1 98.38 151 TYR B O 1
ATOM 2687 N N . LEU B 1 152 ? -8.508 -5.875 4.582 1 98.62 152 LEU B N 1
ATOM 2688 C CA . LEU B 1 152 ? -7.426 -6.852 4.594 1 98.62 152 LEU B CA 1
ATOM 2689 C C . LEU B 1 152 ? -6.609 -6.77 3.307 1 98.62 152 LEU B C 1
ATOM 2691 O O . LEU B 1 152 ? -5.383 -6.879 3.336 1 98.62 152 LEU B O 1
ATOM 2695 N N . CYS B 1 153 ? -7.293 -6.574 2.174 1 98.75 153 CYS B N 1
ATOM 2696 C CA . CYS B 1 153 ? -6.59 -6.422 0.905 1 98.75 153 CYS B CA 1
ATOM 2697 C C . CYS B 1 153 ? -5.723 -5.168 0.909 1 98.75 153 CYS B C 1
ATOM 2699 O O . CYS B 1 153 ? -4.566 -5.207 0.487 1 98.75 153 CYS B O 1
ATOM 2701 N N . ALA B 1 154 ? -6.297 -4.039 1.439 1 98.81 154 ALA B N 1
ATOM 2702 C CA . ALA B 1 154 ? -5.523 -2.801 1.521 1 98.81 154 ALA B CA 1
ATOM 2703 C C . ALA B 1 154 ? -4.285 -2.984 2.391 1 98.81 154 ALA B C 1
ATOM 2705 O O . ALA B 1 154 ? -3.184 -2.582 2.006 1 98.81 154 ALA B O 1
ATOM 2706 N N . ARG B 1 155 ? -4.484 -3.666 3.49 1 98.88 155 ARG B N 1
ATOM 2707 C CA . ARG B 1 155 ? -3.371 -3.904 4.406 1 98.88 155 ARG B CA 1
ATOM 2708 C C . ARG B 1 155 ? -2.357 -4.867 3.797 1 98.88 155 ARG B C 1
ATOM 2710 O O . ARG B 1 155 ? -1.151 -4.723 4.008 1 98.88 155 ARG B O 1
ATOM 2717 N N . TYR B 1 156 ? -2.85 -5.844 3.068 1 98.94 156 TYR B N 1
ATOM 2718 C CA . TYR B 1 156 ? -1.948 -6.789 2.42 1 98.94 156 TYR B CA 1
ATOM 2719 C C . TYR B 1 156 ? -1.076 -6.086 1.384 1 98.94 156 TYR B C 1
ATOM 2721 O O . TYR B 1 156 ? 0.127 -6.344 1.3 1 98.94 156 TYR B O 1
ATOM 2729 N N . GLY B 1 157 ? -1.675 -5.18 0.565 1 98.88 157 GLY B N 1
ATOM 2730 C CA . GLY B 1 157 ? -0.898 -4.391 -0.377 1 98.88 157 GLY B CA 1
ATOM 2731 C C . GLY B 1 157 ? 0.199 -3.578 0.286 1 98.88 157 GLY B C 1
ATOM 2732 O O . GLY B 1 157 ? 1.344 -3.582 -0.173 1 98.88 157 GLY B O 1
ATOM 2733 N N . LEU B 1 158 ? -0.155 -2.979 1.4 1 98.94 158 LEU B N 1
ATOM 2734 C CA . LEU B 1 158 ? 0.821 -2.18 2.133 1 98.94 158 LEU B CA 1
ATOM 2735 C C . LEU B 1 158 ? 1.928 -3.061 2.703 1 98.94 158 LEU B C 1
ATOM 2737 O O . LEU B 1 158 ? 3.1 -2.68 2.689 1 98.94 158 LEU B O 1
ATOM 2741 N N . ARG B 1 159 ? 1.541 -4.207 3.205 1 98.94 159 ARG B N 1
ATOM 2742 C CA . ARG B 1 159 ? 2.537 -5.09 3.803 1 98.94 159 ARG B CA 1
ATOM 2743 C C . ARG B 1 159 ? 3.498 -5.625 2.748 1 98.94 159 ARG B C 1
ATOM 2745 O O . ARG B 1 159 ? 4.691 -5.797 3.016 1 98.94 159 ARG B O 1
ATOM 2752 N N . ARG B 1 160 ? 2.969 -5.945 1.538 1 98.94 160 ARG B N 1
ATOM 2753 C CA . ARG B 1 160 ? 3.811 -6.363 0.422 1 98.94 160 ARG B CA 1
ATOM 2754 C C . ARG B 1 160 ? 4.754 -5.246 -0.002 1 98.94 160 ARG B C 1
ATOM 2756 O O . ARG B 1 160 ? 5.922 -5.492 -0.312 1 98.94 160 ARG B O 1
ATOM 2763 N N . ALA B 1 161 ? 4.281 -4.004 -0.006 1 98.94 161 ALA B N 1
ATOM 2764 C CA . ALA B 1 161 ? 5.145 -2.869 -0.335 1 98.94 161 ALA B CA 1
ATOM 2765 C C . ALA B 1 161 ? 6.277 -2.73 0.677 1 98.94 161 ALA B C 1
ATOM 2767 O O . ALA B 1 161 ? 7.418 -2.451 0.305 1 98.94 161 ALA B O 1
ATOM 2768 N N . ARG B 1 162 ? 5.945 -2.912 1.959 1 98.81 162 ARG B N 1
ATOM 2769 C CA . ARG B 1 162 ? 6.973 -2.893 2.994 1 98.81 162 ARG B CA 1
ATOM 2770 C C . ARG B 1 162 ? 8 -3.994 2.762 1 98.81 162 ARG B C 1
ATOM 2772 O O . ARG B 1 162 ? 9.195 -3.789 2.98 1 98.81 162 ARG B O 1
ATOM 2779 N N . PHE B 1 163 ? 7.555 -5.172 2.373 1 98.88 163 PHE B N 1
ATOM 2780 C CA . PHE B 1 163 ? 8.445 -6.281 2.053 1 98.88 163 PHE B CA 1
ATOM 2781 C C . PHE B 1 163 ? 9.445 -5.883 0.976 1 98.88 163 PHE B C 1
ATOM 2783 O O . PHE B 1 163 ? 10.648 -6.129 1.112 1 98.88 163 PHE B O 1
ATOM 2790 N N . TYR B 1 164 ? 8.945 -5.203 -0.087 1 98.75 164 TYR B N 1
ATOM 2791 C CA . TYR B 1 164 ? 9.82 -4.715 -1.149 1 98.75 164 TYR B CA 1
ATOM 2792 C C . TYR B 1 164 ? 10.867 -3.752 -0.6 1 98.75 164 TYR B C 1
ATOM 2794 O O . TYR B 1 164 ? 12.047 -3.848 -0.935 1 98.75 164 TYR B O 1
ATOM 2802 N N . ALA B 1 165 ? 10.406 -2.852 0.237 1 98.56 165 ALA B N 1
ATOM 2803 C CA . ALA B 1 165 ? 11.32 -1.862 0.8 1 98.56 165 ALA B CA 1
ATOM 2804 C C . ALA B 1 165 ? 12.414 -2.535 1.619 1 98.56 165 ALA B C 1
ATOM 2806 O O . ALA B 1 165 ? 13.578 -2.117 1.578 1 98.56 165 ALA B O 1
ATOM 2807 N N . ARG B 1 166 ? 12.07 -3.559 2.314 1 98.44 166 ARG B N 1
ATOM 2808 C CA . ARG B 1 166 ? 13.039 -4.273 3.139 1 98.44 166 ARG B CA 1
ATOM 2809 C C . ARG B 1 166 ? 14.039 -5.031 2.271 1 98.44 166 ARG B C 1
ATOM 2811 O O . ARG B 1 166 ? 15.203 -5.184 2.646 1 98.44 166 ARG B O 1
ATOM 2818 N N . ILE B 1 167 ? 13.562 -5.527 1.111 1 98.25 167 ILE B N 1
ATOM 2819 C CA . ILE B 1 167 ? 14.484 -6.145 0.165 1 98.25 167 ILE B CA 1
ATOM 2820 C C . ILE B 1 167 ? 15.547 -5.129 -0.266 1 98.25 167 ILE B C 1
ATOM 2822 O O . ILE B 1 167 ? 16.734 -5.445 -0.317 1 98.25 167 ILE B O 1
ATOM 2826 N N . ILE B 1 168 ? 15.172 -3.9 -0.506 1 97.5 168 ILE B N 1
ATOM 2827 C CA . ILE B 1 168 ? 16.078 -2.84 -0.933 1 97.5 168 ILE B CA 1
ATOM 2828 C C . ILE B 1 168 ? 17.047 -2.508 0.198 1 97.5 168 ILE B C 1
ATOM 2830 O O . ILE B 1 168 ? 18.234 -2.277 -0.042 1 97.5 168 ILE B O 1
ATOM 2834 N N . LYS B 1 169 ? 16.484 -2.465 1.439 1 96.94 169 LYS B N 1
ATOM 2835 C CA . LYS B 1 169 ? 17.328 -2.188 2.6 1 96.94 169 LYS B CA 1
ATOM 2836 C C . LYS B 1 169 ? 18.453 -3.211 2.719 1 96.94 169 LYS B C 1
ATOM 2838 O O . LYS B 1 169 ? 19.578 -2.863 3.072 1 96.94 169 LYS B O 1
ATOM 2843 N N . LYS B 1 170 ? 18.188 -4.398 2.326 1 97.44 170 LYS B N 1
ATOM 2844 C CA . LYS B 1 170 ? 19.172 -5.477 2.406 1 97.44 170 LYS B CA 1
ATOM 2845 C C . LYS B 1 170 ? 20.125 -5.434 1.225 1 97.44 170 LYS B C 1
ATOM 2847 O O . LYS B 1 170 ? 21.312 -5.727 1.375 1 97.44 170 LYS B O 1
ATOM 2852 N N . ASP B 1 171 ? 19.625 -5.078 0.069 1 97.25 171 ASP B N 1
ATOM 2853 C CA . ASP B 1 171 ? 20.406 -5.039 -1.165 1 97.25 171 ASP B CA 1
ATOM 2854 C C . ASP B 1 171 ? 19.938 -3.898 -2.068 1 97.25 171 ASP B C 1
ATOM 2856 O O . ASP B 1 171 ? 19 -4.059 -2.84 1 97.25 171 ASP B O 1
ATOM 2860 N N . THR B 1 172 ? 20.641 -2.838 -2.119 1 94.62 172 THR B N 1
ATOM 2861 C CA . THR B 1 172 ? 20.234 -1.6 -2.775 1 94.62 172 THR B CA 1
ATOM 2862 C C . THR B 1 172 ? 20.203 -1.771 -4.289 1 94.62 172 THR B C 1
ATOM 2864 O O . THR B 1 172 ? 19.594 -0.979 -5.004 1 94.62 172 THR B O 1
ATOM 2867 N N . SER B 1 173 ? 20.906 -2.762 -4.797 1 95.62 173 SER B N 1
ATOM 2868 C CA . SER B 1 173 ? 20.875 -2.986 -6.238 1 95.62 173 SER B CA 1
ATOM 2869 C C . SER B 1 173 ? 19.484 -3.379 -6.707 1 95.62 173 SER B C 1
ATOM 2871 O O . SER B 1 173 ? 19.172 -3.303 -7.898 1 95.62 173 SER B O 1
ATOM 2873 N N . GLN B 1 174 ? 18.641 -3.725 -5.836 1 96.88 174 GLN B N 1
ATOM 2874 C CA . GLN B 1 174 ? 17.297 -4.18 -6.152 1 96.88 174 GLN B CA 1
ATOM 2875 C C . GLN B 1 174 ? 16.375 -3.004 -6.465 1 96.88 174 GLN B C 1
ATOM 2877 O O . GLN B 1 174 ? 15.234 -3.197 -6.875 1 96.88 174 GLN B O 1
ATOM 2882 N N . THR B 1 175 ? 16.844 -1.766 -6.387 1 96.81 175 THR B N 1
ATOM 2883 C CA . THR B 1 175 ? 16.062 -0.58 -6.691 1 96.81 175 THR B CA 1
ATOM 2884 C C . THR B 1 175 ? 15.578 -0.608 -8.141 1 96.81 175 THR B C 1
ATOM 2886 O O . THR B 1 175 ? 14.578 0.035 -8.477 1 96.81 175 THR B O 1
ATOM 2889 N N . ARG B 1 176 ? 16.266 -1.379 -8.961 1 96.56 176 ARG B N 1
ATOM 2890 C CA . ARG B 1 176 ? 15.891 -1.453 -10.375 1 96.56 176 ARG B CA 1
ATOM 2891 C C . ARG B 1 176 ? 14.523 -2.105 -10.539 1 96.56 176 ARG B C 1
ATOM 2893 O O . ARG B 1 176 ? 13.891 -1.967 -11.586 1 96.56 176 ARG B O 1
ATOM 2900 N N . PHE B 1 177 ? 13.992 -2.777 -9.547 1 97.94 177 PHE B N 1
ATOM 2901 C CA . PHE B 1 177 ? 12.75 -3.539 -9.672 1 97.94 177 PHE B CA 1
ATOM 2902 C C . PHE B 1 177 ? 11.578 -2.762 -9.086 1 97.94 177 PHE B C 1
ATOM 2904 O O . PHE B 1 177 ? 10.43 -3.215 -9.148 1 97.94 177 PHE B O 1
ATOM 2911 N N . ILE B 1 178 ? 11.742 -1.564 -8.609 1 98.38 178 ILE B N 1
ATOM 2912 C CA . ILE B 1 178 ? 10.742 -0.806 -7.863 1 98.38 178 ILE B CA 1
ATOM 2913 C C . ILE B 1 178 ? 9.492 -0.623 -8.719 1 98.38 178 ILE B C 1
ATOM 2915 O O . ILE B 1 178 ? 8.383 -0.943 -8.281 1 98.38 178 ILE B O 1
ATOM 2919 N N . GLU B 1 179 ? 9.734 -0.214 -9.883 1 98.44 179 GLU B N 1
ATOM 2920 C CA . GLU B 1 179 ? 8.57 0.116 -10.703 1 98.44 179 GLU B CA 1
ATOM 2921 C C . GLU B 1 179 ? 7.77 -1.134 -11.047 1 98.44 179 GLU B C 1
ATOM 2923 O O . GLU B 1 179 ? 6.539 -1.127 -10.969 1 98.44 179 GLU B O 1
ATOM 2928 N N . GLY B 1 180 ? 8.484 -2.279 -11.398 1 98.56 180 GLY B N 1
ATOM 2929 C CA . GLY B 1 180 ? 7.797 -3.527 -11.688 1 98.56 180 GLY B CA 1
ATOM 2930 C C . GLY B 1 180 ? 7.047 -4.086 -10.492 1 98.56 180 GLY B C 1
ATOM 2931 O O . GLY B 1 180 ? 5.91 -4.547 -10.625 1 98.56 180 GLY B O 1
ATOM 2932 N N . TRP B 1 181 ? 7.668 -3.992 -9.305 1 98.75 181 TRP B N 1
ATOM 2933 C CA . TRP B 1 181 ? 7.047 -4.488 -8.078 1 98.75 181 TRP B CA 1
ATOM 2934 C C . TRP B 1 181 ? 5.762 -3.725 -7.77 1 98.75 181 TRP B C 1
ATOM 2936 O O . TRP B 1 181 ? 4.723 -4.328 -7.508 1 98.75 181 TRP B O 1
ATOM 2946 N N . HIS B 1 182 ? 5.789 -2.471 -7.887 1 98.81 182 HIS B N 1
ATOM 2947 C CA . HIS B 1 182 ? 4.645 -1.658 -7.496 1 98.81 182 HIS B CA 1
ATOM 2948 C C . HIS B 1 182 ? 3.564 -1.677 -8.57 1 98.81 182 HIS B C 1
ATOM 2950 O O . HIS B 1 182 ? 2.371 -1.607 -8.266 1 98.81 182 HIS B O 1
ATOM 2956 N N . ASN B 1 183 ? 3.951 -1.812 -9.883 1 98.75 183 ASN B N 1
ATOM 2957 C CA . ASN B 1 183 ? 2.945 -2.043 -10.914 1 98.75 183 ASN B CA 1
ATOM 2958 C C . ASN B 1 183 ? 2.162 -3.326 -10.656 1 98.75 183 ASN B C 1
ATOM 2960 O O . ASN B 1 183 ? 0.94 -3.357 -10.82 1 98.75 183 ASN B O 1
ATOM 2964 N N . ARG B 1 184 ? 2.896 -4.324 -10.266 1 98.81 184 ARG B N 1
ATOM 2965 C CA . ARG B 1 184 ? 2.246 -5.594 -9.969 1 98.81 184 ARG B CA 1
ATOM 2966 C C . ARG B 1 184 ? 1.248 -5.445 -8.828 1 98.81 184 ARG B C 1
ATOM 2968 O O . ARG B 1 184 ? 0.15 -6.004 -8.883 1 98.81 184 ARG B O 1
ATOM 2975 N N . LEU B 1 185 ? 1.559 -4.684 -7.766 1 98.88 185 LEU B N 1
ATOM 2976 C CA . LEU B 1 185 ? 0.643 -4.461 -6.652 1 98.88 185 LEU B CA 1
ATOM 2977 C C . LEU B 1 185 ? -0.597 -3.701 -7.109 1 98.88 185 LEU B C 1
ATOM 2979 O O . LEU B 1 185 ? -1.702 -3.959 -6.629 1 98.88 185 LEU B O 1
ATOM 2983 N N . VAL B 1 186 ? -0.423 -2.754 -8.016 1 98.81 186 VAL B N 1
ATOM 2984 C CA . VAL B 1 186 ? -1.56 -2.01 -8.555 1 98.81 186 VAL B CA 1
ATOM 2985 C C . VAL B 1 186 ? -2.467 -2.949 -9.344 1 98.81 186 VAL B C 1
ATOM 2987 O O . VAL B 1 186 ? -3.682 -2.969 -9.141 1 98.81 186 VAL B O 1
ATOM 2990 N N . ASN B 1 187 ? -1.853 -3.771 -10.25 1 98.69 187 ASN B N 1
ATOM 2991 C CA . ASN B 1 187 ? -2.631 -4.742 -11.016 1 98.69 187 ASN B CA 1
ATOM 2992 C C . ASN B 1 187 ? -3.369 -5.715 -10.109 1 98.69 187 ASN B C 1
ATOM 2994 O O . ASN B 1 187 ? -4.523 -6.059 -10.367 1 98.69 187 ASN B O 1
ATOM 2998 N N . LEU B 1 188 ? -2.68 -6.145 -9.078 1 98.88 188 LEU B N 1
ATOM 2999 C CA . LEU B 1 188 ? -3.25 -7.074 -8.117 1 98.88 188 LEU B CA 1
ATOM 3000 C C . LEU B 1 188 ? -4.457 -6.461 -7.414 1 98.88 188 LEU B C 1
ATOM 3002 O O . LEU B 1 188 ? -5.496 -7.113 -7.27 1 98.88 188 LEU B O 1
ATOM 3006 N N . THR B 1 189 ? -4.293 -5.215 -6.961 1 98.75 189 THR B N 1
ATOM 3007 C CA . THR B 1 189 ? -5.375 -4.52 -6.273 1 98.75 189 THR B CA 1
ATOM 3008 C C . THR B 1 189 ? -6.57 -4.336 -7.199 1 98.75 189 THR B C 1
ATOM 3010 O O . THR B 1 189 ? -7.715 -4.551 -6.793 1 98.75 189 THR B O 1
ATOM 3013 N N . ASN B 1 190 ? -6.32 -3.984 -8.461 1 98.19 190 ASN B N 1
ATOM 3014 C CA . ASN B 1 190 ? -7.398 -3.883 -9.438 1 98.19 190 ASN B CA 1
ATOM 3015 C C . ASN B 1 190 ? -8.148 -5.203 -9.586 1 98.19 190 ASN B C 1
ATOM 3017 O O . ASN B 1 190 ? -9.375 -5.23 -9.539 1 98.19 190 ASN B O 1
ATOM 3021 N N . ALA B 1 191 ? -7.395 -6.273 -9.719 1 97.88 191 ALA B N 1
ATOM 3022 C CA . ALA B 1 191 ? -7.992 -7.594 -9.898 1 97.88 191 ALA B CA 1
ATOM 3023 C C . ALA B 1 191 ? -8.773 -8.016 -8.664 1 97.88 191 ALA B C 1
ATOM 3025 O O . ALA B 1 191 ? -9.859 -8.594 -8.773 1 97.88 191 ALA B O 1
ATOM 3026 N N . ALA B 1 192 ? -8.227 -7.742 -7.512 1 98.12 192 ALA B N 1
ATOM 3027 C CA . ALA B 1 192 ? -8.875 -8.125 -6.254 1 98.12 192 ALA B CA 1
ATOM 3028 C C . ALA B 1 192 ? -10.211 -7.406 -6.082 1 98.12 192 ALA B C 1
ATOM 3030 O O . ALA B 1 192 ? -11.18 -8 -5.609 1 98.12 192 ALA B O 1
ATOM 3031 N N . TRP B 1 193 ? -10.25 -6.109 -6.395 1 96.88 193 TRP B N 1
ATOM 3032 C CA . TRP B 1 193 ? -11.469 -5.332 -6.207 1 96.88 193 TRP B CA 1
ATOM 3033 C C . TRP B 1 193 ? -12.555 -5.773 -7.184 1 96.88 193 TRP B C 1
ATOM 3035 O O . TRP B 1 193 ? -13.75 -5.613 -6.918 1 96.88 193 TRP B O 1
ATOM 3045 N N . GLU B 1 194 ? -12.156 -6.402 -8.328 1 93.31 194 GLU B N 1
ATOM 3046 C CA . GLU B 1 194 ? -13.133 -6.941 -9.273 1 93.31 194 GLU B CA 1
ATOM 3047 C C . GLU B 1 194 ? -13.789 -8.203 -8.734 1 93.31 194 GLU B C 1
ATOM 3049 O O . GLU B 1 194 ? -14.836 -8.633 -9.227 1 93.31 194 GLU B O 1
ATOM 3054 N N . LEU B 1 195 ? -13.117 -8.781 -7.766 1 89.56 195 LEU B N 1
ATOM 3055 C CA . LEU B 1 195 ? -13.625 -10.023 -7.188 1 89.56 195 LEU B CA 1
ATOM 3056 C C . LEU B 1 195 ? -14.57 -9.734 -6.023 1 89.56 195 LEU B C 1
ATOM 3058 O O . LEU B 1 195 ? -15.086 -10.664 -5.398 1 89.56 195 LEU B O 1
ATOM 3062 N N . GLN B 1 196 ? -14.672 -8.406 -5.648 1 81.25 196 GLN B N 1
ATOM 3063 C CA . GLN B 1 196 ? -15.492 -8.055 -4.492 1 81.25 196 GLN B CA 1
ATOM 3064 C C . GLN B 1 196 ? -16.969 -8.078 -4.84 1 81.25 196 GLN B C 1
ATOM 3066 O O . GLN B 1 196 ? -17.344 -7.871 -5.996 1 81.25 196 GLN B O 1
#

Foldseek 3Di:
DPPPPPLPCDVQASEDCPPHDPLLRLLLLLLLCLLQQAPPSRHGDVLRPWDADVVDPQGTAHSLRTCVVVVPDPRSPDDPNNVSVCLCVQQLVLLVLVLAQSLLSSLLSNCCSVPNSLVSQLQLCVLLVHDRPSDDDPVSSCSRRVDDVLSSLVSSLVSQLVVLVVVCVVPVVSVVCNVSSNVSSVSSNVSSVVSD/DPPPPPLPCDVQASEDCPPHDPLLRLLLLLLLCLLQQAPPSRHGDVLRPWDADVVDPQGTAHSLRTCVVVVPDPRSPDDPNNVSVCLCPQQLVLLVLVLAQSLLSSLLSNCCSVPNSLVSQLQLCVLLVHDRPSDDDPVSSCSRRVDDVLSSLVSSLVSQLVVLVVVCVVPVVSVVCNVSSNVSSVSSNVSSVVSD

Solvent-accessible surface area (backbone atoms only — not comparable to full-atom values): 21752 Å² total; per-residue (Å²): 131,81,76,74,74,70,72,70,52,54,97,81,30,79,46,82,58,83,97,53,55,70,60,52,54,54,38,50,52,51,48,28,32,75,44,41,14,23,39,93,88,55,46,74,34,78,76,26,44,55,45,73,46,88,87,40,90,56,40,42,30,31,47,68,44,31,31,72,84,36,71,88,52,66,50,88,72,57,44,72,55,52,49,52,50,48,48,42,63,71,28,31,54,76,52,46,28,88,75,40,57,60,36,48,17,37,53,40,37,52,34,14,71,74,65,33,42,58,54,22,40,26,53,51,23,49,71,44,73,42,84,58,74,54,72,83,47,70,68,47,53,50,38,56,64,69,43,62,63,68,58,47,43,35,45,47,51,45,52,52,48,48,51,53,50,51,50,30,64,76,38,63,80,52,50,82,45,48,66,62,56,50,50,50,52,50,53,48,50,55,54,29,60,70,61,103,132,81,75,73,73,70,72,69,50,54,97,80,31,78,46,81,60,83,96,53,54,71,62,53,55,54,36,48,52,51,47,30,31,76,45,41,14,24,39,94,88,53,46,74,35,77,76,26,44,56,42,74,46,88,87,41,89,57,40,42,29,32,48,69,44,32,32,73,84,37,70,87,52,66,51,90,73,57,44,71,55,53,50,52,49,48,47,42,63,72,28,32,54,74,53,46,26,88,75,40,56,59,34,49,17,37,53,40,37,52,33,15,71,74,67,33,41,56,54,24,41,25,53,49,25,49,72,44,71,41,83,58,75,56,72,87,46,71,66,46,52,50,38,55,64,69,44,61,60,68,59,48,44,36,48,48,52,47,51,52,49,49,51,52,51,50,50,29,64,77,38,64,82,51,50,81,44,49,65,64,56,50,50,50,52,51,54,48,51,55,54,28,60,69,61,102